Protein AF-A0A9E0C5Y8-F1 (afdb_monomer)

Secondary structure (DSSP, 8-state):
-----------PPP------HHHHHHHHHHHHHHTT---SS-SS---HHHHHHHHHHHHH-TTSPP--SS--HHHHHHHHHHHHHHHHH-HHHHHHHHHHHHH---HHHHHHHHHHTTGGGGTTS-TTTTTS----TTS------HHHHHHHHHTSHHHHHHHHHHHHH------SS---HHHHHHHHHHHHHHT----S-HHHHHHHHHHHIIIIIHHHHHHHHHHHHHH---TTS--HHHHHHHHHHHHHHHHHT--TTB-TTS-BGGGSSS-S-S--SSSS--SS----PPPPPPPPP-PPP--PSGGG--GGGB---HHHHHHHHHHHHHHHH-TTS-SEEEEEETTTTEEEEEEPPSTTPPPEEEEE-TTTHHHHHHHHHTTSEEEPHHHHHHHHHHHH-S---S-PPPHHHHHHHHHH-THHHHHHHHHHH-EEEEE-TTS-EEEEEHHHHHHHHHHHHHHTTTTTSSSHHHHHHHHHHHHHHHHHHHTT----PPPP-SS---TTTEEEEEETTEEEEEEHHHHHHHHHHHHHHHHHHHHTS---------------------------------------------------------------------------------

Mean predicted aligned error: 19.38 Å

Solvent-accessible surface area (backbone atoms only — not comparable to full-atom values): 38361 Å² total; per-residue (Å²): 140,84,83,79,81,80,79,82,72,84,67,74,63,80,88,62,85,66,70,58,68,46,57,34,37,22,12,50,32,13,35,36,43,37,65,73,30,69,24,70,76,76,73,30,68,58,44,71,46,31,47,53,23,47,52,53,50,28,74,76,38,75,76,49,71,90,73,64,76,68,65,51,66,70,55,50,50,54,40,36,51,42,44,36,53,34,32,45,73,34,62,70,60,29,41,44,46,52,50,18,59,67,68,52,79,53,58,42,43,41,40,16,23,41,44,35,59,47,57,62,74,52,85,72,67,52,78,90,58,46,84,63,55,81,76,61,80,71,63,76,72,83,71,78,42,72,60,58,61,49,50,59,23,36,65,19,33,53,8,21,47,35,20,45,42,30,68,75,71,64,64,78,58,79,47,55,26,62,89,43,72,68,52,52,50,49,50,49,55,51,25,61,78,69,73,50,84,73,80,83,45,69,60,60,36,50,52,54,51,52,52,45,39,60,78,74,34,44,66,62,50,51,53,43,34,54,50,44,63,70,66,60,85,48,88,87,67,64,49,74,64,45,49,24,36,51,33,35,50,51,49,51,20,66,76,69,49,43,61,81,55,46,40,97,84,75,46,54,57,66,55,68,85,56,69,88,78,91,77,94,80,86,85,90,81,93,85,73,99,74,90,77,91,78,84,82,81,79,86,76,80,87,74,85,82,79,83,71,53,74,68,73,50,58,76,89,35,51,63,82,53,69,67,63,46,58,74,42,41,64,56,46,49,54,33,69,80,31,92,83,41,62,58,24,34,36,33,44,36,78,91,64,49,27,37,33,40,38,34,59,36,73,86,88,46,70,57,47,41,30,55,38,25,57,90,50,43,74,47,50,46,60,35,49,73,76,56,59,31,41,73,35,71,50,30,50,49,55,51,50,39,68,73,54,44,100,57,75,66,89,73,82,72,50,74,66,54,50,46,50,54,41,70,74,43,50,54,81,74,18,51,66,20,43,49,64,68,39,57,25,42,36,32,42,60,87,66,37,39,38,76,41,42,42,54,48,54,39,51,4,38,50,46,33,55,77,68,45,70,38,73,82,43,100,52,33,64,62,48,48,54,50,46,54,44,41,38,51,29,50,51,28,46,75,69,72,41,93,69,69,78,55,78,74,82,81,69,92,77,46,60,88,54,20,29,41,37,30,59,82,89,43,76,38,63,42,48,41,71,58,48,48,49,28,51,52,31,30,49,46,52,46,43,58,38,46,77,60,71,58,95,82,81,81,91,50,75,54,81,79,88,77,87,77,86,90,82,89,86,86,87,88,83,89,79,86,89,83,88,84,89,86,86,84,86,86,89,82,89,81,90,91,79,91,85,86,88,86,83,87,87,89,79,91,79,88,82,82,89,82,87,87,89,86,88,89,86,83,86,88,85,89,82,81,86,85,86,84,87,134

Foldseek 3Di:
DDDDDDDPDQDDAPCQPQDAQLLLQLLLQLQLVLLPFHLDDSGSQLAPSVLVSLVVVCVVVVLQDDADSGRHPVSSVSRLVSLLVCLQQPLVSVQSLLNSLVPDQQLLSNLSPLSSNVVSVCLPVPVVLPVVPPSPSPSPPNCPDVSSSQVSQLSGNQLLLQLLLCLQPNLPDDSRSHCDPSSVVSLVVQCVVVVHDDPPDPSSSSVSSSVCCVPPVVVVSLVSLVVQVVPDPDPPDRDRNPVSSVSNLSSVCVRVSNDSQADPVRDGPVPPVPDDDDDPDDDDDDPDDDDDDDDDDDDDDDDDDDDADPLPDHCLQWDPDPVVCVVCVVVQVVQVVDPPHQQWEWAADPLLNFIWIWGHDPDPDGIIIGTDAPVCVVSCLVCLVVVSYHYDPRNLVLLQCLVVDPDNDPDDDDSVRSSVSCNVCVNSRRVVNLQQSFKKWKQALVRWIWIDRLVLLLQLLVVCQVVLVLPPPPDSPLLNVLSVQQSVQSVCLSVVHDHDHDARDDDDDDSVQWMWMQRNNDIYTDGPVSVVSSVVSSVVVVVVVVSVDDDPDDTDTDDDDDDDDDDDDDDDDDDDDDDDDDDDDDDDDDDDDDDDDDDDDDDDDDDDDDDDDDDDDDDDDDDDDDDDDD

pLDDT: mean 72.5, std 25.04, range [25.3, 98.12]

Structure (mmCIF, N/CA/C/O backbone):
data_AF-A0A9E0C5Y8-F1
#
_entry.id   AF-A0A9E0C5Y8-F1
#
loop_
_atom_site.group_PDB
_atom_site.id
_atom_site.type_symbol
_atom_site.label_atom_id
_atom_site.label_alt_id
_atom_site.label_comp_id
_atom_site.label_asym_id
_atom_site.label_entity_id
_atom_site.label_seq_id
_atom_site.pdbx_PDB_ins_code
_atom_site.Cartn_x
_atom_site.Cartn_y
_atom_site.Cartn_z
_atom_site.occupancy
_atom_site.B_iso_or_equiv
_atom_site.auth_seq_id
_atom_site.auth_comp_id
_atom_site.auth_asym_id
_atom_site.auth_atom_id
_atom_site.pdbx_PDB_model_num
ATOM 1 N N . MET A 1 1 ? 23.133 -16.060 43.474 1.00 37.03 1 MET A N 1
ATOM 2 C CA . MET A 1 1 ? 22.222 -16.226 42.325 1.00 37.03 1 MET A CA 1
ATOM 3 C C . MET A 1 1 ? 22.115 -14.870 41.652 1.00 37.03 1 MET A C 1
ATOM 5 O O . MET A 1 1 ? 21.324 -14.048 42.087 1.00 37.03 1 MET A O 1
ATOM 9 N N . SER A 1 2 ? 23.004 -14.599 40.697 1.00 30.56 2 SER A N 1
ATOM 10 C CA . SER A 1 2 ? 23.012 -13.352 39.926 1.00 30.56 2 SER A CA 1
ATOM 11 C C . SER A 1 2 ? 22.343 -13.643 38.592 1.00 30.56 2 SER A C 1
ATOM 13 O O . SER A 1 2 ? 22.845 -14.467 37.832 1.00 30.56 2 SER A O 1
ATOM 15 N N . GLY A 1 3 ? 21.177 -13.041 38.366 1.00 30.20 3 GLY A N 1
ATOM 16 C CA . GLY A 1 3 ? 20.447 -13.144 37.109 1.00 30.20 3 GLY A CA 1
ATOM 17 C C . GLY A 1 3 ? 21.098 -12.256 36.057 1.00 30.20 3 GLY A C 1
ATOM 18 O O . GLY A 1 3 ? 21.234 -11.052 36.254 1.00 30.20 3 GLY A O 1
ATOM 19 N N . THR A 1 4 ? 21.530 -12.867 34.962 1.00 30.84 4 THR A N 1
ATOM 20 C CA . THR A 1 4 ? 22.067 -12.193 33.784 1.00 30.84 4 THR A CA 1
ATOM 21 C C . THR A 1 4 ? 20.918 -11.489 33.059 1.00 30.84 4 THR A C 1
ATOM 23 O O . THR A 1 4 ? 20.019 -12.153 32.544 1.00 30.84 4 THR A O 1
ATOM 26 N N . SER A 1 5 ? 20.928 -10.154 33.031 1.00 30.84 5 SER A N 1
ATOM 27 C CA . SER A 1 5 ? 20.035 -9.366 32.176 1.00 30.84 5 SER A CA 1
ATOM 28 C C . SER A 1 5 ? 20.325 -9.690 30.713 1.00 30.84 5 SER A C 1
ATOM 30 O O . SER A 1 5 ? 21.429 -9.445 30.229 1.00 30.84 5 SER A O 1
ATOM 32 N N . ALA A 1 6 ? 19.338 -10.245 30.012 1.00 27.56 6 ALA A N 1
ATOM 33 C CA . ALA A 1 6 ? 19.392 -10.410 28.569 1.00 27.56 6 ALA A CA 1
ATOM 34 C C . ALA A 1 6 ? 19.337 -9.024 27.910 1.00 27.56 6 ALA A C 1
ATOM 36 O O . ALA A 1 6 ? 18.331 -8.322 27.979 1.00 27.56 6 ALA A O 1
ATOM 37 N N . THR A 1 7 ? 20.439 -8.614 27.292 1.00 27.92 7 THR A N 1
ATOM 38 C CA . THR A 1 7 ? 20.487 -7.474 26.376 1.00 27.92 7 THR A CA 1
ATOM 39 C C . THR A 1 7 ? 19.626 -7.789 25.153 1.00 27.92 7 THR A C 1
ATOM 41 O O . THR A 1 7 ? 20.028 -8.591 24.310 1.00 27.92 7 THR A O 1
ATOM 44 N N . ASN A 1 8 ? 18.445 -7.169 25.063 1.00 30.70 8 ASN A N 1
ATOM 45 C CA . ASN A 1 8 ? 17.619 -7.151 23.856 1.00 30.70 8 ASN A CA 1
ATOM 46 C C . ASN A 1 8 ? 18.429 -6.529 22.713 1.00 30.70 8 ASN A C 1
ATOM 48 O O . ASN A 1 8 ? 18.620 -5.317 22.659 1.00 30.70 8 ASN A O 1
ATOM 52 N N . THR A 1 9 ? 18.937 -7.362 21.810 1.00 29.42 9 THR A N 1
ATOM 53 C CA . THR A 1 9 ? 19.457 -6.892 20.526 1.00 29.42 9 THR A CA 1
ATOM 54 C C . THR A 1 9 ? 18.247 -6.494 19.674 1.00 29.42 9 THR A C 1
ATOM 56 O O . THR A 1 9 ? 17.348 -7.329 19.528 1.00 29.42 9 THR A O 1
ATOM 59 N N . PRO A 1 10 ? 18.172 -5.264 19.134 1.00 36.62 10 PRO A N 1
ATOM 60 C CA . PRO A 1 10 ? 17.086 -4.870 18.242 1.00 36.62 10 PRO A CA 1
ATOM 61 C C . PRO A 1 10 ? 17.066 -5.823 17.045 1.00 36.62 10 PRO A C 1
ATOM 63 O O . PRO A 1 10 ? 18.039 -5.899 16.293 1.00 36.62 10 PRO A O 1
ATOM 66 N N . ARG A 1 11 ? 15.994 -6.607 16.898 1.00 35.72 11 ARG A N 1
ATOM 67 C CA . ARG A 1 11 ? 15.824 -7.491 15.743 1.00 35.72 11 ARG A CA 1
ATOM 68 C C . ARG A 1 11 ? 15.512 -6.613 14.539 1.00 35.72 11 ARG A C 1
ATOM 70 O O . ARG A 1 11 ? 14.471 -5.969 14.487 1.00 35.72 11 ARG A O 1
ATOM 77 N N . THR A 1 12 ? 16.451 -6.543 13.604 1.00 38.22 12 THR A N 1
ATOM 78 C CA . THR A 1 12 ? 16.306 -5.782 12.363 1.00 38.22 12 THR A CA 1
ATOM 79 C C . THR A 1 12 ? 15.197 -6.391 11.509 1.00 38.22 12 THR A C 1
ATOM 81 O O . THR A 1 12 ? 15.164 -7.612 11.337 1.00 38.22 12 THR A O 1
ATOM 84 N N . ARG A 1 13 ? 14.309 -5.535 10.980 1.00 45.75 13 ARG A N 1
ATOM 85 C CA . ARG A 1 13 ? 13.293 -5.887 9.974 1.00 45.75 13 ARG A CA 1
ATOM 86 C C . ARG A 1 13 ? 13.913 -6.721 8.836 1.00 45.75 13 ARG A C 1
ATOM 88 O O . ARG A 1 13 ? 15.107 -6.562 8.561 1.00 45.75 13 ARG A O 1
ATOM 95 N N . PRO A 1 14 ? 13.119 -7.550 8.130 1.00 40.09 14 PRO A N 1
ATOM 96 C CA . PRO A 1 14 ? 13.514 -8.059 6.820 1.00 40.09 14 PRO A CA 1
ATOM 97 C C . PRO A 1 14 ? 13.997 -6.885 5.960 1.00 40.09 14 PRO A C 1
ATOM 99 O O . PRO A 1 14 ? 13.371 -5.826 5.978 1.00 40.09 14 PRO A O 1
ATOM 102 N N . THR A 1 15 ? 15.111 -7.054 5.249 1.00 42.19 15 THR A N 1
ATOM 103 C CA . THR A 1 15 ? 15.684 -6.098 4.288 1.00 42.19 15 THR A CA 1
ATOM 104 C C . THR A 1 15 ? 14.718 -5.868 3.118 1.00 42.19 15 THR A C 1
ATOM 106 O O . THR A 1 15 ? 14.925 -6.337 2.005 1.00 42.19 15 THR A O 1
ATOM 109 N N . GLN A 1 16 ? 13.604 -5.186 3.376 1.00 49.97 16 GLN A N 1
ATOM 110 C CA . GLN A 1 16 ? 12.803 -4.519 2.357 1.00 49.97 16 GLN A CA 1
ATOM 111 C C . GLN A 1 16 ? 13.657 -3.388 1.767 1.00 49.97 16 GLN A C 1
ATOM 113 O O . GLN A 1 16 ? 14.441 -2.775 2.492 1.00 49.97 16 GLN A O 1
ATOM 118 N N . LEU A 1 17 ? 13.543 -3.157 0.456 1.00 58.06 17 LEU A N 1
ATOM 119 C CA . LEU A 1 17 ? 14.367 -2.195 -0.281 1.00 58.06 17 LEU A CA 1
ATOM 120 C C . LEU A 1 17 ? 14.128 -0.773 0.237 1.00 58.06 17 LEU A C 1
ATOM 122 O O . LEU A 1 17 ? 13.206 -0.083 -0.199 1.00 58.06 17 LEU A O 1
ATOM 126 N N . MET A 1 18 ? 14.950 -0.357 1.196 1.00 69.38 18 MET A N 1
ATOM 127 C CA . MET A 1 18 ? 15.123 1.044 1.542 1.00 69.38 18 MET A CA 1
ATOM 128 C C . MET A 1 18 ? 15.582 1.785 0.275 1.00 69.38 18 MET A C 1
ATOM 130 O O . MET A 1 18 ? 16.312 1.180 -0.513 1.00 69.38 18 MET A O 1
ATOM 134 N N . PRO A 1 19 ? 15.181 3.049 0.033 1.00 78.12 19 PRO A N 1
ATOM 135 C CA . PRO A 1 19 ? 15.731 3.799 -1.093 1.00 78.12 19 PRO A CA 1
ATOM 136 C C . PRO A 1 19 ? 17.263 3.808 -1.031 1.00 78.12 19 PRO A C 1
ATOM 138 O O . PRO A 1 19 ? 17.847 3.875 0.057 1.00 78.12 19 PRO A O 1
ATOM 141 N N . GLU A 1 20 ? 17.902 3.739 -2.196 1.00 84.12 20 GLU A N 1
ATOM 142 C CA . GLU A 1 20 ? 19.358 3.714 -2.336 1.00 84.12 20 GLU A CA 1
ATOM 143 C C . GLU A 1 20 ? 19.854 4.914 -3.146 1.00 84.12 20 GLU A C 1
ATOM 145 O O . GLU A 1 20 ? 19.139 5.453 -3.992 1.00 84.12 20 GLU A O 1
ATOM 150 N N . GLY A 1 21 ? 21.092 5.336 -2.886 1.00 89.50 21 GLY A N 1
ATOM 151 C CA . GLY A 1 21 ? 21.772 6.350 -3.693 1.00 89.50 21 GLY A CA 1
ATOM 152 C C . GLY A 1 21 ? 21.013 7.679 -3.767 1.00 89.50 21 GLY A C 1
ATOM 153 O O . GLY A 1 21 ? 20.675 8.269 -2.741 1.00 89.50 21 GLY A O 1
ATOM 154 N N . GLU A 1 22 ? 20.766 8.160 -4.987 1.00 90.31 22 GLU A N 1
ATOM 155 C CA . GLU A 1 22 ? 20.100 9.444 -5.251 1.00 90.31 22 GLU A CA 1
ATOM 156 C C . GLU A 1 22 ? 18.689 9.507 -4.643 1.00 90.31 22 GLU A C 1
ATOM 158 O O . GLU A 1 22 ? 18.317 10.513 -4.038 1.00 90.31 22 GLU A O 1
ATOM 163 N N . ASP A 1 23 ? 17.920 8.420 -4.716 1.00 89.31 23 ASP A N 1
ATOM 164 C CA . ASP A 1 23 ? 16.549 8.387 -4.196 1.00 89.31 23 ASP A CA 1
ATOM 165 C C . ASP A 1 23 ? 16.514 8.421 -2.666 1.00 89.31 23 ASP A C 1
ATOM 167 O O . ASP A 1 23 ? 15.605 9.003 -2.069 1.00 89.31 23 ASP A O 1
ATOM 171 N N . ALA A 1 24 ? 17.538 7.865 -2.012 1.00 91.75 24 ALA A N 1
ATOM 172 C CA . ALA A 1 24 ? 17.703 7.983 -0.567 1.00 91.75 24 ALA A CA 1
ATOM 173 C C . ALA A 1 24 ? 17.950 9.443 -0.167 1.00 91.75 24 ALA A C 1
ATOM 175 O O . ALA A 1 24 ? 17.380 9.941 0.805 1.00 91.75 24 ALA A O 1
ATOM 176 N N . VAL A 1 25 ? 18.754 10.165 -0.947 1.00 95.19 25 VAL A N 1
ATOM 177 C CA . VAL A 1 25 ? 18.988 11.591 -0.715 1.00 95.19 25 VAL A CA 1
ATOM 178 C C . VAL A 1 25 ? 17.721 12.406 -0.983 1.00 95.19 25 VAL A C 1
ATOM 180 O O . VAL A 1 25 ? 17.377 13.246 -0.149 1.00 95.19 25 VAL A O 1
ATOM 183 N N . LYS A 1 26 ? 16.975 12.126 -2.061 1.00 94.38 26 LYS A N 1
ATOM 184 C CA . LYS A 1 26 ? 15.679 12.778 -2.330 1.00 94.38 26 LYS A CA 1
ATOM 185 C C . LYS A 1 26 ? 14.702 12.569 -1.182 1.00 94.38 26 LYS A C 1
ATOM 187 O O . LYS A 1 26 ? 14.125 13.537 -0.698 1.00 94.38 26 LYS A O 1
ATOM 192 N N . ALA A 1 27 ? 14.571 11.339 -0.680 1.00 93.12 27 ALA A N 1
ATOM 193 C CA . ALA A 1 27 ? 13.710 11.039 0.460 1.00 93.12 27 ALA A CA 1
ATOM 194 C C . ALA A 1 27 ? 14.104 11.844 1.713 1.00 93.12 27 ALA A C 1
ATOM 196 O O . ALA A 1 27 ? 13.237 12.391 2.399 1.00 93.12 27 ALA A O 1
ATOM 197 N N . LEU A 1 28 ? 15.406 11.987 1.990 1.00 96.06 28 LEU A N 1
ATOM 198 C CA . LEU A 1 28 ? 15.887 12.827 3.088 1.00 96.06 28 LEU A CA 1
ATOM 199 C C . LEU A 1 28 ? 15.582 14.316 2.858 1.00 96.06 28 LEU A C 1
ATOM 201 O O . LEU A 1 28 ? 15.089 14.978 3.767 1.00 96.06 28 LEU A O 1
ATOM 205 N N . GLN A 1 29 ? 15.835 14.850 1.662 1.00 96.88 29 GLN A N 1
ATOM 206 C CA . GLN A 1 29 ? 15.510 16.240 1.318 1.00 96.88 29 GLN A CA 1
ATOM 207 C C . GLN A 1 29 ? 14.002 16.502 1.481 1.00 96.88 29 GLN A C 1
ATOM 209 O O . GLN A 1 29 ? 13.600 17.455 2.143 1.00 96.88 29 GLN A O 1
ATOM 214 N N . SER A 1 30 ? 13.155 15.612 0.974 1.00 95.62 30 SER A N 1
ATOM 215 C CA . SER A 1 30 ? 11.706 15.677 1.148 1.00 95.62 30 SER A CA 1
ATOM 216 C C . SER A 1 30 ? 11.274 15.659 2.618 1.00 95.62 30 SER A C 1
ATOM 218 O O . SER A 1 30 ? 10.434 16.461 3.024 1.00 95.62 30 SER A O 1
ATOM 220 N N . LEU A 1 31 ? 11.878 14.793 3.443 1.00 95.94 31 LEU A N 1
ATOM 221 C CA . LEU A 1 31 ? 11.640 14.781 4.888 1.00 95.94 31 LEU A CA 1
ATOM 222 C C . LEU A 1 31 ? 11.992 16.130 5.527 1.00 95.94 31 LEU A C 1
ATOM 224 O O . LEU A 1 31 ? 11.222 16.651 6.328 1.00 95.94 31 LEU A O 1
ATOM 228 N N . LEU A 1 32 ? 13.147 16.699 5.185 1.00 97.31 32 LEU A N 1
ATOM 229 C CA . LEU A 1 32 ? 13.571 18.005 5.688 1.00 97.31 32 LEU A CA 1
ATOM 230 C C . LEU A 1 32 ? 12.541 19.087 5.323 1.00 97.31 32 LEU A C 1
ATOM 232 O O . LEU A 1 32 ? 12.101 19.826 6.208 1.00 97.31 32 LEU A O 1
ATOM 236 N N . HIS A 1 33 ? 12.073 19.092 4.070 1.00 95.88 33 HIS A N 1
ATOM 237 C CA . HIS A 1 33 ? 11.051 20.024 3.595 1.00 95.88 33 HIS A CA 1
ATOM 238 C C . HIS A 1 33 ? 9.779 19.970 4.454 1.00 95.88 33 HIS A C 1
ATOM 240 O O . HIS A 1 33 ? 9.351 20.993 4.994 1.00 95.88 33 HIS A O 1
ATOM 246 N N . ILE A 1 34 ? 9.204 18.778 4.663 1.00 94.56 34 ILE A N 1
ATOM 247 C CA . ILE A 1 34 ? 7.958 18.646 5.438 1.00 94.56 34 ILE A CA 1
ATOM 248 C C . ILE A 1 34 ? 8.141 18.958 6.931 1.00 94.56 34 ILE A C 1
ATOM 250 O O . ILE A 1 34 ? 7.182 19.333 7.605 1.00 94.56 34 ILE A O 1
ATOM 254 N N . LEU A 1 35 ? 9.362 18.834 7.461 1.00 95.94 35 LEU A N 1
ATOM 255 C CA . LEU A 1 35 ? 9.698 19.240 8.829 1.00 95.94 35 LEU A CA 1
ATOM 256 C C . LEU A 1 35 ? 9.875 20.763 8.964 1.00 95.94 35 LEU A C 1
ATOM 258 O O . LEU A 1 35 ? 10.081 21.259 10.076 1.00 95.94 35 LEU A O 1
ATOM 262 N N . GLY A 1 36 ? 9.746 21.502 7.858 1.00 95.62 36 GLY A N 1
ATOM 263 C CA . GLY A 1 36 ? 9.776 22.959 7.804 1.00 95.62 36 GLY A CA 1
ATOM 264 C C . GLY A 1 36 ? 11.171 23.556 7.631 1.00 95.62 36 GLY A C 1
ATOM 265 O O . GLY A 1 36 ? 11.323 24.760 7.829 1.00 95.62 36 GLY A O 1
ATOM 266 N N . VAL A 1 37 ? 12.175 22.750 7.274 1.00 96.06 37 VAL A N 1
ATOM 267 C CA . VAL A 1 37 ? 13.533 23.220 6.957 1.00 96.06 37 VAL A CA 1
ATOM 268 C C . VAL A 1 37 ? 13.789 23.080 5.460 1.00 96.06 37 VAL A C 1
ATOM 270 O O . VAL A 1 37 ? 13.421 22.084 4.852 1.00 96.06 37 VAL A O 1
ATOM 273 N N . ASN A 1 38 ? 14.396 24.088 4.834 1.00 95.44 38 ASN A N 1
ATOM 274 C CA . ASN A 1 38 ? 14.528 24.139 3.376 1.00 95.44 38 ASN A CA 1
ATOM 275 C C . ASN A 1 38 ? 15.847 23.487 2.906 1.00 95.44 38 ASN A C 1
ATOM 277 O O . ASN A 1 38 ? 16.894 24.127 3.028 1.00 95.44 38 ASN A O 1
ATOM 281 N N . PRO A 1 39 ? 15.832 22.269 2.326 1.00 95.75 39 PRO A N 1
ATOM 282 C CA . PRO A 1 39 ? 17.041 21.601 1.835 1.00 95.75 39 PRO A CA 1
ATOM 283 C C . PRO A 1 39 ? 17.551 22.155 0.494 1.00 95.75 39 PRO A C 1
ATOM 285 O O . PRO A 1 39 ? 18.574 21.681 -0.004 1.00 95.75 39 PRO A O 1
ATOM 288 N N . GLY A 1 40 ? 16.849 23.122 -0.105 1.00 94.88 40 GLY A N 1
ATOM 289 C CA . GLY A 1 40 ? 16.978 23.483 -1.510 1.00 94.88 40 GLY A CA 1
ATOM 290 C C . GLY A 1 40 ? 16.035 22.654 -2.382 1.00 94.88 40 GLY A C 1
ATOM 291 O O . GLY A 1 40 ? 14.911 22.351 -1.990 1.00 94.88 40 GLY A O 1
ATOM 292 N N . LYS A 1 41 ? 16.488 22.311 -3.588 1.00 94.25 41 LYS A N 1
ATOM 293 C CA . LYS A 1 41 ? 15.736 21.451 -4.504 1.00 94.25 41 LYS A CA 1
ATOM 294 C C . LYS A 1 41 ? 15.795 19.998 -4.015 1.00 94.25 41 LYS A C 1
ATOM 296 O O . LYS A 1 41 ? 16.837 19.560 -3.543 1.00 94.25 41 LYS A O 1
ATOM 301 N N . VAL A 1 42 ? 14.699 19.253 -4.165 1.00 93.88 42 VAL A N 1
ATOM 302 C CA . VAL A 1 42 ? 14.718 17.786 -4.055 1.00 93.88 42 VAL A CA 1
ATOM 303 C C . VAL A 1 42 ? 15.279 17.223 -5.361 1.00 93.88 42 VAL A C 1
ATOM 305 O O . VAL A 1 42 ? 14.566 17.104 -6.356 1.00 93.88 42 VAL A O 1
ATOM 308 N N . ASP A 1 43 ? 16.582 16.981 -5.394 1.00 93.94 43 ASP A N 1
ATOM 309 C CA . ASP A 1 43 ? 17.336 16.568 -6.584 1.00 93.94 43 ASP A CA 1
ATOM 310 C C . ASP A 1 43 ? 18.249 15.364 -6.349 1.00 93.94 43 ASP A C 1
ATOM 312 O O . ASP A 1 43 ? 18.822 14.851 -7.303 1.00 93.94 43 ASP A O 1
ATOM 316 N N . GLY A 1 44 ? 18.357 14.893 -5.106 1.00 94.38 44 GLY A N 1
ATOM 317 C CA . GLY A 1 44 ? 19.200 13.761 -4.751 1.00 94.38 44 GLY A CA 1
ATOM 318 C C . GLY A 1 44 ? 20.693 14.081 -4.640 1.00 94.38 44 GLY A C 1
ATOM 319 O O . GLY A 1 44 ? 21.481 13.168 -4.392 1.00 94.38 44 GLY A O 1
ATOM 320 N N . ASP A 1 45 ? 21.093 15.354 -4.745 1.00 95.25 45 ASP A N 1
ATOM 321 C CA . ASP A 1 45 ? 22.446 15.800 -4.410 1.00 95.25 45 ASP A CA 1
ATOM 322 C C . ASP A 1 45 ? 22.490 16.357 -2.982 1.00 95.25 45 ASP A C 1
ATOM 324 O O . ASP A 1 45 ? 21.893 17.386 -2.656 1.00 95.25 45 ASP A O 1
ATOM 328 N N . PHE A 1 46 ? 23.237 15.694 -2.097 1.00 95.81 46 PHE A N 1
ATOM 329 C CA . PHE A 1 46 ? 23.380 16.131 -0.710 1.00 95.81 46 PHE A CA 1
ATOM 330 C C . PHE A 1 46 ? 24.421 17.256 -0.597 1.00 95.81 46 PHE A C 1
ATOM 332 O O . PHE A 1 46 ? 25.509 17.088 -0.048 1.00 95.81 46 PHE A O 1
ATOM 339 N N . GLY A 1 47 ? 24.091 18.417 -1.162 1.00 95.38 47 GLY A N 1
ATOM 340 C CA . GLY A 1 47 ? 24.944 19.601 -1.180 1.00 95.38 47 GLY A CA 1
ATOM 341 C C . GLY A 1 47 ? 24.908 20.422 0.116 1.00 95.38 47 GLY A C 1
ATOM 342 O O . GLY A 1 47 ? 24.329 20.039 1.135 1.00 95.38 47 GLY A O 1
ATOM 343 N N . THR A 1 48 ? 25.505 21.619 0.070 1.00 95.50 48 THR A N 1
ATOM 344 C CA . THR A 1 48 ? 25.592 22.534 1.224 1.00 95.50 48 THR A CA 1
ATOM 345 C C . THR A 1 48 ? 24.222 22.883 1.809 1.00 95.50 48 THR A C 1
ATOM 347 O O . THR A 1 48 ? 24.073 22.856 3.026 1.00 95.50 48 THR A O 1
ATOM 350 N N . ASN A 1 49 ? 23.213 23.140 0.969 1.00 96.25 49 ASN A N 1
ATOM 351 C CA . ASN A 1 49 ? 21.862 23.471 1.439 1.00 96.25 49 ASN A CA 1
ATOM 352 C C . ASN A 1 49 ? 21.216 22.297 2.187 1.00 96.25 49 ASN A C 1
ATOM 354 O O . ASN A 1 49 ? 20.680 22.490 3.277 1.00 96.25 49 ASN A O 1
ATOM 358 N N . SER A 1 50 ? 21.330 21.075 1.655 1.00 97.19 50 SER A N 1
ATOM 359 C CA . SER A 1 50 ? 20.813 19.873 2.316 1.00 97.19 50 SER A CA 1
ATOM 360 C C . SER A 1 50 ? 21.528 19.612 3.642 1.00 97.19 50 SER A C 1
ATOM 362 O O . SER A 1 50 ? 20.869 19.314 4.635 1.00 97.19 50 SER A O 1
ATOM 364 N N . LYS A 1 51 ? 22.853 19.812 3.705 1.00 97.19 51 LYS A N 1
ATOM 365 C CA . LYS A 1 51 ? 23.614 19.704 4.959 1.00 97.19 51 LYS A CA 1
ATOM 366 C C . LYS A 1 51 ? 23.180 20.740 5.996 1.00 97.19 51 LYS A C 1
ATOM 368 O O . LYS A 1 51 ? 22.974 20.381 7.150 1.00 97.19 51 LYS A O 1
ATOM 373 N N . THR A 1 52 ? 23.021 22.004 5.601 1.00 97.25 52 THR A N 1
ATOM 374 C CA . THR A 1 52 ? 22.564 23.071 6.502 1.00 97.25 52 THR A CA 1
ATOM 375 C C . THR A 1 52 ? 21.156 22.796 7.027 1.00 97.25 52 THR A C 1
ATOM 377 O O . THR A 1 52 ? 20.941 22.878 8.234 1.00 97.25 52 THR A O 1
ATOM 380 N N . ALA A 1 53 ? 20.221 22.401 6.157 1.00 97.75 53 ALA A N 1
ATOM 381 C CA . ALA A 1 53 ? 18.865 22.032 6.563 1.00 97.75 53 ALA A CA 1
ATOM 382 C C . ALA A 1 53 ? 18.853 20.810 7.491 1.00 97.75 53 ALA A C 1
ATOM 384 O O . ALA A 1 53 ? 18.105 20.773 8.466 1.00 97.75 53 ALA A O 1
ATOM 385 N N . TYR A 1 54 ? 19.713 19.824 7.225 1.00 97.75 54 TYR A N 1
ATOM 386 C CA . TYR A 1 54 ? 19.876 18.664 8.093 1.00 97.75 54 TYR A CA 1
ATOM 387 C C . TYR A 1 54 ? 20.405 19.045 9.482 1.00 97.75 54 TYR A C 1
ATOM 389 O O . TYR A 1 54 ? 19.882 18.572 10.489 1.00 97.75 54 TYR A O 1
ATOM 397 N N . ASP A 1 55 ? 21.403 19.927 9.558 1.00 97.25 55 ASP A N 1
ATOM 398 C CA . ASP A 1 55 ? 21.947 20.405 10.834 1.00 97.25 55 ASP A CA 1
ATOM 399 C C . ASP A 1 55 ? 20.919 21.215 11.633 1.00 97.25 55 ASP A C 1
ATOM 401 O O . ASP A 1 55 ? 20.839 21.077 12.856 1.00 97.25 55 ASP A O 1
ATOM 405 N N . GLU A 1 56 ? 20.082 22.002 10.953 1.00 97.44 56 GLU A N 1
ATOM 406 C CA .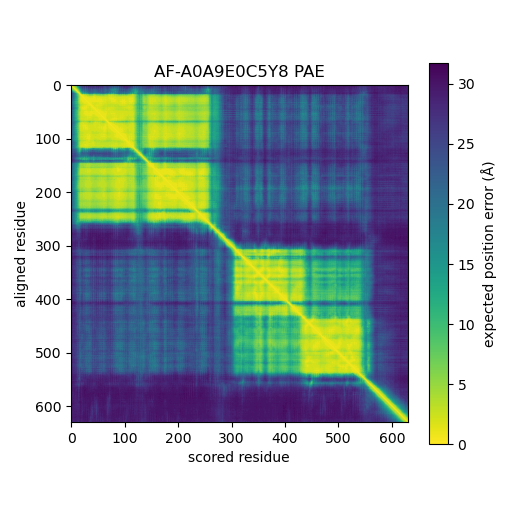 GLU A 1 56 ? 18.945 22.691 11.569 1.00 97.44 56 GLU A CA 1
ATOM 407 C C . GLU A 1 56 ? 17.906 21.694 12.109 1.00 97.44 56 GLU A C 1
ATOM 409 O O . GLU A 1 56 ? 17.497 21.787 13.271 1.00 97.44 56 GLU A O 1
ATOM 414 N N . ALA A 1 57 ? 17.535 20.680 11.317 1.00 97.12 57 ALA A N 1
ATOM 415 C CA . ALA A 1 57 ? 16.645 19.612 11.769 1.00 97.12 57 ALA A CA 1
ATOM 416 C C . ALA A 1 57 ? 17.224 18.861 12.973 1.00 97.12 57 ALA A C 1
ATOM 418 O O . ALA A 1 57 ? 16.501 18.593 13.927 1.00 97.12 57 ALA A O 1
ATOM 419 N N . ARG A 1 58 ? 18.526 18.562 12.983 1.00 96.75 58 ARG A N 1
ATOM 420 C CA . ARG A 1 58 ? 19.208 17.884 14.095 1.00 96.75 58 ARG A CA 1
ATOM 421 C C . ARG A 1 58 ? 19.287 18.745 15.356 1.00 96.75 58 ARG A C 1
ATOM 423 O O . ARG A 1 58 ? 19.176 18.211 16.458 1.00 96.75 58 ARG A O 1
ATOM 430 N N . ALA A 1 59 ? 19.425 20.065 15.223 1.00 96.56 59 ALA A N 1
ATOM 431 C CA . ALA A 1 59 ? 19.342 20.978 16.364 1.00 96.56 59 ALA A CA 1
ATOM 432 C C . ALA A 1 59 ? 17.961 20.917 17.045 1.00 96.56 59 ALA A C 1
ATOM 434 O O . ALA A 1 59 ? 17.866 21.057 18.265 1.00 96.56 59 ALA A O 1
ATOM 435 N N . LYS A 1 60 ? 16.900 20.657 16.267 1.00 96.88 60 LYS A N 1
ATOM 436 C CA . LYS A 1 60 ? 15.536 20.430 16.767 1.00 96.88 60 LYS A CA 1
ATOM 437 C C . LYS A 1 60 ? 15.302 18.986 17.239 1.00 96.88 60 LYS A C 1
ATOM 439 O O . LYS A 1 60 ? 14.621 18.772 18.240 1.00 96.88 60 LYS A O 1
ATOM 444 N N . TYR A 1 61 ? 15.871 18.005 16.543 1.00 96.62 61 TYR A N 1
ATOM 445 C CA . TYR A 1 61 ? 15.672 16.571 16.745 1.00 96.62 61 TYR A CA 1
ATOM 446 C C . TYR A 1 61 ? 17.011 15.873 17.003 1.00 96.62 61 TYR A C 1
ATOM 448 O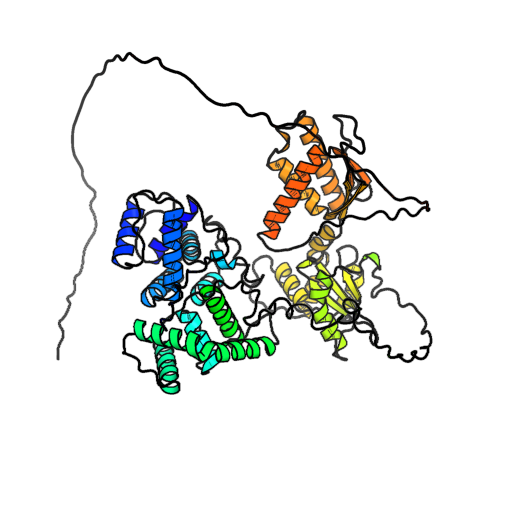 O . TYR A 1 61 ? 17.632 15.304 16.106 1.00 96.62 61 TYR A O 1
ATOM 456 N N . SER A 1 62 ? 17.444 15.878 18.264 1.00 95.62 62 SER A N 1
ATOM 457 C CA . SER A 1 62 ? 18.760 15.371 18.681 1.00 95.62 62 SER A CA 1
ATOM 458 C C . SER A 1 62 ? 18.975 13.864 18.489 1.00 95.62 62 SER A C 1
ATOM 460 O O . SER A 1 62 ? 20.096 13.390 18.657 1.00 95.62 62 SER A O 1
ATOM 462 N N . PHE A 1 63 ? 17.925 13.107 18.147 1.00 95.94 63 PHE A N 1
ATOM 463 C CA . PHE A 1 63 ? 18.024 11.688 17.799 1.00 95.94 63 PHE A CA 1
ATOM 464 C C . PHE A 1 63 ? 18.595 11.454 16.395 1.00 95.94 63 PHE A C 1
ATOM 466 O O . PHE A 1 63 ? 18.983 10.329 16.082 1.00 95.94 63 PHE A O 1
ATOM 473 N N . LEU A 1 64 ? 18.601 12.479 15.536 1.00 96.38 64 LEU A N 1
ATOM 474 C CA . LEU A 1 64 ? 19.168 12.373 14.200 1.00 96.38 64 LEU A CA 1
ATOM 475 C C . LEU A 1 64 ? 20.697 12.224 14.305 1.00 96.38 64 LEU A C 1
ATOM 477 O O . LEU A 1 64 ? 21.331 13.005 15.027 1.00 96.38 64 LEU A O 1
ATOM 481 N N . PRO A 1 65 ? 21.296 11.227 13.626 1.00 96.25 65 PRO A N 1
ATOM 482 C CA . PRO A 1 65 ? 22.739 11.019 13.667 1.00 96.25 65 PRO A CA 1
ATOM 483 C C . PRO A 1 65 ? 23.495 12.196 13.035 1.00 96.25 65 PRO A C 1
ATOM 485 O O . PRO A 1 65 ? 22.923 13.054 12.374 1.00 96.25 65 PRO A O 1
ATOM 488 N N . ASP A 1 66 ? 24.807 12.267 13.247 1.00 93.75 66 ASP A N 1
ATOM 489 C CA . ASP A 1 66 ? 25.625 13.222 12.500 1.00 93.75 66 ASP A CA 1
ATOM 490 C C . ASP A 1 66 ? 25.868 12.698 11.083 1.00 93.75 66 ASP A C 1
ATOM 492 O O . ASP A 1 66 ? 26.164 11.514 10.907 1.00 93.75 66 ASP A O 1
ATOM 496 N N . LEU A 1 67 ? 25.785 13.577 10.088 1.00 92.25 67 LEU A N 1
ATOM 497 C 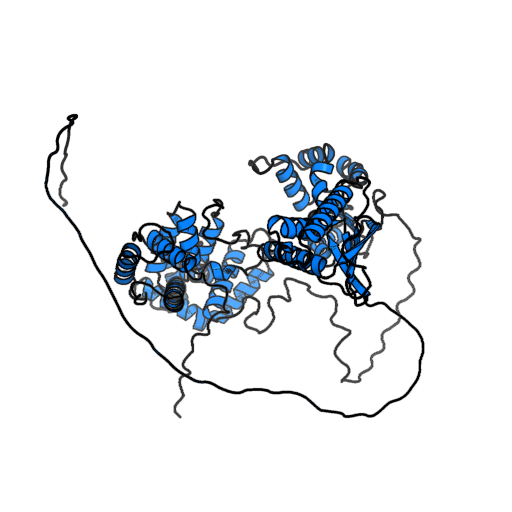CA . LEU A 1 67 ? 26.097 13.241 8.704 1.00 92.25 67 LEU A CA 1
ATOM 498 C C . LEU A 1 67 ? 27.342 13.992 8.251 1.00 92.25 67 LEU A C 1
ATOM 500 O O . LEU A 1 67 ? 27.598 15.132 8.638 1.00 92.25 67 LEU A O 1
ATOM 504 N N . THR A 1 68 ? 28.109 13.359 7.373 1.00 87.31 68 THR A N 1
ATOM 505 C CA . THR A 1 68 ? 29.159 14.043 6.620 1.00 87.31 68 THR A CA 1
ATOM 506 C C . THR A 1 68 ? 28.533 14.933 5.538 1.00 87.31 68 THR A C 1
ATOM 508 O O . THR A 1 68 ? 27.319 14.956 5.336 1.00 87.31 68 THR A O 1
ATOM 511 N N . THR A 1 69 ? 29.356 15.688 4.811 1.00 81.19 69 THR A N 1
ATOM 512 C CA . THR A 1 69 ? 28.897 16.495 3.667 1.00 81.19 69 THR A CA 1
ATOM 513 C C . THR A 1 69 ? 28.439 15.659 2.473 1.00 81.19 69 THR A C 1
ATOM 515 O O . THR A 1 69 ? 27.862 16.217 1.554 1.00 81.19 69 THR A O 1
ATOM 518 N N . ARG A 1 70 ? 28.705 14.347 2.467 1.00 88.00 70 ARG A N 1
ATOM 519 C CA . ARG A 1 70 ? 28.229 13.380 1.471 1.00 88.00 70 ARG A CA 1
ATOM 520 C C . ARG A 1 70 ? 27.945 12.054 2.187 1.00 88.00 70 ARG A C 1
ATOM 522 O O . ARG A 1 70 ? 28.874 11.255 2.329 1.00 88.00 70 ARG A O 1
ATOM 529 N N . PRO A 1 71 ? 26.728 11.856 2.718 1.00 92.38 71 PRO A N 1
ATOM 530 C CA . PRO A 1 71 ? 26.379 10.645 3.441 1.00 92.38 71 PRO A CA 1
ATOM 531 C C . PRO A 1 71 ? 26.367 9.453 2.483 1.00 92.38 71 PRO A C 1
ATOM 533 O O . PRO A 1 71 ? 25.866 9.550 1.364 1.00 92.38 71 PRO A O 1
ATOM 536 N N . ASP A 1 72 ? 26.933 8.334 2.922 1.00 93.44 72 ASP A N 1
ATOM 537 C CA . ASP A 1 72 ? 26.795 7.063 2.219 1.00 93.44 72 ASP A CA 1
ATOM 538 C C . ASP A 1 72 ? 25.464 6.379 2.583 1.00 93.44 72 ASP A C 1
ATOM 540 O O . ASP A 1 72 ? 24.706 6.844 3.442 1.00 93.44 72 ASP A O 1
ATOM 544 N N . GLN A 1 73 ? 25.182 5.250 1.930 1.00 91.12 73 GLN A N 1
ATOM 545 C CA . GLN A 1 73 ? 23.954 4.488 2.156 1.00 91.12 73 GLN A CA 1
ATOM 546 C C . GLN A 1 73 ? 23.778 4.076 3.627 1.00 91.12 73 GLN A C 1
ATOM 548 O O . GLN A 1 73 ? 22.677 4.154 4.163 1.00 91.12 73 GLN A O 1
ATOM 553 N N . SER A 1 74 ? 24.865 3.698 4.306 1.00 91.69 74 SER A N 1
ATOM 554 C CA . SER A 1 74 ? 24.835 3.284 5.714 1.00 91.69 74 SER A CA 1
ATOM 555 C C . SER A 1 74 ? 24.453 4.439 6.643 1.00 91.69 74 SER A C 1
ATOM 557 O O . SER A 1 74 ? 23.704 4.259 7.608 1.00 91.69 74 SER A O 1
ATOM 559 N N . ALA A 1 75 ? 24.937 5.647 6.358 1.00 94.44 75 ALA A N 1
ATOM 560 C CA . ALA A 1 75 ? 24.563 6.838 7.103 1.00 94.44 75 ALA A CA 1
ATOM 561 C C . ALA A 1 75 ? 23.080 7.192 6.888 1.00 94.44 75 ALA A C 1
ATOM 563 O O . ALA A 1 75 ? 22.370 7.470 7.856 1.00 94.44 75 ALA A O 1
ATOM 564 N N . LEU A 1 76 ? 22.581 7.106 5.649 1.00 93.88 76 LEU A N 1
ATOM 565 C CA . LEU A 1 76 ? 21.162 7.323 5.333 1.00 93.88 76 LEU A CA 1
ATOM 566 C C . LEU A 1 76 ? 20.258 6.262 5.983 1.00 93.88 76 LEU A C 1
ATOM 568 O O . LEU A 1 76 ? 19.210 6.602 6.532 1.00 93.88 76 LEU A O 1
ATOM 572 N N . GLU A 1 77 ? 20.694 5.000 6.032 1.00 90.50 77 GLU A N 1
ATOM 573 C CA . GLU A 1 77 ? 20.007 3.933 6.773 1.00 90.50 77 GLU A CA 1
ATOM 574 C C . GLU A 1 77 ? 19.832 4.277 8.247 1.00 90.50 77 GLU A C 1
ATOM 576 O O . GLU A 1 77 ? 18.753 4.085 8.811 1.00 90.50 77 GLU A O 1
ATOM 581 N N . GLN A 1 78 ? 20.878 4.799 8.885 1.00 92.25 78 GLN A N 1
ATOM 582 C CA . GLN A 1 78 ? 20.808 5.202 10.287 1.00 92.25 78 GLN A CA 1
ATOM 583 C C . GLN A 1 78 ? 19.817 6.349 10.493 1.00 92.25 78 GLN A C 1
ATOM 585 O O . GLN A 1 78 ? 19.069 6.331 11.472 1.00 92.25 78 GLN A O 1
ATOM 590 N N . VAL A 1 79 ? 19.755 7.305 9.561 1.00 94.44 79 VAL A N 1
ATOM 591 C CA . VAL A 1 79 ? 18.764 8.388 9.596 1.00 94.44 79 VAL A CA 1
ATOM 592 C C . VAL A 1 79 ? 17.348 7.841 9.502 1.00 94.44 79 VAL A C 1
ATOM 594 O O . VAL A 1 79 ? 16.534 8.139 10.373 1.00 94.44 79 VAL A O 1
ATOM 597 N N . PHE A 1 80 ? 17.044 7.021 8.495 1.00 92.62 80 PHE A N 1
ATOM 598 C CA . PHE A 1 80 ? 15.684 6.512 8.304 1.00 92.62 80 PHE A CA 1
ATOM 599 C C . PHE A 1 80 ? 15.241 5.581 9.430 1.00 92.62 80 PHE A C 1
ATOM 601 O O . PHE A 1 80 ? 14.094 5.658 9.864 1.00 92.62 80 PHE A O 1
ATOM 608 N N . ARG A 1 81 ? 16.150 4.774 9.990 1.00 88.88 81 ARG A N 1
ATOM 609 C CA . ARG A 1 81 ? 15.864 3.998 11.207 1.00 88.88 81 ARG A CA 1
ATOM 610 C C . ARG A 1 81 ? 15.556 4.905 12.398 1.00 88.88 81 ARG A C 1
ATOM 612 O O . ARG A 1 81 ? 14.614 4.631 13.138 1.00 88.88 81 ARG A O 1
ATOM 619 N N . ALA A 1 82 ? 16.316 5.986 12.582 1.00 92.25 82 ALA A N 1
ATOM 620 C CA . ALA A 1 82 ? 16.076 6.934 13.666 1.00 92.25 82 ALA A CA 1
ATOM 621 C C . ALA A 1 82 ? 14.732 7.666 13.495 1.00 92.25 82 ALA A C 1
ATOM 623 O O . ALA A 1 82 ? 13.999 7.834 14.471 1.00 92.25 82 ALA A O 1
ATOM 624 N N . VAL A 1 83 ? 14.385 8.053 12.265 1.00 93.06 83 VAL A N 1
ATOM 625 C CA . VAL A 1 83 ? 13.087 8.647 11.908 1.00 93.06 83 VAL A CA 1
ATOM 626 C C . VAL A 1 83 ? 11.947 7.680 12.212 1.00 93.06 83 VAL A C 1
ATOM 628 O O . VAL A 1 83 ? 11.050 8.039 12.969 1.00 93.06 83 VAL A O 1
ATOM 631 N N . ASP A 1 84 ? 12.005 6.449 11.704 1.00 87.88 84 ASP A N 1
ATOM 632 C CA . ASP A 1 84 ? 10.993 5.409 11.932 1.00 87.88 84 ASP A CA 1
ATOM 633 C C . ASP A 1 84 ? 10.788 5.134 13.433 1.00 87.88 84 ASP A C 1
ATOM 635 O O . ASP A 1 84 ? 9.665 5.204 13.935 1.00 87.88 84 ASP A O 1
ATOM 639 N N . GLN A 1 85 ? 11.873 4.953 14.194 1.00 89.19 85 GLN A N 1
ATOM 640 C CA . GLN A 1 85 ? 11.808 4.756 15.645 1.00 89.19 85 GLN A CA 1
ATOM 641 C C . GLN A 1 85 ? 11.149 5.942 16.369 1.00 89.19 85 GLN A C 1
ATOM 643 O O . GLN A 1 85 ? 10.369 5.757 17.311 1.00 89.19 85 GLN A O 1
ATOM 648 N N . ASN A 1 86 ? 11.440 7.176 15.953 1.00 93.75 86 ASN A N 1
ATOM 649 C CA . ASN A 1 86 ? 10.863 8.365 16.578 1.00 93.75 86 ASN A CA 1
ATOM 650 C C . ASN A 1 86 ? 9.427 8.638 16.111 1.00 93.75 86 ASN A C 1
ATOM 652 O O . ASN A 1 86 ? 8.643 9.179 16.891 1.00 93.75 86 ASN A O 1
ATOM 656 N N . LEU A 1 87 ? 9.016 8.170 14.928 1.00 92.12 87 LEU A N 1
ATOM 657 C CA . LEU A 1 87 ? 7.599 8.113 14.549 1.00 92.12 87 LEU A CA 1
ATOM 658 C C . LEU A 1 87 ? 6.795 7.152 15.437 1.00 92.12 87 LEU A C 1
ATOM 660 O O . LEU A 1 87 ? 5.586 7.327 15.579 1.00 92.12 87 LEU A O 1
ATOM 664 N N . GLN A 1 88 ? 7.444 6.188 16.095 1.00 89.62 88 GLN A N 1
ATOM 665 C CA . GLN A 1 88 ? 6.800 5.342 17.107 1.00 89.62 88 GLN A CA 1
ATOM 666 C C . GLN A 1 88 ? 6.823 5.961 18.505 1.00 89.62 88 GLN A C 1
ATOM 668 O O . GLN A 1 88 ? 5.864 5.852 19.262 1.00 89.62 88 GLN A O 1
ATOM 673 N N . THR A 1 89 ? 7.911 6.629 18.878 1.00 91.56 89 THR A N 1
ATOM 674 C CA . THR A 1 89 ? 8.175 6.916 20.298 1.00 91.56 89 THR A CA 1
ATOM 675 C C . THR A 1 89 ? 8.112 8.389 20.678 1.00 91.56 89 THR A C 1
ATOM 677 O O . THR A 1 89 ? 7.895 8.692 21.848 1.00 91.56 89 THR A O 1
ATOM 680 N N . ASN A 1 90 ? 8.249 9.312 19.724 1.00 95.44 90 ASN A N 1
ATOM 681 C CA . ASN A 1 90 ? 8.381 10.743 19.986 1.00 95.44 90 ASN A CA 1
ATOM 682 C C . ASN A 1 90 ? 7.155 11.536 19.499 1.00 95.44 90 ASN A C 1
ATOM 684 O O . ASN A 1 90 ? 6.967 11.752 18.303 1.00 95.44 90 ASN A O 1
ATOM 688 N N . VAL A 1 91 ? 6.326 11.998 20.437 1.00 94.81 91 VAL A N 1
ATOM 689 C CA . VAL A 1 91 ? 5.046 12.662 20.159 1.00 94.81 91 VAL A CA 1
ATOM 690 C C . VAL A 1 91 ? 5.234 13.986 19.418 1.00 94.81 91 VAL A C 1
ATOM 692 O O . VAL A 1 91 ? 4.456 14.286 18.512 1.00 94.81 91 VAL A O 1
ATOM 695 N N . SER A 1 92 ? 6.239 14.794 19.774 1.00 94.81 92 SER A N 1
ATOM 696 C CA . SER A 1 92 ? 6.446 16.092 19.116 1.00 94.81 92 SER A CA 1
ATOM 697 C C . SER A 1 92 ? 6.913 15.911 17.673 1.00 94.81 92 SER A C 1
ATOM 699 O O . SER A 1 92 ? 6.376 16.559 16.775 1.00 94.81 92 SER A O 1
ATOM 701 N N . PHE A 1 93 ? 7.829 14.969 17.432 1.00 95.75 93 PHE A N 1
ATOM 702 C CA . PHE A 1 93 ? 8.264 14.621 16.082 1.00 95.75 93 PHE A CA 1
ATOM 703 C C . PHE A 1 93 ? 7.113 14.075 15.226 1.00 95.75 93 PHE A C 1
ATOM 705 O O . PHE A 1 93 ? 6.913 14.547 14.110 1.00 95.75 93 PHE A O 1
ATOM 712 N N . GLN A 1 94 ? 6.302 13.155 15.765 1.00 94.06 94 GLN A N 1
ATOM 713 C CA . GLN A 1 94 ? 5.114 12.624 15.081 1.00 94.06 94 GLN A CA 1
ATOM 714 C C . GLN A 1 94 ? 4.152 13.735 14.652 1.00 94.06 94 GLN A C 1
ATOM 716 O O . GLN A 1 94 ? 3.676 13.743 13.518 1.00 94.06 94 GLN A O 1
ATOM 721 N N . GLN A 1 95 ? 3.871 14.691 15.541 1.00 94.12 95 GLN A N 1
ATOM 722 C CA . GLN A 1 95 ? 2.982 15.806 15.222 1.00 94.12 95 GLN A CA 1
ATOM 723 C C . GLN A 1 95 ? 3.537 16.700 14.118 1.00 94.12 95 GLN A C 1
ATOM 725 O O . GLN A 1 95 ? 2.784 17.088 13.226 1.00 94.12 95 GLN A O 1
ATOM 730 N N . ASP A 1 96 ? 4.819 17.050 14.187 1.00 95.69 96 ASP A N 1
ATOM 731 C CA . ASP A 1 96 ? 5.449 17.910 13.187 1.00 95.69 96 ASP A CA 1
ATOM 732 C C . ASP A 1 96 ? 5.485 17.221 11.819 1.00 95.69 96 ASP A C 1
ATOM 734 O O . ASP A 1 96 ? 5.053 17.813 10.832 1.00 95.69 96 ASP A O 1
ATOM 738 N N . TYR A 1 97 ? 5.870 15.942 11.782 1.00 94.75 97 TYR A N 1
ATOM 739 C CA . TYR A 1 97 ? 5.842 15.121 10.573 1.00 94.75 97 TYR A CA 1
ATOM 740 C C . TYR A 1 97 ? 4.437 15.058 9.956 1.00 94.75 97 TYR A C 1
ATOM 742 O O . TYR A 1 97 ? 4.258 15.368 8.780 1.00 94.75 97 TYR A O 1
ATOM 750 N N . LEU A 1 98 ? 3.406 14.724 10.745 1.00 92.38 98 LEU A N 1
ATOM 751 C CA . LEU A 1 98 ? 2.036 14.608 10.233 1.00 92.38 98 LEU A CA 1
ATOM 752 C C . LEU A 1 98 ? 1.451 15.949 9.780 1.00 92.38 98 LEU A C 1
ATOM 754 O O . LEU A 1 98 ? 0.701 15.982 8.803 1.00 92.38 98 LEU A O 1
ATOM 758 N N . ARG A 1 99 ? 1.791 17.059 10.448 1.00 93.56 99 ARG A N 1
ATOM 759 C CA . ARG A 1 99 ? 1.413 18.406 9.987 1.00 93.56 99 ARG A CA 1
ATOM 760 C C . ARG A 1 99 ? 2.078 18.735 8.654 1.00 93.56 99 ARG A C 1
ATOM 762 O O . ARG A 1 99 ? 1.387 19.235 7.770 1.00 93.56 99 ARG A O 1
ATOM 769 N N . GLY A 1 100 ? 3.362 18.411 8.505 1.00 93.38 100 GLY A N 1
ATOM 770 C CA . GLY A 1 100 ? 4.110 18.551 7.258 1.00 93.38 100 GLY A CA 1
ATOM 771 C C . GLY A 1 100 ? 3.471 17.774 6.111 1.00 93.38 100 GLY A C 1
ATOM 772 O O . GLY A 1 100 ? 3.038 18.363 5.127 1.00 93.38 100 GLY A O 1
ATOM 773 N N . VAL A 1 101 ? 3.276 16.464 6.292 1.00 90.44 101 VAL A N 1
ATOM 774 C CA . VAL A 1 101 ? 2.596 15.577 5.326 1.00 90.44 101 VAL A CA 1
ATOM 775 C C . VAL A 1 101 ? 1.195 16.087 4.963 1.00 90.44 101 VAL A C 1
ATOM 777 O O . VAL A 1 101 ? 0.770 16.040 3.803 1.00 90.44 101 VAL A O 1
ATOM 780 N N . ALA A 1 102 ? 0.433 16.576 5.944 1.00 88.62 102 ALA A N 1
ATOM 781 C CA . ALA A 1 102 ? -0.903 17.109 5.703 1.00 88.62 102 ALA A CA 1
ATOM 782 C C . ALA A 1 102 ? -0.873 18.402 4.873 1.00 88.62 102 ALA A C 1
ATOM 784 O O . ALA A 1 102 ? -1.704 18.549 3.971 1.00 88.62 102 ALA A O 1
ATOM 785 N N . ALA A 1 103 ? 0.075 19.299 5.156 1.00 90.44 103 ALA A N 1
ATOM 786 C CA . ALA A 1 103 ? 0.226 20.589 4.489 1.00 90.44 103 ALA A CA 1
ATOM 787 C C . ALA A 1 103 ? 0.857 20.485 3.093 1.00 90.44 103 ALA A C 1
ATOM 789 O O . ALA A 1 103 ? 0.542 21.320 2.242 1.00 90.44 103 ALA A O 1
ATOM 790 N N . GLU A 1 104 ? 1.685 19.464 2.853 1.00 90.81 104 GLU A N 1
ATOM 791 C CA . GLU A 1 104 ? 2.420 19.299 1.602 1.00 90.81 104 GLU A CA 1
ATOM 792 C C . GLU A 1 104 ? 1.481 19.062 0.411 1.00 90.81 104 GLU A C 1
ATOM 794 O O . GLU A 1 104 ? 0.529 18.263 0.468 1.00 90.81 104 GLU A O 1
ATOM 799 N N . ARG A 1 105 ? 1.756 19.797 -0.668 1.00 86.69 105 ARG A N 1
ATOM 800 C CA . ARG A 1 105 ? 1.017 19.785 -1.935 1.00 86.69 105 ARG A CA 1
ATOM 801 C C . ARG A 1 105 ? 1.884 19.340 -3.105 1.00 86.69 105 ARG A C 1
ATOM 803 O O . ARG A 1 105 ? 1.329 18.904 -4.109 1.00 86.69 105 ARG A O 1
ATOM 810 N N . ASN A 1 106 ? 3.201 19.463 -2.993 1.00 87.06 106 ASN A N 1
ATOM 811 C CA . ASN A 1 106 ? 4.130 18.947 -3.976 1.00 87.06 106 ASN A CA 1
ATOM 812 C C . ASN A 1 106 ? 4.209 17.425 -3.837 1.00 87.06 106 ASN A C 1
ATOM 814 O O . ASN A 1 106 ? 4.536 16.888 -2.779 1.00 87.06 106 ASN A O 1
ATOM 818 N N . VAL A 1 107 ? 3.868 16.729 -4.919 1.00 80.62 107 VAL A N 1
ATOM 819 C CA . VAL A 1 107 ? 3.772 15.269 -4.939 1.00 80.62 107 VAL A CA 1
ATOM 820 C C . VAL A 1 107 ? 5.134 14.642 -4.656 1.00 80.62 107 VAL A C 1
ATOM 822 O O . VAL A 1 107 ? 5.201 13.766 -3.806 1.00 80.62 107 VAL A O 1
ATOM 825 N N . VAL A 1 108 ? 6.213 15.153 -5.251 1.00 81.94 108 VAL A N 1
ATOM 826 C CA . VAL A 1 108 ? 7.583 14.641 -5.066 1.00 81.94 108 VAL A CA 1
ATOM 827 C C . VAL A 1 108 ? 8.036 14.772 -3.610 1.00 81.94 108 VAL A C 1
ATOM 829 O O . VAL A 1 108 ? 8.555 13.824 -3.022 1.00 81.94 108 VAL A O 1
ATOM 832 N N . GLU A 1 109 ? 7.804 15.935 -2.997 1.00 88.00 109 GLU A N 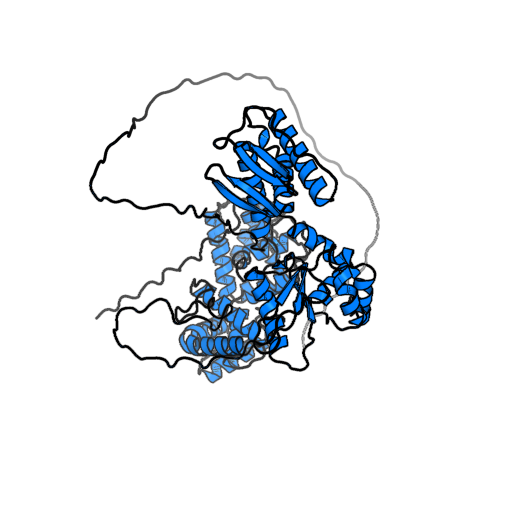1
ATOM 833 C CA . GLU A 1 109 ? 8.153 16.185 -1.590 1.00 88.00 109 GLU A CA 1
ATOM 834 C C . GLU A 1 109 ? 7.306 15.331 -0.642 1.00 88.00 109 GLU A C 1
ATOM 836 O O . GLU A 1 109 ? 7.823 14.747 0.308 1.00 88.00 109 GLU A O 1
ATOM 841 N N . LEU A 1 110 ? 6.015 15.169 -0.928 1.00 86.50 110 LEU A N 1
ATOM 842 C CA . LEU A 1 110 ? 5.160 14.274 -0.158 1.00 86.50 110 LEU A CA 1
ATOM 843 C C . LEU A 1 110 ? 5.632 12.817 -0.275 1.00 86.50 110 LEU A C 1
ATOM 845 O O . LEU A 1 110 ? 5.744 12.120 0.730 1.00 86.50 110 LEU A O 1
ATOM 849 N N . GLN A 1 111 ? 5.922 12.363 -1.491 1.00 82.38 111 GLN A N 1
ATOM 850 C CA . GLN A 1 111 ? 6.380 11.013 -1.801 1.00 82.38 111 GLN A CA 1
ATOM 851 C C . GLN A 1 111 ? 7.675 10.667 -1.065 1.00 82.38 111 GLN A C 1
ATOM 853 O O . GLN A 1 111 ? 7.711 9.703 -0.296 1.00 82.38 111 GLN A O 1
ATOM 858 N N . GLY A 1 112 ? 8.715 11.486 -1.237 1.00 85.75 112 GLY A N 1
ATOM 859 C CA . GLY A 1 112 ? 10.002 11.263 -0.587 1.00 85.75 112 GLY A CA 1
ATOM 860 C C . GLY A 1 112 ? 9.896 11.300 0.939 1.00 85.75 112 GLY A C 1
ATOM 861 O O . GLY A 1 112 ? 10.511 10.480 1.619 1.00 85.75 112 GLY A O 1
ATOM 862 N N . ALA A 1 113 ? 9.051 12.174 1.495 1.00 87.12 113 ALA A N 1
ATOM 863 C CA . ALA A 1 113 ? 8.833 12.243 2.935 1.00 87.12 113 ALA A CA 1
ATOM 864 C C . ALA A 1 113 ? 8.129 10.993 3.484 1.00 87.12 113 ALA A C 1
ATOM 866 O O . ALA A 1 113 ? 8.518 10.471 4.530 1.00 87.12 113 ALA A O 1
ATOM 867 N N . LEU A 1 114 ? 7.125 10.480 2.766 1.00 85.62 114 LEU A N 1
ATOM 868 C CA . LEU A 1 114 ? 6.443 9.235 3.118 1.00 85.62 114 LEU A CA 1
ATOM 869 C C . LEU A 1 114 ? 7.397 8.042 3.088 1.00 85.62 114 LEU A C 1
ATOM 871 O O . LEU A 1 114 ? 7.340 7.194 3.985 1.00 85.62 114 LEU A O 1
ATOM 875 N N . VAL A 1 115 ? 8.285 7.989 2.092 1.00 83.31 115 VAL A N 1
ATOM 876 C CA . VAL A 1 115 ? 9.363 6.997 2.021 1.00 83.31 115 VAL A CA 1
ATOM 877 C C . VAL A 1 115 ? 10.289 7.148 3.234 1.00 83.31 115 VAL A C 1
ATOM 879 O O . VAL A 1 115 ? 10.489 6.184 3.968 1.00 83.31 115 VAL A O 1
ATOM 882 N N . ALA A 1 116 ? 10.777 8.348 3.539 1.00 83.88 116 ALA A N 1
ATOM 883 C CA . ALA A 1 116 ? 11.641 8.569 4.700 1.00 83.88 116 ALA A CA 1
ATOM 884 C C . ALA A 1 116 ? 10.983 8.172 6.038 1.00 83.88 116 ALA A C 1
ATOM 886 O O . ALA A 1 116 ? 11.658 7.661 6.929 1.00 83.88 116 ALA A O 1
ATOM 887 N N . GLY A 1 117 ? 9.663 8.349 6.162 1.00 79.62 117 GLY A N 1
ATOM 888 C CA . GLY A 1 117 ? 8.861 7.925 7.314 1.00 79.62 117 GLY A CA 1
ATOM 889 C C . GLY A 1 117 ? 8.539 6.426 7.381 1.00 79.62 117 GLY A C 1
ATOM 890 O O . GLY A 1 117 ? 7.703 6.028 8.187 1.00 79.62 117 GLY A O 1
ATOM 891 N N . GLY A 1 118 ? 9.152 5.592 6.535 1.00 71.62 118 GLY A N 1
ATOM 892 C CA . GLY A 1 118 ? 8.998 4.136 6.592 1.00 71.62 118 GLY A CA 1
ATOM 893 C C . GLY A 1 118 ? 7.837 3.570 5.771 1.00 71.62 118 GLY A C 1
ATOM 894 O O . GLY A 1 118 ? 7.587 2.367 5.839 1.00 71.62 118 GLY A O 1
ATOM 895 N N . SER A 1 119 ? 7.147 4.379 4.952 1.00 63.16 119 SER A N 1
ATOM 896 C CA . SER A 1 119 ? 6.001 3.901 4.150 1.00 63.16 119 SER A CA 1
ATOM 897 C C . SER A 1 119 ? 6.389 2.857 3.090 1.00 63.16 119 SER A C 1
ATOM 899 O O . SER A 1 119 ? 5.525 2.117 2.624 1.00 63.16 119 SER A O 1
ATOM 901 N N . TRP A 1 120 ? 7.680 2.727 2.754 1.00 53.16 120 TRP A N 1
ATOM 902 C CA . TRP A 1 120 ? 8.207 1.661 1.886 1.00 53.16 120 TRP A CA 1
ATOM 903 C C . TRP A 1 120 ? 8.048 0.257 2.491 1.00 53.16 120 TRP A C 1
ATOM 905 O O . TRP A 1 120 ? 7.887 -0.716 1.752 1.00 53.16 120 TRP A O 1
ATOM 915 N N . ALA A 1 121 ? 8.006 0.137 3.824 1.00 46.56 121 ALA A N 1
ATOM 916 C CA . ALA A 1 121 ? 7.842 -1.148 4.506 1.00 46.56 121 ALA A CA 1
ATOM 917 C C . ALA A 1 121 ? 6.432 -1.759 4.331 1.00 46.56 121 ALA A C 1
ATOM 919 O O . ALA A 1 121 ? 6.214 -2.948 4.564 1.00 46.56 121 ALA A O 1
ATOM 920 N N . ASN A 1 122 ? 5.463 -0.982 3.837 1.00 47.75 122 ASN A N 1
ATOM 921 C CA . ASN A 1 122 ? 4.078 -1.426 3.652 1.00 47.75 122 ASN A CA 1
ATOM 922 C C . ASN A 1 122 ? 3.781 -2.045 2.282 1.00 47.75 122 ASN A C 1
ATOM 924 O O . ASN A 1 122 ? 2.638 -2.434 2.025 1.00 47.75 122 ASN A O 1
ATOM 928 N N . ARG A 1 123 ? 4.800 -2.245 1.433 1.00 42.44 123 ARG A N 1
ATOM 929 C CA . ARG A 1 123 ? 4.671 -2.922 0.128 1.00 42.44 123 ARG A CA 1
ATOM 930 C C . ARG A 1 123 ? 4.143 -4.366 0.244 1.00 42.44 123 ARG A C 1
ATOM 932 O O . ARG A 1 123 ? 3.942 -5.012 -0.778 1.00 42.44 123 ARG A O 1
ATOM 939 N N . HIS A 1 124 ? 3.900 -4.910 1.444 1.00 38.62 124 HIS A N 1
ATOM 940 C CA . HIS A 1 124 ? 3.389 -6.274 1.687 1.00 38.62 124 HIS A CA 1
ATOM 941 C C . HIS A 1 124 ? 2.065 -6.353 2.478 1.00 38.62 124 HIS A C 1
ATOM 943 O O . HIS A 1 124 ? 1.612 -7.456 2.767 1.00 38.62 124 HIS A O 1
ATOM 949 N N . LEU A 1 125 ? 1.386 -5.236 2.781 1.00 40.78 125 LEU A N 1
ATOM 950 C CA . LEU A 1 125 ? 0.125 -5.242 3.555 1.00 40.78 125 LEU A CA 1
ATOM 951 C C . LEU A 1 125 ? -1.138 -5.725 2.791 1.00 40.78 125 LEU A C 1
ATOM 953 O O . LEU A 1 125 ? -2.252 -5.314 3.111 1.00 40.78 125 LEU A O 1
ATOM 957 N N . GLY A 1 126 ? -1.008 -6.599 1.787 1.00 36.88 126 GLY A N 1
ATOM 958 C CA . GLY A 1 126 ? -2.156 -7.079 0.996 1.00 36.88 126 GLY A CA 1
ATOM 959 C C . GLY A 1 126 ? -2.793 -5.976 0.137 1.00 36.88 126 GLY A C 1
ATOM 960 O O . GLY A 1 126 ? -2.481 -4.789 0.285 1.00 36.88 126 GLY A O 1
ATOM 961 N N . ASP A 1 127 ? -3.535 -6.348 -0.908 1.00 33.12 127 ASP A N 1
ATOM 962 C CA . ASP A 1 127 ? -3.873 -5.471 -2.062 1.00 33.12 127 ASP A CA 1
ATOM 963 C C . ASP A 1 127 ? -4.676 -4.226 -1.682 1.00 33.12 127 ASP A C 1
ATOM 965 O O . ASP A 1 127 ? -4.789 -3.251 -2.414 1.00 33.12 127 ASP A O 1
ATOM 969 N N . ARG A 1 128 ? -5.121 -4.179 -0.433 1.00 39.31 128 ARG A N 1
ATOM 970 C CA . ARG A 1 128 ? -5.937 -3.122 0.144 1.00 39.31 128 ARG A CA 1
ATOM 971 C C . ARG A 1 128 ? -5.138 -1.983 0.777 1.00 39.31 128 ARG A C 1
ATOM 973 O O . ARG A 1 128 ? -5.743 -1.046 1.293 1.00 39.31 128 ARG A O 1
ATOM 980 N N . ILE A 1 129 ? -3.810 -1.996 0.693 1.00 38.72 129 ILE A N 1
ATOM 981 C CA . ILE A 1 129 ? -2.956 -0.803 0.871 1.00 38.72 129 ILE A CA 1
ATOM 982 C C . ILE A 1 129 ? -2.169 -0.482 -0.422 1.00 38.72 129 ILE A C 1
ATOM 984 O O . ILE A 1 129 ? -1.588 0.594 -0.532 1.00 38.72 129 ILE A O 1
ATOM 988 N N . SER A 1 130 ? -2.248 -1.361 -1.430 1.00 38.00 130 SER A N 1
ATOM 989 C CA . SER A 1 130 ? -1.373 -1.406 -2.610 1.00 38.00 130 SER A CA 1
ATOM 990 C C . SER A 1 130 ? -1.712 -0.455 -3.760 1.00 38.00 130 SER A C 1
ATOM 992 O O . SER A 1 130 ? -0.850 -0.281 -4.609 1.00 38.00 130 SER A O 1
ATOM 994 N N . ASP A 1 131 ? -2.874 0.212 -3.789 1.00 38.41 131 ASP A N 1
ATOM 995 C CA . ASP A 1 131 ? -3.078 1.308 -4.769 1.00 38.41 131 ASP A CA 1
ATOM 996 C C . ASP A 1 131 ? -2.360 2.603 -4.343 1.00 38.41 131 ASP A C 1
ATOM 998 O O . ASP A 1 131 ? -2.546 3.665 -4.930 1.00 38.41 131 ASP A O 1
ATOM 1002 N N . ALA A 1 132 ? -1.554 2.550 -3.279 1.00 36.16 132 ALA A N 1
ATOM 1003 C CA . ALA A 1 132 ? -0.290 3.262 -3.323 1.00 36.16 132 ALA A CA 1
ATOM 1004 C C . ALA A 1 132 ? 0.644 2.405 -4.187 1.00 36.16 132 ALA A C 1
ATOM 1006 O O . ALA A 1 132 ? 1.481 1.670 -3.654 1.00 36.16 132 ALA A O 1
ATOM 1007 N N . GLU A 1 133 ? 0.447 2.466 -5.511 1.00 38.47 133 GLU A N 1
ATOM 1008 C CA . GLU A 1 133 ? 1.475 2.081 -6.481 1.00 38.47 133 GLU A CA 1
ATOM 1009 C C . GLU A 1 133 ? 2.808 2.663 -6.013 1.00 38.47 133 GLU A C 1
ATOM 1011 O O . GLU A 1 133 ? 2.815 3.655 -5.269 1.00 38.47 133 GLU A O 1
ATOM 1016 N N . SER A 1 134 ? 3.909 1.993 -6.371 1.00 39.72 134 SER A N 1
ATOM 1017 C CA . SER A 1 134 ? 5.262 2.417 -6.025 1.00 39.72 134 SER A CA 1
ATOM 1018 C C . SER A 1 134 ? 5.315 3.933 -5.985 1.00 39.72 134 SER A C 1
ATOM 1020 O O . SER A 1 134 ? 5.059 4.619 -6.970 1.00 39.72 134 SER A O 1
ATOM 1022 N N . VAL A 1 135 ? 5.562 4.469 -4.792 1.00 47.44 135 VAL A N 1
ATOM 1023 C CA . VAL A 1 135 ? 5.943 5.863 -4.671 1.00 47.44 135 VAL A CA 1
ATOM 1024 C C . VAL A 1 135 ? 7.362 5.929 -5.229 1.00 47.44 135 VAL A C 1
ATOM 1026 O O . VAL A 1 135 ? 8.335 6.019 -4.487 1.00 47.44 135 VAL A O 1
ATOM 1029 N N . ASP A 1 136 ? 7.480 5.740 -6.539 1.00 48.16 136 ASP A N 1
ATOM 1030 C CA . ASP A 1 136 ? 8.640 6.159 -7.281 1.00 48.16 136 ASP A CA 1
ATOM 1031 C C . ASP A 1 136 ? 8.647 7.678 -7.142 1.00 48.16 136 ASP A C 1
ATOM 1033 O O . ASP A 1 136 ? 7.612 8.346 -7.240 1.00 48.16 136 ASP A O 1
ATOM 1037 N N . ILE A 1 137 ? 9.805 8.225 -6.781 1.00 51.56 137 ILE A N 1
ATOM 1038 C CA . ILE A 1 137 ? 10.002 9.669 -6.648 1.00 51.56 137 ILE A CA 1
ATOM 1039 C C . ILE A 1 137 ? 10.155 10.232 -8.074 1.00 51.56 137 ILE A C 1
ATOM 1041 O O . ILE A 1 137 ? 11.190 10.787 -8.435 1.00 51.56 137 ILE A O 1
ATOM 1045 N N . ASP A 1 138 ? 9.153 9.996 -8.921 1.00 53.56 138 ASP A N 1
ATOM 1046 C CA . ASP A 1 138 ? 9.129 10.383 -10.333 1.00 53.56 138 ASP A CA 1
ATOM 1047 C C . ASP A 1 138 ? 8.341 11.681 -10.557 1.00 53.56 138 ASP A C 1
ATOM 1049 O O . ASP A 1 138 ? 8.588 12.398 -11.521 1.00 53.56 138 ASP A O 1
ATOM 1053 N N . GLY A 1 139 ? 7.457 12.038 -9.618 1.00 52.06 139 GLY A N 1
ATOM 1054 C CA . GLY A 1 139 ? 6.620 13.232 -9.696 1.00 52.06 139 GLY A CA 1
ATOM 1055 C C . GLY A 1 139 ? 5.496 13.160 -10.729 1.00 52.06 139 GLY A C 1
ATOM 1056 O O . GLY A 1 139 ? 4.749 14.135 -10.845 1.00 52.06 139 GLY A O 1
ATOM 1057 N N . ASP A 1 140 ? 5.335 12.032 -11.424 1.00 47.12 140 ASP A N 1
ATOM 1058 C CA . ASP A 1 140 ? 4.448 11.906 -12.586 1.00 47.12 140 ASP A CA 1
ATOM 1059 C C . ASP A 1 140 ? 3.089 11.266 -12.240 1.00 47.12 140 ASP A C 1
ATOM 1061 O O . ASP A 1 140 ? 2.106 11.469 -12.955 1.00 47.12 140 ASP A O 1
ATOM 1065 N N . ASN A 1 141 ? 2.960 10.623 -11.074 1.00 49.47 141 ASN A N 1
ATOM 1066 C CA . ASN A 1 141 ? 1.696 10.048 -10.597 1.00 49.47 141 ASN A CA 1
ATOM 1067 C C . ASN A 1 141 ? 1.036 10.908 -9.503 1.00 49.47 141 ASN A C 1
ATOM 1069 O O . ASN A 1 141 ? 1.086 10.634 -8.302 1.00 49.47 141 ASN A O 1
ATOM 1073 N N . GLY A 1 142 ? 0.364 11.977 -9.944 1.00 42.34 142 GLY A N 1
ATOM 1074 C CA . GLY A 1 142 ? -0.305 12.993 -9.114 1.00 42.34 142 GLY A CA 1
ATOM 1075 C C . GLY A 1 142 ? -1.488 12.527 -8.247 1.00 42.34 142 GLY A C 1
ATOM 1076 O O . GLY A 1 142 ? -2.114 13.344 -7.570 1.00 42.34 142 GLY A O 1
ATOM 1077 N N . THR A 1 143 ? -1.797 11.233 -8.209 1.00 48.25 143 THR A N 1
ATOM 1078 C CA . THR A 1 143 ? -2.796 10.624 -7.318 1.00 48.25 143 THR A CA 1
ATOM 1079 C C . THR A 1 143 ? -2.157 10.029 -6.066 1.00 48.25 143 THR A C 1
ATOM 1081 O O . THR A 1 143 ? -2.527 8.937 -5.637 1.00 48.25 143 THR A O 1
ATOM 1084 N N . LEU A 1 144 ? -1.261 10.758 -5.383 1.00 54.16 144 LEU A N 1
ATOM 1085 C CA . LEU A 1 144 ? -0.991 10.451 -3.974 1.00 54.16 144 LEU A CA 1
ATOM 1086 C C . LEU A 1 144 ? -2.224 10.788 -3.136 1.00 54.16 144 LEU A C 1
ATOM 1088 O O . LEU A 1 144 ? -2.426 11.884 -2.612 1.00 54.16 144 LEU A O 1
ATOM 1092 N N . THR A 1 145 ? -3.102 9.793 -3.095 1.00 60.16 145 THR A N 1
ATOM 1093 C CA . THR A 1 145 ? -4.442 9.855 -2.549 1.00 60.16 145 THR A CA 1
ATOM 1094 C C . THR A 1 145 ? -4.400 10.178 -1.060 1.00 60.16 145 THR A C 1
ATOM 1096 O O . THR A 1 145 ? -3.468 9.842 -0.330 1.00 60.16 145 THR A O 1
ATOM 1099 N N . GLN A 1 146 ? -5.492 10.739 -0.553 1.00 64.94 146 GLN A N 1
ATOM 1100 C CA . GLN A 1 146 ? -5.797 10.811 0.880 1.00 64.94 146 GLN A CA 1
ATOM 1101 C C . GLN A 1 146 ? -5.480 9.505 1.646 1.00 64.94 146 GLN A C 1
ATOM 1103 O O . GLN A 1 146 ? -5.260 9.542 2.852 1.00 64.94 146 GLN A O 1
ATOM 1108 N N . ARG A 1 147 ? -5.432 8.351 0.962 1.00 66.00 147 ARG A N 1
ATOM 1109 C CA . ARG A 1 147 ? -4.990 7.062 1.505 1.00 66.00 147 ARG A CA 1
ATOM 1110 C C . ARG A 1 147 ? -3.536 7.080 1.971 1.00 66.00 147 ARG A C 1
ATOM 1112 O O . ARG A 1 147 ? -3.295 6.627 3.077 1.00 66.00 147 ARG A O 1
ATOM 1119 N N . ALA A 1 148 ? -2.599 7.637 1.206 1.00 67.88 148 ALA A N 1
ATOM 1120 C CA . ALA A 1 148 ? -1.190 7.714 1.597 1.00 67.88 148 ALA A CA 1
ATOM 1121 C C . ALA A 1 148 ? -1.013 8.559 2.869 1.00 67.88 148 ALA A C 1
ATOM 1123 O O . ALA A 1 148 ? -0.379 8.125 3.829 1.00 67.88 148 ALA A O 1
ATOM 1124 N N . LYS A 1 149 ? -1.692 9.715 2.931 1.00 76.62 149 LYS A N 1
ATOM 1125 C CA . LYS A 1 149 ? -1.727 10.565 4.133 1.00 76.62 149 LYS A CA 1
ATOM 1126 C C . LYS A 1 149 ? -2.372 9.849 5.328 1.00 76.62 149 LYS A C 1
ATOM 1128 O O . LYS A 1 149 ? -1.864 9.945 6.442 1.00 76.62 149 LYS A O 1
ATOM 1133 N N . ARG A 1 150 ? -3.459 9.093 5.111 1.00 76.62 150 ARG A N 1
ATOM 1134 C CA . ARG A 1 150 ? -4.069 8.248 6.156 1.00 76.62 150 ARG A CA 1
ATOM 1135 C C . ARG A 1 150 ? -3.115 7.155 6.631 1.00 76.62 150 ARG A C 1
ATOM 1137 O O . ARG A 1 150 ? -2.970 6.990 7.833 1.00 76.62 150 ARG A O 1
ATOM 1144 N N . ASN A 1 151 ? -2.441 6.460 5.723 1.00 76.75 151 ASN A N 1
ATOM 1145 C CA . ASN A 1 151 ? -1.510 5.389 6.067 1.00 76.75 151 ASN A CA 1
ATOM 1146 C C . ASN A 1 151 ? -0.343 5.931 6.903 1.00 76.75 151 ASN A C 1
ATOM 1148 O O . ASN A 1 151 ? -0.024 5.364 7.944 1.00 76.75 151 ASN A O 1
ATOM 1152 N N . ALA A 1 152 ? 0.224 7.076 6.516 1.00 80.25 152 ALA A N 1
ATOM 1153 C CA . ALA A 1 152 ? 1.261 7.757 7.291 1.00 80.25 152 ALA A CA 1
ATOM 1154 C C . ALA A 1 152 ? 0.799 8.090 8.716 1.00 80.25 152 ALA A C 1
ATOM 1156 O O . ALA A 1 152 ? 1.531 7.867 9.675 1.00 80.25 152 ALA A O 1
ATOM 1157 N N . ALA A 1 153 ? -0.441 8.568 8.859 1.00 84.50 153 ALA A N 1
ATOM 1158 C CA . ALA A 1 153 ? -1.048 8.820 10.160 1.00 84.50 153 ALA A CA 1
ATOM 1159 C C . ALA A 1 153 ? -1.199 7.539 10.990 1.00 84.50 153 ALA A C 1
ATOM 1161 O O . ALA A 1 153 ? -0.895 7.556 12.177 1.00 84.50 153 ALA A O 1
ATOM 1162 N N . THR A 1 154 ? -1.611 6.425 10.378 1.00 83.62 154 THR A N 1
ATOM 1163 C CA . THR A 1 154 ? -1.784 5.142 11.082 1.00 83.62 154 THR A CA 1
ATOM 1164 C C . THR A 1 154 ? -0.480 4.469 11.498 1.00 83.62 154 THR A C 1
ATOM 1166 O O . THR A 1 154 ? -0.503 3.586 12.349 1.00 83.62 154 THR A O 1
ATOM 1169 N N . LEU A 1 155 ? 0.648 4.875 10.914 1.00 80.88 155 LEU A N 1
ATOM 1170 C CA . LEU A 1 155 ? 1.957 4.310 11.223 1.00 80.88 155 LEU A CA 1
ATOM 1171 C C . LEU A 1 155 ? 2.587 4.897 12.482 1.00 80.88 155 LEU A C 1
ATOM 1173 O O . LEU A 1 155 ? 3.633 4.412 12.889 1.00 80.88 155 LEU A O 1
ATOM 1177 N N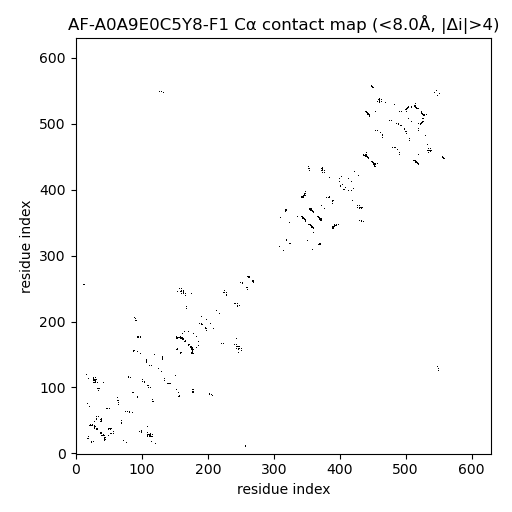 . THR A 1 156 ? 2.010 5.925 13.101 1.00 89.00 156 THR A N 1
ATOM 1178 C CA . THR A 1 156 ? 2.632 6.526 14.282 1.00 89.00 156 THR A CA 1
ATOM 1179 C C . THR A 1 156 ? 2.290 5.773 15.564 1.00 89.00 156 THR A C 1
ATOM 1181 O O . THR A 1 156 ? 1.232 5.142 15.696 1.00 89.00 156 THR A O 1
ATOM 1184 N N . GLY A 1 157 ? 3.158 5.887 16.569 1.00 91.25 157 GLY A N 1
ATOM 1185 C CA . GLY A 1 157 ? 2.890 5.285 17.875 1.00 91.25 157 GLY A CA 1
ATOM 1186 C C . GLY A 1 157 ? 1.654 5.878 18.553 1.00 91.25 157 GLY A C 1
ATOM 1187 O O . GLY A 1 157 ? 0.927 5.164 19.243 1.00 91.25 157 GLY A O 1
ATOM 1188 N N . VAL A 1 158 ? 1.343 7.157 18.306 1.00 95.69 158 VAL A N 1
ATOM 1189 C CA . VAL A 1 158 ? 0.098 7.774 18.787 1.00 95.69 158 VAL A CA 1
ATOM 1190 C C . VAL A 1 158 ? -1.133 7.133 18.147 1.00 95.69 158 VAL A C 1
ATOM 1192 O O . VAL A 1 158 ? -2.094 6.879 18.869 1.00 95.69 158 VAL A O 1
ATOM 1195 N N . ALA A 1 159 ? -1.120 6.809 16.850 1.00 94.12 159 ALA A N 1
ATOM 1196 C CA . ALA A 1 159 ? -2.246 6.117 16.215 1.00 94.12 159 ALA A CA 1
ATOM 1197 C C . ALA A 1 159 ? -2.423 4.698 16.765 1.00 94.12 159 ALA A C 1
ATOM 1199 O O . ALA A 1 159 ? -3.542 4.298 17.091 1.00 94.12 159 ALA A O 1
ATOM 1200 N N . THR A 1 160 ? -1.315 3.978 16.960 1.00 93.50 160 THR A N 1
ATOM 1201 C CA . THR A 1 160 ? -1.309 2.654 17.603 1.00 93.50 160 THR A CA 1
ATOM 1202 C C . THR A 1 160 ? -1.897 2.714 19.013 1.00 93.50 160 THR A C 1
ATOM 1204 O O . THR A 1 160 ? -2.731 1.884 19.384 1.00 93.50 160 THR A O 1
ATOM 1207 N N . MET A 1 161 ? -1.527 3.730 19.796 1.00 96.94 161 MET A N 1
ATOM 1208 C CA . MET A 1 161 ? -2.092 3.949 21.125 1.00 96.94 161 MET A CA 1
ATOM 1209 C C . MET A 1 161 ? -3.587 4.293 21.059 1.00 96.94 161 MET A C 1
ATOM 1211 O O . MET A 1 161 ? -4.363 3.706 21.805 1.00 96.94 161 MET A O 1
ATOM 1215 N N . GLN A 1 162 ? -4.014 5.200 20.173 1.00 97.12 162 GLN A N 1
ATOM 1216 C CA . GLN A 1 162 ? -5.429 5.567 20.000 1.00 97.12 162 GLN A CA 1
ATOM 1217 C C . GLN A 1 162 ? -6.293 4.336 19.692 1.00 97.12 162 GLN A C 1
ATOM 1219 O O . GLN A 1 162 ? -7.288 4.097 20.377 1.00 97.12 162 GLN A O 1
ATOM 1224 N N . ALA A 1 163 ? -5.864 3.514 18.733 1.00 95.62 163 ALA A N 1
ATOM 1225 C CA . ALA A 1 163 ? -6.537 2.269 18.377 1.00 95.62 163 ALA A CA 1
ATOM 1226 C C . ALA A 1 163 ? -6.553 1.264 19.546 1.00 95.62 163 ALA A C 1
ATOM 1228 O O . ALA A 1 163 ? -7.576 0.644 19.841 1.00 95.62 163 ALA A O 1
ATOM 1229 N N . SER A 1 164 ? -5.446 1.154 20.289 1.00 96.88 164 SER A N 1
ATOM 1230 C CA . SER A 1 164 ? -5.373 0.304 21.487 1.00 96.88 164 SER A CA 1
ATOM 1231 C C . SER A 1 164 ? -6.362 0.744 22.570 1.00 96.88 164 SER A C 1
ATOM 1233 O O . SER A 1 164 ? -7.030 -0.092 23.178 1.00 96.88 164 SER A O 1
ATOM 1235 N N . LEU A 1 165 ? -6.494 2.053 22.802 1.00 97.44 165 LEU A N 1
ATOM 1236 C CA . LEU A 1 165 ? -7.451 2.610 23.760 1.00 97.44 165 LEU A CA 1
ATOM 1237 C C . LEU A 1 165 ? -8.897 2.336 23.323 1.00 97.44 165 LEU A C 1
ATOM 1239 O O . LEU A 1 165 ? -9.705 1.902 24.148 1.00 97.44 165 LEU A O 1
ATOM 1243 N N . ASN A 1 166 ? -9.209 2.472 22.032 1.00 97.00 166 ASN A N 1
ATOM 1244 C CA . ASN A 1 166 ? -10.529 2.123 21.502 1.00 97.00 166 ASN A CA 1
ATOM 1245 C C . ASN A 1 166 ? -10.891 0.663 21.778 1.00 97.00 166 ASN A C 1
ATOM 1247 O O . ASN A 1 166 ? -11.986 0.384 22.268 1.00 97.00 166 ASN A O 1
ATOM 1251 N N . LEU A 1 167 ? -9.961 -0.262 21.540 1.00 96.00 167 LEU A N 1
ATOM 1252 C CA . LEU A 1 167 ? -10.191 -1.693 21.746 1.00 96.00 167 LEU A CA 1
ATOM 1253 C C . LEU A 1 167 ? -10.260 -2.089 23.232 1.00 96.00 167 LEU A C 1
ATOM 1255 O O . LEU A 1 167 ? -11.034 -2.975 23.598 1.00 96.00 167 LEU A O 1
ATOM 1259 N N . LEU A 1 168 ? -9.466 -1.455 24.102 1.00 96.38 168 LEU A N 1
ATOM 1260 C CA . LEU A 1 168 ? -9.382 -1.814 25.525 1.00 96.38 168 LEU A CA 1
ATOM 1261 C C . LEU A 1 168 ? -10.460 -1.149 26.389 1.00 96.38 168 LEU A C 1
ATOM 1263 O O . LEU A 1 168 ? -10.926 -1.747 27.367 1.00 96.38 168 LEU A O 1
ATOM 1267 N N . ILE A 1 169 ? -10.820 0.099 26.080 1.00 96.44 169 ILE A N 1
ATOM 1268 C CA . ILE A 1 169 ? -11.708 0.914 26.920 1.00 96.44 169 ILE A CA 1
ATOM 1269 C C . ILE A 1 169 ? -12.838 1.627 26.162 1.00 96.44 169 ILE A C 1
ATOM 1271 O O . ILE A 1 169 ? -13.662 2.254 26.820 1.00 96.44 169 ILE A O 1
ATOM 1275 N N . GLY A 1 170 ? -12.944 1.484 24.835 1.00 95.31 170 GLY A N 1
ATOM 1276 C CA . GLY A 1 170 ? -14.107 1.951 24.068 1.00 95.31 170 GLY A CA 1
ATOM 1277 C C . GLY A 1 170 ? -14.170 3.465 23.851 1.00 95.31 170 GLY A C 1
ATOM 1278 O O . GLY A 1 170 ? -15.253 4.033 23.897 1.00 95.31 170 GLY A O 1
ATOM 1279 N N . THR A 1 171 ? -13.028 4.127 23.649 1.00 89.06 171 THR A N 1
ATOM 1280 C CA . THR A 1 171 ? -12.908 5.600 23.592 1.00 89.06 171 THR A CA 1
ATOM 1281 C C . THR A 1 171 ? -13.346 6.274 22.287 1.00 89.06 171 THR A C 1
ATOM 1283 O O . THR A 1 171 ? -13.327 7.498 22.235 1.00 89.06 171 THR A O 1
ATOM 1286 N N . GLU A 1 172 ? -13.726 5.514 21.252 1.00 94.31 172 GLU A N 1
ATOM 1287 C CA . GLU A 1 172 ? -14.171 6.015 19.929 1.00 94.31 172 GLU A CA 1
ATOM 1288 C C . GLU A 1 172 ? -13.261 7.093 19.295 1.00 94.31 172 GLU A C 1
ATOM 1290 O O . GLU A 1 172 ? -13.699 7.935 18.512 1.00 94.31 172 GLU A O 1
ATOM 1295 N N . LEU A 1 173 ? -11.964 7.068 19.610 1.00 95.00 173 LEU A N 1
ATOM 1296 C CA . LEU A 1 173 ? -10.974 7.982 19.053 1.00 95.00 173 LEU A CA 1
ATOM 1297 C C . LEU A 1 173 ? -10.799 7.716 17.562 1.00 95.00 173 LEU A C 1
ATOM 1299 O O . LEU A 1 173 ? -10.806 6.574 17.111 1.00 95.00 173 LEU A O 1
ATOM 1303 N N . LYS A 1 174 ? -10.517 8.762 16.789 1.00 94.31 174 LYS A N 1
ATOM 1304 C CA . LYS A 1 174 ? -10.012 8.583 15.428 1.00 94.31 174 LYS A CA 1
ATOM 1305 C C . LYS A 1 174 ? -8.498 8.325 15.484 1.00 94.31 174 LYS A C 1
ATOM 1307 O O . LYS A 1 174 ? -7.785 9.237 15.906 1.00 94.31 174 LYS A O 1
ATOM 1312 N N . PRO A 1 175 ? -7.983 7.165 15.029 1.00 91.81 175 PRO A N 1
ATOM 1313 C CA . PRO A 1 175 ? -6.558 6.836 15.086 1.00 91.81 175 PRO A CA 1
ATOM 1314 C C . PRO A 1 175 ? -5.786 7.588 13.988 1.00 91.81 175 PRO A C 1
ATOM 1316 O O . PRO A 1 175 ? -5.461 7.060 12.928 1.00 91.81 175 PRO A O 1
ATOM 1319 N N . ASN A 1 176 ? -5.573 8.882 14.211 1.00 90.88 176 ASN A N 1
ATOM 1320 C CA . ASN A 1 176 ? -4.987 9.825 13.258 1.00 90.88 176 ASN A CA 1
ATOM 1321 C C . ASN A 1 176 ? -3.546 10.222 13.601 1.00 90.88 176 ASN A C 1
ATOM 1323 O O . ASN A 1 176 ? -2.995 11.107 12.950 1.00 90.88 17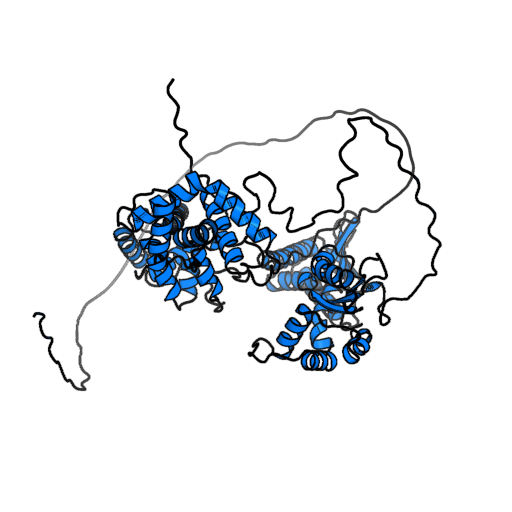6 ASN A O 1
ATOM 1327 N N . GLY A 1 177 ? -2.967 9.637 14.650 1.00 91.12 177 GLY A N 1
ATOM 1328 C CA . GLY A 1 177 ? -1.591 9.900 15.058 1.00 91.12 177 GLY A CA 1
ATOM 1329 C C . GLY A 1 177 ? -1.367 11.261 15.718 1.00 91.12 177 GLY A C 1
ATOM 1330 O O . GLY A 1 177 ? -0.234 11.595 16.056 1.00 91.12 177 GLY A O 1
ATOM 1331 N N . LEU A 1 178 ? -2.424 12.051 15.939 1.00 93.81 178 LEU A N 1
ATOM 1332 C CA . LEU A 1 178 ? -2.344 13.358 16.585 1.00 93.81 178 LEU A CA 1
ATOM 1333 C C . LEU A 1 178 ? -2.712 13.257 18.069 1.00 93.81 178 LEU A C 1
ATOM 1335 O O . LEU A 1 178 ? -3.785 12.785 18.447 1.00 93.81 178 LEU A O 1
ATOM 1339 N N . MET A 1 179 ? -1.841 13.782 18.930 1.00 96.19 179 MET A N 1
ATOM 1340 C CA . MET A 1 179 ? -2.099 13.863 20.369 1.00 96.19 179 MET A CA 1
ATOM 1341 C C . MET A 1 179 ? -3.008 15.061 20.693 1.00 96.19 179 MET A C 1
ATOM 1343 O O . MET A 1 179 ? -2.539 16.139 21.064 1.00 96.19 179 MET A O 1
ATOM 1347 N N . THR A 1 180 ? -4.316 14.881 20.510 1.00 95.81 180 THR A N 1
ATOM 1348 C CA . THR A 1 180 ? -5.354 15.878 20.818 1.00 95.81 180 THR A CA 1
ATOM 1349 C C . THR A 1 180 ? -5.734 15.868 22.305 1.00 95.81 180 THR A C 1
ATOM 1351 O O . THR A 1 180 ? -5.289 15.013 23.072 1.00 95.81 180 THR A O 1
ATOM 1354 N N . ALA A 1 181 ? -6.584 16.813 22.722 1.00 96.69 181 ALA A N 1
ATOM 1355 C CA . ALA A 1 181 ? -7.167 16.809 24.064 1.00 96.69 181 ALA A CA 1
ATOM 1356 C C . ALA A 1 181 ? -7.992 15.535 24.328 1.00 96.69 181 ALA A C 1
ATOM 1358 O O . ALA A 1 181 ? -7.880 14.960 25.403 1.00 96.69 181 ALA A O 1
ATOM 1359 N N . GLU A 1 182 ? -8.741 15.047 23.332 1.00 97.31 182 GLU A N 1
ATOM 1360 C CA . GLU A 1 182 ? -9.511 13.796 23.421 1.00 97.31 182 GLU A CA 1
ATOM 1361 C C . GLU A 1 182 ? -8.596 12.589 23.659 1.00 97.31 182 GLU A C 1
ATOM 1363 O O . GLU A 1 182 ? -8.857 11.784 24.552 1.00 97.31 182 GLU A O 1
ATOM 1368 N N . THR A 1 183 ? -7.472 12.505 22.934 1.00 97.31 183 THR A N 1
ATOM 1369 C CA . THR A 1 183 ? -6.466 11.457 23.156 1.00 97.31 183 THR A CA 1
ATOM 1370 C C . THR A 1 183 ? -5.895 11.529 24.579 1.00 97.31 183 THR A C 1
ATOM 1372 O O . THR A 1 183 ? -5.742 10.500 25.235 1.00 97.31 183 THR A O 1
ATOM 1375 N N . GLN A 1 184 ? -5.619 12.732 25.100 1.00 97.81 184 GLN A N 1
ATOM 1376 C CA . GLN A 1 184 ? -5.133 12.914 26.475 1.00 97.81 184 GLN A CA 1
ATOM 1377 C C . GLN A 1 184 ? -6.179 12.534 27.529 1.00 97.81 184 GLN A C 1
ATOM 1379 O O . GLN A 1 184 ? -5.838 11.882 28.515 1.00 97.81 184 GLN A O 1
ATOM 1384 N N . THR A 1 185 ? -7.453 12.867 27.309 1.00 97.88 185 THR A N 1
ATOM 1385 C CA . THR A 1 185 ? -8.556 12.428 28.173 1.00 97.88 185 THR A CA 1
ATOM 1386 C C . THR A 1 185 ? -8.686 10.907 28.175 1.00 97.88 185 THR A C 1
ATOM 1388 O O . THR A 1 185 ? -8.790 10.311 29.244 1.00 97.88 185 THR A O 1
ATOM 1391 N N . ALA A 1 186 ? -8.600 10.258 27.012 1.00 97.94 186 ALA A N 1
ATOM 1392 C CA . ALA A 1 186 ? -8.630 8.802 26.912 1.00 97.94 186 ALA A CA 1
ATOM 1393 C C . ALA A 1 186 ? -7.442 8.134 27.631 1.00 97.94 186 ALA A C 1
ATOM 1395 O O . ALA A 1 186 ? -7.635 7.142 28.338 1.00 97.94 186 ALA A O 1
ATOM 1396 N N . MET A 1 187 ? -6.231 8.699 27.519 1.00 98.12 187 MET A N 1
ATOM 1397 C CA . MET A 1 187 ? -5.067 8.251 28.296 1.00 98.12 187 MET A CA 1
ATOM 1398 C C . MET A 1 187 ? -5.300 8.392 29.803 1.00 98.12 187 MET A C 1
ATOM 1400 O O . MET A 1 187 ? -4.981 7.468 30.547 1.00 98.12 187 MET A O 1
ATOM 1404 N N . GLN A 1 188 ? -5.878 9.509 30.254 1.00 98.12 188 GLN A N 1
ATOM 1405 C CA . GLN A 1 188 ? -6.210 9.728 31.664 1.00 98.12 188 GLN A CA 1
ATOM 1406 C C . GLN A 1 188 ? -7.233 8.697 32.162 1.00 98.12 188 GLN A C 1
ATOM 1408 O O . GLN A 1 188 ? -7.009 8.066 33.192 1.00 98.12 188 GLN A O 1
ATOM 1413 N N . SER A 1 189 ? -8.309 8.444 31.409 1.00 97.88 189 SER A N 1
ATOM 1414 C CA . SER A 1 189 ? -9.302 7.419 31.762 1.00 97.88 189 SER A CA 1
ATOM 1415 C C . SER A 1 189 ? -8.697 6.013 31.810 1.00 97.88 189 SER A C 1
ATOM 1417 O O . SER A 1 189 ? -9.009 5.224 32.705 1.00 97.88 189 SER A O 1
ATOM 1419 N N . TYR A 1 190 ? -7.800 5.687 30.874 1.00 98.12 190 TYR A N 1
ATOM 1420 C CA . TYR A 1 190 ? -7.056 4.430 30.903 1.00 98.12 190 TYR A CA 1
ATOM 1421 C C . TYR A 1 190 ? -6.127 4.338 32.120 1.00 98.12 190 TYR A C 1
ATOM 1423 O O . TYR A 1 190 ? -6.088 3.297 32.779 1.00 98.12 190 TYR A O 1
ATOM 1431 N N . ALA A 1 191 ? -5.408 5.416 32.437 1.00 98.12 191 ALA A N 1
ATOM 1432 C CA . ALA A 1 191 ? -4.508 5.496 33.579 1.00 98.12 191 ALA A CA 1
ATOM 1433 C C . ALA A 1 191 ? -5.259 5.299 34.901 1.00 98.12 191 ALA A C 1
ATOM 1435 O O . ALA A 1 191 ? -4.868 4.447 35.694 1.00 98.12 191 ALA A O 1
ATOM 1436 N N . GLU A 1 192 ? -6.385 5.987 35.102 1.00 97.62 192 GLU A N 1
ATOM 1437 C CA . GLU A 1 192 ? -7.241 5.842 36.286 1.00 97.62 192 GLU A CA 1
ATOM 1438 C C . GLU A 1 192 ? -7.756 4.410 36.451 1.00 97.62 192 GLU A C 1
ATOM 1440 O O . GLU A 1 192 ? -7.652 3.833 37.535 1.00 97.62 192 GLU A O 1
ATOM 1445 N N . LYS A 1 193 ? -8.237 3.794 35.362 1.00 97.75 193 LYS A N 1
ATOM 1446 C CA . LYS A 1 193 ? -8.724 2.406 35.365 1.00 97.75 193 LYS A CA 1
ATOM 1447 C C . LYS A 1 193 ? -7.637 1.393 35.747 1.00 97.75 193 LYS A C 1
ATOM 1449 O O . LYS A 1 193 ? -7.960 0.340 36.291 1.00 97.75 193 LYS A O 1
ATOM 1454 N N . ASN A 1 194 ? -6.371 1.701 35.466 1.00 97.56 194 ASN A N 1
ATOM 1455 C CA . ASN A 1 194 ? -5.229 0.815 35.707 1.00 97.56 194 ASN A CA 1
ATOM 1456 C C . ASN A 1 194 ? -4.320 1.273 36.865 1.00 97.56 194 ASN A C 1
ATOM 1458 O O . ASN A 1 194 ? -3.276 0.668 37.089 1.00 97.56 194 ASN A O 1
ATOM 1462 N N . GLY A 1 195 ? -4.696 2.320 37.610 1.00 97.62 195 GLY A N 1
ATOM 1463 C CA . GLY A 1 195 ? -3.906 2.837 38.732 1.00 97.62 195 GLY A CA 1
ATOM 1464 C C . GLY A 1 195 ? -2.560 3.465 38.339 1.00 97.62 195 GLY A C 1
ATOM 1465 O O . GLY A 1 195 ? -1.631 3.460 39.146 1.00 97.62 195 GLY A O 1
ATOM 1466 N N . LEU A 1 196 ? -2.434 3.990 37.117 1.00 97.94 196 LEU A N 1
ATOM 1467 C CA . LEU A 1 196 ? -1.237 4.695 36.648 1.00 97.94 196 LEU A CA 1
ATOM 1468 C C . LEU A 1 196 ? -1.285 6.170 37.066 1.00 97.94 196 LEU A C 1
ATOM 1470 O O . LEU A 1 196 ? -2.330 6.814 36.991 1.00 97.94 196 LEU A O 1
ATOM 1474 N N . GLN A 1 197 ? -0.141 6.723 37.473 1.00 97.62 197 GLN A N 1
ATOM 1475 C CA . GLN A 1 197 ? -0.008 8.143 37.807 1.00 97.62 197 GLN A CA 1
ATOM 1476 C C . GLN A 1 197 ? 0.622 8.893 36.634 1.00 97.62 197 GLN A C 1
ATOM 1478 O O . GLN A 1 197 ? 1.804 8.717 36.347 1.00 97.62 197 GLN A O 1
ATOM 1483 N N . LEU A 1 198 ? -0.172 9.725 35.960 1.00 96.88 198 LEU A N 1
ATOM 1484 C CA . LEU A 1 198 ? 0.312 10.595 34.890 1.00 96.88 198 LEU A CA 1
ATOM 1485 C C . LEU A 1 198 ? 1.078 11.796 35.475 1.00 96.88 198 LEU A C 1
ATOM 1487 O O . LEU A 1 198 ? 0.694 12.343 36.508 1.00 96.88 198 LEU A O 1
ATOM 1491 N N . THR A 1 199 ? 2.158 12.219 34.816 1.00 95.00 199 THR A N 1
ATOM 1492 C CA . THR A 1 199 ? 3.069 13.283 35.293 1.00 95.00 199 THR A CA 1
ATOM 1493 C C . THR A 1 199 ? 2.679 14.679 34.803 1.00 95.00 199 THR A C 1
ATOM 1495 O O . THR A 1 199 ? 3.276 15.675 35.209 1.00 95.00 199 THR A O 1
ATOM 1498 N N . GLY A 1 200 ? 1.683 14.759 33.917 1.00 92.75 200 GLY A N 1
ATOM 1499 C CA . GLY A 1 200 ? 1.265 15.988 33.235 1.00 92.75 200 GLY A CA 1
ATOM 1500 C C . GLY A 1 200 ? 2.111 16.343 32.007 1.00 92.75 200 GLY A C 1
ATOM 1501 O O . GLY A 1 200 ? 1.664 17.136 31.182 1.00 92.75 200 GLY A O 1
ATOM 1502 N N . ASP A 1 201 ? 3.281 15.721 31.833 1.00 97.06 201 ASP A N 1
ATOM 1503 C CA . ASP A 1 201 ? 4.057 15.813 30.598 1.00 97.06 201 ASP A CA 1
ATOM 1504 C C . ASP A 1 201 ? 3.507 14.835 29.550 1.00 97.06 201 ASP A C 1
ATOM 1506 O O . ASP A 1 201 ? 3.380 13.633 29.788 1.00 97.06 201 ASP A O 1
ATOM 1510 N N . VAL A 1 202 ? 3.158 15.353 28.372 1.00 96.31 202 VAL A N 1
ATOM 1511 C CA . VAL A 1 202 ? 2.478 14.577 27.323 1.00 96.31 202 VAL A CA 1
ATOM 1512 C C . VAL A 1 202 ? 3.340 13.419 26.817 1.00 96.31 202 VAL A C 1
ATOM 1514 O O . VAL A 1 202 ? 2.810 12.336 26.567 1.00 96.31 202 VAL A O 1
ATOM 1517 N N . GLN A 1 203 ? 4.652 13.623 26.687 1.00 96.31 203 GLN A N 1
ATOM 1518 C CA . GLN A 1 203 ? 5.572 12.598 26.201 1.00 96.31 203 GLN A CA 1
ATOM 1519 C C . GLN A 1 203 ? 5.747 11.484 27.239 1.00 96.31 203 GLN A C 1
ATOM 1521 O O . GLN A 1 203 ? 5.637 10.308 26.899 1.00 96.31 203 GLN A O 1
ATOM 1526 N N . GLN A 1 204 ? 5.967 11.838 28.507 1.00 96.69 204 GLN A N 1
ATOM 1527 C CA . GLN A 1 204 ? 6.077 10.869 29.599 1.00 96.69 204 GLN A CA 1
ATOM 1528 C C . GLN A 1 204 ? 4.782 10.075 29.785 1.00 96.69 204 GLN A C 1
ATOM 1530 O O . GLN A 1 204 ? 4.836 8.859 29.953 1.00 96.69 204 GLN A O 1
ATOM 1535 N N . ASN A 1 205 ? 3.624 10.735 29.698 1.00 97.62 205 ASN A N 1
ATOM 1536 C CA . ASN A 1 205 ? 2.323 10.073 29.782 1.00 97.62 205 ASN A CA 1
ATOM 1537 C C . ASN A 1 205 ? 2.115 9.081 28.634 1.00 97.62 205 ASN A C 1
ATOM 1539 O O . ASN A 1 205 ? 1.702 7.949 28.879 1.00 97.62 205 ASN A O 1
ATOM 1543 N N . PHE A 1 206 ? 2.432 9.485 27.399 1.00 97.31 206 PHE A N 1
ATOM 1544 C CA . PHE A 1 206 ? 2.379 8.606 26.231 1.00 97.31 206 PHE A CA 1
ATOM 1545 C C . PHE A 1 206 ? 3.261 7.367 26.430 1.00 97.31 206 PHE A C 1
ATOM 1547 O O . PHE A 1 206 ? 2.774 6.243 26.323 1.00 97.31 206 PHE A O 1
ATOM 1554 N N . THR A 1 207 ? 4.533 7.562 26.795 1.00 96.19 207 THR A N 1
ATOM 1555 C CA . THR A 1 207 ? 5.478 6.465 27.041 1.00 96.19 207 THR A CA 1
ATOM 1556 C C . THR A 1 207 ? 4.987 5.531 28.148 1.00 96.19 207 THR A C 1
ATOM 1558 O O . THR A 1 207 ? 4.994 4.317 27.959 1.00 96.19 207 THR A O 1
ATOM 1561 N N . LEU A 1 208 ? 4.501 6.075 29.268 1.00 97.31 208 LEU A N 1
ATOM 1562 C CA . LEU A 1 208 ? 3.978 5.292 30.389 1.00 97.31 208 LEU A CA 1
ATOM 1563 C C . LEU A 1 208 ? 2.769 4.436 29.983 1.00 97.31 208 LEU A C 1
ATOM 1565 O O . LEU A 1 208 ? 2.697 3.258 30.332 1.00 97.31 208 LEU A O 1
ATOM 1569 N N . VAL A 1 209 ? 1.818 5.016 29.244 1.00 97.50 209 VAL A N 1
ATOM 1570 C CA . VAL A 1 209 ? 0.609 4.313 28.794 1.00 97.50 209 VAL A CA 1
ATOM 1571 C C . VAL A 1 209 ? 0.955 3.214 27.793 1.00 97.50 209 VAL A C 1
ATOM 1573 O O . VAL A 1 209 ? 0.504 2.083 27.973 1.00 97.50 209 VAL A O 1
ATOM 1576 N N . VAL A 1 210 ? 1.771 3.515 26.778 1.00 95.19 210 VAL A N 1
ATOM 1577 C CA . VAL A 1 210 ? 2.195 2.533 25.766 1.00 95.19 210 VAL A CA 1
ATOM 1578 C C . VAL A 1 210 ? 2.960 1.380 26.412 1.00 95.19 210 VAL A C 1
ATOM 1580 O O . VAL A 1 210 ? 2.619 0.222 26.173 1.00 95.19 210 VAL A O 1
ATOM 1583 N N . GLN A 1 211 ? 3.918 1.677 27.297 1.00 95.06 211 GLN A N 1
ATOM 1584 C CA . GLN A 1 211 ? 4.671 0.656 28.025 1.00 95.06 211 GLN A CA 1
ATOM 1585 C C . GLN A 1 211 ? 3.745 -0.235 28.865 1.00 95.06 211 GLN A C 1
ATOM 1587 O O . GLN A 1 211 ? 3.862 -1.458 28.834 1.00 95.06 211 GLN A O 1
ATOM 1592 N N . HIS A 1 212 ? 2.776 0.350 29.577 1.00 97.25 212 HIS A N 1
ATOM 1593 C CA . HIS A 1 212 ? 1.815 -0.439 30.345 1.00 97.25 212 HIS A CA 1
ATOM 1594 C C . HIS A 1 212 ? 0.923 -1.314 29.450 1.00 97.25 212 HIS A C 1
ATOM 1596 O O . HIS A 1 212 ? 0.618 -2.451 29.817 1.00 97.25 212 HIS A O 1
ATOM 1602 N N . ILE A 1 213 ? 0.486 -0.806 28.289 1.00 95.56 213 ILE A N 1
ATOM 1603 C CA . ILE A 1 213 ? -0.296 -1.595 27.329 1.00 95.56 213 ILE A CA 1
ATOM 1604 C C . ILE A 1 213 ? 0.507 -2.818 26.874 1.00 95.56 213 ILE A C 1
ATOM 1606 O O . ILE A 1 213 ? -0.011 -3.929 26.982 1.00 95.56 213 ILE A O 1
ATOM 1610 N N . ASP A 1 214 ? 1.753 -2.645 26.429 1.00 90.25 214 ASP A N 1
ATOM 1611 C CA . ASP A 1 214 ? 2.569 -3.769 25.949 1.00 90.25 214 ASP A CA 1
ATOM 1612 C C . ASP A 1 214 ? 2.883 -4.772 27.074 1.00 90.25 214 ASP A C 1
ATOM 1614 O O . ASP A 1 214 ? 2.641 -5.972 26.925 1.00 90.25 214 ASP A O 1
ATOM 1618 N N . GLU A 1 215 ? 3.318 -4.294 28.244 1.00 93.81 215 GLU A N 1
ATOM 1619 C CA . GLU A 1 215 ? 3.755 -5.169 29.338 1.00 93.81 215 GLU A CA 1
ATOM 1620 C C . GLU A 1 215 ? 2.609 -5.870 30.080 1.00 93.81 215 GLU A C 1
ATOM 1622 O O . GLU A 1 215 ? 2.796 -6.979 30.591 1.00 93.81 215 GLU A O 1
ATOM 1627 N N . LYS A 1 216 ? 1.450 -5.212 30.231 1.00 96.44 216 LYS A N 1
ATOM 1628 C CA . LYS A 1 216 ? 0.363 -5.679 31.116 1.00 96.44 216 LYS A CA 1
ATOM 1629 C C . LYS A 1 216 ? -0.947 -5.960 30.399 1.00 96.44 216 LYS A C 1
ATOM 1631 O O . LYS A 1 216 ? -1.732 -6.756 30.907 1.00 96.44 216 LYS A O 1
ATOM 1636 N N . GLN A 1 217 ? -1.201 -5.333 29.252 1.00 95.56 217 GLN A N 1
ATOM 1637 C CA . GLN A 1 217 ? -2.450 -5.506 28.500 1.00 95.56 217 GLN A CA 1
ATOM 1638 C C . GLN A 1 217 ? -2.261 -6.209 27.153 1.00 95.56 217 GLN A C 1
ATOM 1640 O O . GLN A 1 217 ? -3.248 -6.414 26.450 1.00 95.56 217 GLN A O 1
ATOM 1645 N N . GLY A 1 218 ? -1.045 -6.636 26.799 1.00 90.50 218 GLY A N 1
ATOM 1646 C CA . GLY A 1 218 ? -0.764 -7.253 25.503 1.00 90.50 218 GLY A CA 1
ATOM 1647 C C . GLY A 1 218 ? -1.660 -8.458 25.185 1.00 90.50 218 GLY A C 1
ATOM 1648 O O . GLY A 1 218 ? -2.144 -8.573 24.062 1.00 90.50 218 GLY A O 1
ATOM 1649 N N . ASP A 1 219 ? -1.939 -9.333 26.158 1.00 90.31 219 ASP A N 1
ATOM 1650 C CA . ASP A 1 219 ? -2.852 -10.476 25.967 1.00 90.31 219 ASP A CA 1
ATOM 1651 C C . ASP A 1 219 ? -4.312 -10.036 25.776 1.00 90.31 219 ASP A C 1
ATOM 1653 O O . ASP A 1 219 ? -5.001 -10.535 24.885 1.00 90.31 219 ASP A O 1
ATOM 1657 N N . ALA A 1 220 ? -4.781 -9.079 26.583 1.00 92.88 220 ALA A N 1
ATOM 1658 C CA . ALA A 1 220 ? -6.142 -8.553 26.489 1.00 92.88 220 ALA A CA 1
ATOM 1659 C C . ALA A 1 220 ? -6.373 -7.843 25.148 1.00 92.88 220 ALA A C 1
ATOM 1661 O O . ALA A 1 220 ? -7.400 -8.048 24.501 1.00 92.88 220 ALA A O 1
ATOM 1662 N N . LEU A 1 221 ? -5.392 -7.057 24.704 1.00 92.88 221 LEU A N 1
ATOM 1663 C CA . LEU A 1 221 ? -5.423 -6.364 23.425 1.00 92.88 221 LEU A CA 1
ATOM 1664 C C . LEU A 1 221 ? -5.444 -7.361 22.257 1.00 92.88 221 LEU A C 1
ATOM 1666 O O . LEU A 1 221 ? -6.294 -7.246 21.378 1.00 92.88 221 LEU A O 1
ATOM 1670 N N . ARG A 1 222 ? -4.603 -8.405 22.292 1.00 88.81 222 ARG A N 1
ATOM 1671 C CA . ARG A 1 222 ? -4.614 -9.488 21.290 1.00 88.81 222 ARG A CA 1
ATOM 1672 C C . ARG A 1 222 ? -5.950 -10.229 21.232 1.00 88.81 222 ARG A C 1
ATOM 1674 O O . ARG A 1 222 ? -6.445 -10.506 20.141 1.00 88.81 222 ARG A O 1
ATOM 1681 N N . ALA A 1 223 ? -6.562 -10.509 22.383 1.00 88.88 223 ALA A N 1
ATOM 1682 C CA . ALA A 1 223 ? -7.883 -11.131 22.437 1.00 88.88 223 ALA A CA 1
ATOM 1683 C C . ALA A 1 223 ? -8.966 -10.246 21.791 1.00 88.88 223 ALA A C 1
ATOM 1685 O O . ALA A 1 223 ? -9.794 -10.752 21.036 1.00 88.88 223 ALA A O 1
ATOM 1686 N N . ARG A 1 224 ? -8.932 -8.926 22.031 1.00 92.25 224 ARG A N 1
ATOM 1687 C CA . ARG A 1 224 ? -9.871 -7.966 21.423 1.00 92.25 224 ARG A CA 1
ATOM 1688 C C . ARG A 1 224 ? -9.690 -7.824 19.919 1.00 92.25 224 ARG A C 1
ATOM 1690 O O . ARG A 1 224 ? -10.681 -7.844 19.199 1.00 92.25 224 ARG A O 1
ATOM 1697 N N . VAL A 1 225 ? -8.448 -7.742 19.445 1.00 89.81 225 VAL A N 1
ATOM 1698 C CA . VAL A 1 225 ? -8.134 -7.753 18.008 1.00 89.81 225 VAL A CA 1
ATOM 1699 C C . VAL A 1 225 ? -8.718 -9.006 17.347 1.00 89.81 225 VAL A C 1
ATOM 1701 O O . VAL A 1 225 ? -9.438 -8.898 16.358 1.00 89.81 225 VAL A O 1
ATOM 1704 N N . GLY A 1 226 ? -8.482 -10.190 17.924 1.00 85.69 226 GLY A N 1
ATOM 1705 C CA . GLY A 1 226 ? -9.014 -11.448 17.393 1.00 85.69 226 GLY A CA 1
ATOM 1706 C C . GLY A 1 226 ? -10.545 -11.533 17.412 1.00 85.69 226 GLY A C 1
ATOM 1707 O O . GLY A 1 226 ? -11.137 -12.107 16.502 1.00 85.69 226 GLY A O 1
ATOM 1708 N N . GLU A 1 227 ? -11.199 -10.952 18.421 1.00 89.94 227 GLU A N 1
ATOM 1709 C CA . GLU A 1 227 ? -12.661 -10.861 18.484 1.00 89.94 227 GLU A CA 1
ATOM 1710 C C . GLU A 1 227 ? -13.219 -10.003 17.346 1.00 89.94 227 GLU A C 1
ATOM 1712 O O . GLU A 1 227 ? -14.078 -10.488 16.613 1.00 89.94 227 GLU A O 1
ATOM 1717 N N . VAL A 1 228 ? -12.696 -8.783 17.174 1.00 89.06 228 VAL A N 1
ATOM 1718 C CA . VAL A 1 228 ? -13.134 -7.840 16.133 1.00 89.06 228 VAL A CA 1
ATOM 1719 C C . VAL A 1 228 ? -12.984 -8.456 14.746 1.00 89.06 228 VAL A C 1
ATOM 1721 O O . VAL A 1 228 ? -13.962 -8.520 14.004 1.00 89.06 228 VAL A O 1
ATOM 1724 N N . LEU A 1 229 ? -11.798 -8.985 14.430 1.00 83.56 229 LEU A N 1
ATOM 1725 C CA . LEU A 1 229 ? -11.514 -9.563 13.114 1.00 83.56 229 LEU A CA 1
ATOM 1726 C C . LEU A 1 229 ? -12.377 -10.795 12.803 1.00 83.56 229 LEU A C 1
ATOM 1728 O O . LEU A 1 229 ? -12.682 -11.049 11.646 1.00 83.56 229 LEU A O 1
ATOM 1732 N N . ARG A 1 230 ? -12.795 -11.560 13.819 1.00 83.25 230 ARG A N 1
ATOM 1733 C CA . ARG A 1 230 ? -13.691 -12.715 13.637 1.00 83.25 230 ARG A CA 1
ATOM 1734 C C . ARG A 1 230 ? -15.145 -12.297 13.398 1.00 83.25 230 ARG A C 1
ATOM 1736 O O . ARG A 1 230 ? -15.915 -13.072 12.839 1.00 83.25 230 ARG A O 1
ATOM 1743 N N . THR A 1 231 ? -15.548 -11.136 13.907 1.00 82.06 231 THR A N 1
ATOM 1744 C CA . THR A 1 231 ? -16.925 -10.633 13.786 1.00 82.06 231 THR A CA 1
ATOM 1745 C C . THR A 1 231 ? -17.135 -9.707 12.597 1.00 82.06 231 THR A C 1
ATOM 1747 O O . THR A 1 231 ? -18.288 -9.421 12.275 1.00 82.06 231 THR A O 1
ATOM 1750 N N . ASP A 1 232 ? -16.060 -9.245 11.957 1.00 78.00 232 ASP A N 1
ATOM 1751 C CA . ASP A 1 232 ? -16.168 -8.452 10.741 1.00 78.00 232 ASP A CA 1
ATOM 1752 C C . ASP A 1 232 ? -16.742 -9.312 9.606 1.00 78.00 232 ASP A C 1
ATOM 1754 O O . ASP A 1 232 ? -16.195 -10.350 9.233 1.00 78.00 232 ASP A O 1
ATOM 1758 N N . SER A 1 233 ? -17.893 -8.882 9.098 1.00 67.12 233 SER A N 1
ATOM 1759 C CA . SER A 1 233 ? -18.611 -9.540 8.004 1.00 67.12 233 SER A CA 1
ATOM 1760 C C . SER A 1 233 ? -18.483 -8.779 6.685 1.00 67.12 233 SER A C 1
ATOM 1762 O O . SER A 1 233 ? -18.829 -9.329 5.640 1.00 67.12 233 SER A O 1
ATOM 1764 N N . ASP A 1 234 ? -17.953 -7.549 6.712 1.00 62.19 234 ASP A N 1
ATOM 1765 C CA . ASP A 1 234 ? -17.709 -6.731 5.527 1.00 62.19 234 ASP A CA 1
ATOM 1766 C C . ASP A 1 234 ? -16.231 -6.363 5.435 1.00 62.19 234 ASP A C 1
ATOM 1768 O O . ASP A 1 234 ? -15.788 -5.232 5.656 1.00 62.19 234 ASP A O 1
ATOM 1772 N N . LEU A 1 235 ? -15.467 -7.348 4.971 1.00 53.91 235 LEU A N 1
ATOM 1773 C CA . LEU A 1 235 ? -14.056 -7.176 4.694 1.00 53.91 235 LEU A CA 1
ATOM 1774 C C . LEU A 1 235 ? -13.789 -6.118 3.619 1.00 53.91 235 LEU A C 1
ATOM 1776 O O . LEU A 1 235 ? -12.624 -5.833 3.409 1.00 53.91 235 LEU A O 1
ATOM 1780 N N . ARG A 1 236 ? -14.762 -5.523 2.911 1.00 46.44 236 ARG A N 1
ATOM 1781 C CA . ARG A 1 236 ? -14.500 -4.515 1.861 1.00 46.44 236 ARG A CA 1
ATOM 1782 C C . ARG A 1 236 ? -14.577 -3.082 2.386 1.00 46.44 236 ARG A C 1
ATOM 1784 O O . ARG A 1 236 ? -13.821 -2.241 1.891 1.00 46.44 236 ARG A O 1
ATOM 1791 N N . ALA A 1 237 ? -15.365 -2.827 3.425 1.00 56.97 237 ALA A N 1
ATOM 1792 C CA . ALA A 1 237 ? -15.480 -1.535 4.098 1.00 56.97 237 ALA A CA 1
ATOM 1793 C C . ALA A 1 237 ? -15.293 -1.713 5.617 1.00 56.97 237 ALA A C 1
ATOM 1795 O O . ALA A 1 237 ? -16.285 -1.738 6.344 1.00 56.97 237 ALA A O 1
ATOM 1796 N N . PRO A 1 238 ? -14.037 -1.841 6.098 1.00 64.88 238 PRO A N 1
ATOM 1797 C CA . PRO A 1 238 ? -13.774 -2.149 7.493 1.00 64.88 238 PRO A CA 1
ATOM 1798 C C . PRO A 1 238 ? -14.414 -1.071 8.356 1.00 64.88 238 PRO A C 1
ATOM 1800 O O . PRO A 1 238 ? -14.208 0.129 8.136 1.00 64.88 238 PRO A O 1
ATOM 1803 N N . ASP A 1 239 ? -15.202 -1.507 9.329 1.00 83.31 239 ASP A N 1
ATOM 1804 C CA . ASP A 1 239 ? -15.731 -0.595 10.324 1.00 83.31 239 ASP A CA 1
ATOM 1805 C C . ASP A 1 239 ? -14.586 0.017 11.157 1.00 83.31 239 ASP A C 1
ATOM 1807 O O . ASP A 1 239 ? -13.417 -0.382 11.079 1.00 83.31 239 ASP A O 1
ATOM 1811 N N . ALA A 1 240 ? -14.908 1.029 11.964 1.00 85.56 240 ALA A N 1
ATOM 1812 C CA . ALA A 1 240 ? -13.902 1.734 12.758 1.00 85.56 240 ALA A CA 1
ATOM 1813 C C . ALA A 1 240 ? -13.108 0.790 13.684 1.00 85.56 240 ALA A C 1
ATOM 1815 O O . ALA A 1 240 ? -11.909 0.980 13.869 1.00 85.56 240 ALA A O 1
ATOM 1816 N N . ARG A 1 241 ? -13.750 -0.262 14.211 1.00 87.56 241 ARG A N 1
ATOM 1817 C CA . ARG A 1 241 ? -13.104 -1.231 15.108 1.00 87.56 241 ARG A CA 1
ATOM 1818 C C . ARG A 1 241 ? -12.140 -2.136 14.356 1.00 87.56 241 ARG A C 1
ATOM 1820 O O . ARG A 1 241 ? -11.067 -2.443 14.868 1.00 87.56 241 ARG A O 1
ATOM 1827 N N . THR A 1 242 ? -12.508 -2.551 13.152 1.00 86.56 242 THR A N 1
ATOM 1828 C CA . THR A 1 242 ? -11.663 -3.354 12.269 1.00 86.56 242 THR A CA 1
ATOM 1829 C C . THR A 1 242 ? -10.427 -2.565 11.863 1.00 86.56 242 THR A C 1
ATOM 1831 O O . THR A 1 242 ? -9.318 -3.098 11.909 1.00 86.56 242 THR A O 1
ATOM 1834 N N . LEU A 1 243 ? -10.588 -1.276 11.551 1.00 85.25 243 LEU A N 1
ATOM 1835 C CA . LEU A 1 243 ? -9.457 -0.384 11.311 1.00 85.25 243 LEU A CA 1
ATOM 1836 C C . LEU A 1 243 ? -8.549 -0.279 12.549 1.00 85.25 243 LEU A C 1
ATOM 1838 O O . LEU A 1 243 ? -7.337 -0.430 12.417 1.00 85.25 243 LEU A O 1
ATOM 1842 N N . ASP A 1 244 ? -9.108 -0.093 13.748 1.00 88.69 244 ASP A N 1
ATOM 1843 C CA . ASP A 1 244 ? -8.321 -0.072 14.990 1.00 88.69 244 ASP A CA 1
ATOM 1844 C C . ASP A 1 244 ? -7.534 -1.380 15.191 1.00 88.69 244 ASP A C 1
ATOM 1846 O O . ASP A 1 244 ? -6.343 -1.361 15.508 1.00 88.69 244 ASP A O 1
ATOM 1850 N N . ALA A 1 245 ? -8.172 -2.530 14.953 1.00 87.62 245 ALA A N 1
ATOM 1851 C CA . ALA A 1 245 ? -7.537 -3.841 15.053 1.00 87.62 245 ALA A CA 1
ATOM 1852 C C . ALA A 1 245 ? -6.365 -3.997 14.068 1.00 87.62 245 ALA A C 1
ATOM 1854 O O . ALA A 1 245 ? -5.308 -4.506 14.447 1.00 87.62 245 ALA A O 1
ATOM 1855 N N . GLN A 1 246 ? -6.518 -3.511 12.833 1.00 86.62 246 GLN A N 1
ATOM 1856 C CA . GLN A 1 246 ? -5.453 -3.504 11.826 1.00 86.62 246 GLN A CA 1
ATOM 1857 C C . GLN A 1 246 ? -4.280 -2.601 12.231 1.00 86.62 246 GLN A C 1
ATOM 1859 O O . GLN A 1 246 ? -3.124 -3.004 12.110 1.00 86.62 246 GLN A O 1
ATOM 1864 N N . ILE A 1 247 ? -4.558 -1.405 12.760 1.00 86.00 247 ILE A N 1
ATOM 1865 C CA . ILE A 1 247 ? -3.523 -0.466 13.220 1.00 86.00 247 ILE A CA 1
ATOM 1866 C C . ILE A 1 247 ? -2.711 -1.074 14.369 1.00 86.00 247 ILE A C 1
ATOM 1868 O O . ILE A 1 247 ? -1.482 -1.032 14.346 1.00 86.00 247 ILE A O 1
ATOM 1872 N N . VAL A 1 248 ? -3.378 -1.696 15.344 1.00 87.81 248 VAL A N 1
ATOM 1873 C CA . VAL A 1 248 ? -2.709 -2.359 16.474 1.00 87.81 248 VAL A CA 1
ATOM 1874 C C . VAL A 1 248 ? -1.842 -3.534 16.017 1.00 87.81 248 VAL A C 1
ATOM 1876 O O . VAL A 1 248 ? -0.718 -3.685 16.494 1.00 87.81 248 VAL A O 1
ATOM 1879 N N . MET A 1 249 ? -2.328 -4.348 15.075 1.00 84.50 249 MET A N 1
ATOM 1880 C CA . MET A 1 249 ? -1.541 -5.443 14.494 1.00 84.50 249 MET A CA 1
ATOM 1881 C C . MET A 1 249 ? -0.272 -4.934 13.810 1.00 84.50 249 MET A C 1
ATOM 1883 O O . MET A 1 249 ? 0.801 -5.499 14.024 1.00 84.50 249 MET A O 1
ATOM 1887 N N . ASN A 1 250 ? -0.379 -3.842 13.048 1.00 79.69 250 ASN A N 1
ATOM 1888 C CA . ASN A 1 250 ? 0.775 -3.216 12.408 1.00 79.69 250 ASN A CA 1
ATOM 1889 C C . ASN A 1 250 ? 1.780 -2.722 13.457 1.00 79.69 250 ASN A C 1
ATOM 1891 O O . ASN A 1 250 ? 2.955 -3.066 13.373 1.00 79.69 250 ASN A O 1
ATOM 1895 N N . GLY A 1 251 ? 1.326 -2.001 14.488 1.00 78.88 251 GLY A N 1
ATOM 1896 C CA . GLY A 1 251 ? 2.196 -1.528 15.569 1.00 78.88 251 GLY A CA 1
ATOM 1897 C C . GLY A 1 251 ? 2.949 -2.660 16.284 1.00 78.88 251 GLY A C 1
ATOM 1898 O O . GLY A 1 251 ? 4.156 -2.559 16.503 1.00 78.88 251 GLY A O 1
ATOM 1899 N N . PHE A 1 252 ? 2.278 -3.780 16.580 1.00 75.06 252 PHE A N 1
ATOM 1900 C CA . PHE A 1 252 ? 2.921 -4.943 17.205 1.00 75.06 252 PHE A CA 1
ATOM 1901 C C . PHE A 1 252 ? 3.945 -5.637 16.309 1.00 75.06 252 PHE A C 1
ATOM 1903 O O . PHE A 1 252 ? 4.986 -6.086 16.794 1.00 75.06 252 PHE A O 1
ATOM 1910 N N . ALA A 1 253 ? 3.648 -5.751 15.017 1.00 68.38 253 ALA A N 1
ATOM 1911 C CA . ALA A 1 253 ? 4.573 -6.334 14.060 1.00 68.38 253 ALA A CA 1
ATOM 1912 C C . ALA A 1 253 ? 5.856 -5.505 13.938 1.00 68.38 253 ALA A C 1
ATOM 1914 O O . ALA A 1 253 ? 6.953 -6.069 13.928 1.00 68.38 253 ALA A O 1
ATOM 1915 N N . LEU A 1 254 ? 5.717 -4.174 13.937 1.00 65.62 254 LEU A N 1
ATOM 1916 C CA . LEU A 1 254 ? 6.845 -3.246 13.911 1.00 65.62 254 LEU A CA 1
ATOM 1917 C C . LEU A 1 254 ? 7.736 -3.376 15.152 1.00 65.62 254 LEU A C 1
ATOM 1919 O O . LEU A 1 254 ? 8.952 -3.479 15.005 1.00 65.62 254 LEU A O 1
ATOM 1923 N N . ASP A 1 255 ? 7.148 -3.412 16.350 1.00 67.06 255 ASP A N 1
ATOM 1924 C CA . ASP A 1 255 ? 7.897 -3.478 17.613 1.00 67.06 255 ASP A CA 1
ATOM 1925 C C . ASP A 1 255 ? 8.633 -4.817 17.803 1.00 67.06 255 ASP A C 1
ATOM 1927 O O . ASP A 1 255 ? 9.788 -4.861 18.229 1.00 67.06 255 ASP A O 1
ATOM 1931 N N . LYS A 1 256 ? 7.998 -5.936 17.427 1.00 65.38 256 LYS A N 1
ATOM 1932 C CA . LYS A 1 256 ? 8.550 -7.281 17.684 1.00 65.38 256 LYS A CA 1
ATOM 1933 C C . LYS A 1 256 ? 9.348 -7.857 16.517 1.00 65.38 256 LYS A C 1
ATOM 1935 O O . LYS A 1 256 ? 9.830 -8.990 16.616 1.00 65.38 256 LYS A O 1
ATOM 1940 N N . GLY A 1 257 ? 9.496 -7.094 15.429 1.00 54.88 257 GLY A N 1
ATOM 1941 C CA . GLY A 1 257 ? 10.087 -7.568 14.175 1.00 54.88 257 GLY A CA 1
ATOM 1942 C C . GLY A 1 257 ? 9.364 -8.804 13.636 1.00 54.88 257 GLY A C 1
ATOM 1943 O O . GLY A 1 257 ? 9.994 -9.676 13.038 1.00 54.88 257 GLY A O 1
ATOM 1944 N N . LEU A 1 258 ? 8.069 -8.926 13.940 1.00 44.47 258 LEU A N 1
ATOM 1945 C CA . LEU A 1 258 ? 7.249 -10.056 13.530 1.00 44.47 258 LEU A CA 1
ATOM 1946 C C . LEU A 1 258 ? 6.733 -9.787 12.123 1.00 44.47 258 LEU A C 1
ATOM 1948 O O . LEU A 1 258 ? 6.192 -8.720 11.843 1.00 44.47 258 LEU A O 1
ATOM 1952 N N . ASP A 1 259 ? 6.875 -10.776 11.247 1.00 38.75 259 ASP A N 1
ATOM 1953 C CA . ASP A 1 259 ? 6.140 -10.788 9.992 1.00 38.75 259 ASP A CA 1
ATOM 1954 C C . ASP A 1 259 ? 4.640 -10.870 10.331 1.00 38.75 259 ASP A C 1
ATOM 1956 O O . ASP A 1 259 ? 4.202 -11.769 11.060 1.00 38.75 259 ASP A O 1
ATOM 1960 N N . ILE A 1 260 ? 3.857 -9.913 9.824 1.00 41.56 260 ILE A N 1
ATOM 1961 C CA . ILE A 1 260 ? 2.411 -9.728 10.074 1.00 41.56 260 ILE A CA 1
ATOM 1962 C C . ILE A 1 260 ? 1.611 -10.997 9.697 1.00 41.56 260 ILE A C 1
ATOM 1964 O O . ILE A 1 260 ? 0.479 -11.207 10.139 1.00 41.56 260 ILE A O 1
ATOM 1968 N N . ARG A 1 261 ? 2.241 -11.904 8.942 1.00 37.28 261 ARG A N 1
ATOM 1969 C CA . ARG A 1 261 ? 1.758 -13.241 8.568 1.00 37.28 261 ARG A CA 1
ATOM 1970 C C . ARG A 1 261 ? 1.682 -14.255 9.716 1.00 37.28 261 ARG A C 1
ATOM 1972 O O . ARG A 1 261 ? 1.104 -15.331 9.540 1.00 37.28 261 ARG A O 1
ATOM 1979 N N . THR A 1 262 ? 2.251 -13.960 10.883 1.00 33.00 262 THR A N 1
ATOM 1980 C CA . THR A 1 262 ? 2.264 -14.884 12.029 1.00 33.00 262 THR A CA 1
ATOM 1981 C C . THR A 1 262 ? 1.618 -14.276 13.263 1.00 33.00 262 THR A C 1
ATOM 1983 O O . THR A 1 262 ? 2.090 -13.276 13.805 1.00 33.00 262 THR A O 1
ATOM 1986 N N . ALA A 1 263 ? 0.549 -14.913 13.745 1.00 34.44 263 ALA A N 1
ATOM 1987 C CA . ALA A 1 263 ? -0.023 -14.569 15.029 1.00 34.44 263 ALA A CA 1
ATOM 1988 C C . ALA A 1 263 ? 0.940 -14.939 16.181 1.00 34.44 263 ALA A C 1
ATOM 1990 O O . ALA A 1 263 ? 1.775 -15.842 16.056 1.00 34.44 263 ALA A O 1
ATOM 1991 N N . PRO A 1 264 ? 0.784 -14.295 17.349 1.00 36.50 264 PRO A N 1
ATOM 1992 C CA . PRO A 1 264 ? 1.582 -14.526 18.559 1.00 36.50 264 PRO A CA 1
ATOM 1993 C C . PRO A 1 264 ? 1.542 -15.958 19.120 1.00 36.50 264 PRO A C 1
ATOM 1995 O O . PRO A 1 264 ? 2.384 -16.307 19.942 1.00 36.50 264 PRO A O 1
ATOM 1998 N N . ASP A 1 265 ? 0.595 -16.798 18.693 1.00 36.22 265 ASP A N 1
ATOM 1999 C CA . ASP A 1 265 ? 0.512 -18.218 19.061 1.00 36.22 265 ASP A CA 1
ATOM 2000 C C . ASP A 1 265 ? 1.235 -19.150 18.066 1.00 36.22 265 ASP A C 1
ATOM 2002 O O . ASP A 1 265 ? 1.051 -20.365 18.113 1.00 36.22 265 ASP A O 1
ATOM 2006 N N . SER A 1 266 ? 2.084 -18.603 17.183 1.00 32.62 266 SER A N 1
ATOM 2007 C CA . SER A 1 266 ? 2.777 -19.335 16.106 1.00 32.62 266 SER A CA 1
ATOM 2008 C C . SER A 1 266 ? 1.840 -20.004 15.094 1.00 32.62 266 SER A C 1
ATOM 2010 O O . SER A 1 266 ? 2.289 -20.817 14.283 1.00 32.62 266 SER A O 1
ATOM 2012 N N . ARG A 1 267 ? 0.544 -19.666 15.096 1.00 32.31 267 ARG A N 1
ATOM 2013 C CA . ARG A 1 267 ? -0.349 -20.006 13.992 1.00 32.31 267 ARG A CA 1
ATOM 2014 C C . ARG A 1 267 ? -0.186 -18.950 12.908 1.00 32.31 267 ARG A C 1
ATOM 2016 O O . ARG A 1 267 ? -0.221 -17.750 13.180 1.00 32.31 267 ARG A O 1
ATOM 2023 N N . GLN A 1 268 ? 0.019 -19.399 11.674 1.00 34.06 268 GLN A N 1
ATOM 2024 C CA . GLN A 1 268 ? -0.050 -18.519 10.514 1.00 34.06 268 GLN A CA 1
ATOM 2025 C C . GLN A 1 268 ? -1.420 -17.835 10.518 1.00 34.06 268 GLN A C 1
ATOM 2027 O O . GLN A 1 268 ? -2.449 -18.504 10.407 1.00 34.06 268 GLN A O 1
ATOM 2032 N N . THR A 1 269 ? -1.441 -16.507 10.613 1.00 35.72 269 THR A N 1
ATOM 2033 C CA . THR A 1 269 ? -2.645 -15.704 10.349 1.00 35.72 269 THR A CA 1
ATOM 2034 C C . THR A 1 269 ? -3.085 -15.824 8.888 1.00 35.72 269 THR A C 1
ATOM 2036 O O . THR A 1 269 ? -4.209 -15.462 8.558 1.00 35.72 269 THR A O 1
ATOM 2039 N N . ASP A 1 270 ? -2.251 -16.447 8.054 1.00 39.34 270 ASP A N 1
ATOM 2040 C CA . ASP A 1 270 ? -2.526 -16.800 6.664 1.00 39.34 270 ASP A CA 1
ATOM 2041 C C . ASP A 1 270 ? -3.378 -18.073 6.470 1.00 39.34 270 ASP A C 1
ATOM 2043 O O . ASP A 1 270 ? -3.723 -18.423 5.351 1.00 39.34 270 ASP A O 1
ATOM 2047 N N . THR A 1 271 ? -3.764 -18.790 7.537 1.00 33.03 271 THR A N 1
ATOM 2048 C CA . THR A 1 271 ? -4.551 -20.045 7.403 1.00 33.03 271 THR A CA 1
ATOM 2049 C C . THR A 1 271 ? -6.032 -19.927 7.766 1.00 33.03 271 THR A C 1
ATOM 2051 O O . THR A 1 271 ? -6.714 -20.938 7.912 1.00 33.03 271 THR A O 1
ATOM 2054 N N . ARG A 1 272 ? -6.563 -18.706 7.918 1.00 31.00 272 ARG A N 1
ATOM 2055 C CA . ARG A 1 272 ? -8.001 -18.500 8.193 1.00 31.00 272 ARG A CA 1
ATOM 2056 C C . ARG A 1 272 ? -8.709 -17.473 7.310 1.00 31.00 272 ARG A C 1
ATOM 2058 O O . ARG A 1 272 ? -9.933 -17.440 7.335 1.00 31.00 272 ARG A O 1
ATOM 2065 N N . ILE A 1 273 ? -7.968 -16.702 6.510 1.00 33.72 273 ILE A N 1
ATOM 2066 C CA . ILE A 1 273 ? -8.525 -15.909 5.398 1.00 33.72 273 ILE A CA 1
ATOM 2067 C C . ILE A 1 273 ? -8.574 -16.736 4.095 1.00 33.72 273 ILE A C 1
ATOM 2069 O O . ILE A 1 273 ? -9.376 -16.426 3.222 1.00 33.72 273 ILE A O 1
ATOM 2073 N N . THR A 1 274 ? -7.890 -17.887 4.031 1.00 33.78 274 THR A N 1
ATOM 2074 C CA . THR A 1 274 ? -8.126 -18.912 3.000 1.00 33.78 274 THR A CA 1
ATOM 2075 C C . THR A 1 274 ? -8.420 -20.266 3.663 1.00 33.78 274 THR A C 1
ATOM 2077 O O . THR A 1 274 ? -7.542 -20.881 4.262 1.00 33.78 274 THR A O 1
ATOM 2080 N N . ALA A 1 275 ? -9.674 -20.723 3.538 1.00 26.39 275 ALA A N 1
ATOM 2081 C CA . ALA A 1 275 ? -10.207 -22.056 3.865 1.00 26.39 275 ALA A CA 1
ATOM 2082 C C . ALA A 1 275 ? -10.361 -22.462 5.353 1.00 26.39 275 ALA A C 1
ATOM 2084 O O . ALA A 1 275 ? -9.488 -23.106 5.932 1.00 26.39 275 ALA A O 1
ATOM 2085 N N . GLU A 1 276 ? -11.564 -22.302 5.926 1.00 26.06 276 GLU A N 1
ATOM 2086 C CA . GLU A 1 276 ? -12.010 -23.226 6.983 1.00 26.06 276 GLU A CA 1
ATOM 2087 C C . GLU A 1 276 ? -12.694 -24.454 6.346 1.00 26.06 276 GLU A C 1
ATOM 2089 O O . GLU A 1 276 ? -13.871 -24.456 6.010 1.00 26.06 276 GLU A O 1
ATOM 2094 N N . ASN A 1 277 ? -11.911 -25.531 6.229 1.00 32.50 277 ASN A N 1
ATOM 2095 C CA . ASN A 1 277 ? -12.331 -26.934 6.138 1.00 32.50 277 ASN A CA 1
ATOM 2096 C C . ASN A 1 277 ? -13.014 -27.458 4.862 1.00 32.50 277 ASN A C 1
ATOM 2098 O O . ASN A 1 277 ? -14.209 -27.735 4.817 1.00 32.50 277 ASN A O 1
ATOM 2102 N N . SER A 1 278 ? -12.161 -27.957 3.969 1.00 27.56 278 SER A N 1
ATOM 2103 C CA . SER A 1 278 ? -12.241 -29.362 3.554 1.00 27.56 278 SER A CA 1
ATOM 2104 C C . SER A 1 278 ? -10.833 -29.869 3.231 1.00 27.56 278 SER A C 1
ATOM 2106 O O . SER A 1 278 ? -10.360 -29.635 2.126 1.00 27.56 278 SER A O 1
ATOM 2108 N N . HIS A 1 279 ? -10.156 -30.518 4.194 1.00 25.30 279 HIS A N 1
ATOM 2109 C CA . HIS A 1 279 ? -9.569 -31.868 4.044 1.00 25.30 279 HIS A CA 1
ATOM 2110 C C . HIS A 1 279 ? -8.596 -32.250 5.186 1.00 25.30 279 HIS A C 1
ATOM 2112 O O . HIS A 1 279 ? -7.450 -32.621 4.942 1.00 25.30 279 HIS A O 1
ATOM 2118 N N . THR A 1 280 ? -9.040 -32.273 6.447 1.00 33.38 280 THR A N 1
ATOM 2119 C CA . THR A 1 280 ? -8.329 -33.077 7.463 1.00 33.38 280 THR A CA 1
ATOM 2120 C C . THR A 1 280 ? -8.944 -34.466 7.508 1.00 33.38 280 THR A C 1
ATOM 2122 O O . THR A 1 280 ? -9.809 -34.714 8.349 1.00 33.38 280 THR A O 1
ATOM 2125 N N . ARG A 1 281 ? -8.512 -35.379 6.620 1.00 34.91 281 ARG A N 1
ATOM 2126 C CA . ARG A 1 281 ? -8.568 -36.819 6.948 1.00 34.91 281 ARG A CA 1
ATOM 2127 C C . ARG A 1 281 ? -7.731 -37.830 6.158 1.00 34.91 281 ARG A C 1
ATOM 2129 O O . ARG A 1 281 ? -7.912 -39.008 6.447 1.00 34.91 281 ARG A O 1
ATOM 2136 N N . THR A 1 282 ? -6.795 -37.463 5.272 1.00 33.47 282 THR A N 1
ATOM 2137 C CA . THR A 1 282 ? -6.139 -38.531 4.470 1.00 33.47 282 THR A CA 1
ATOM 2138 C C . THR A 1 282 ? -4.615 -38.525 4.360 1.00 33.47 282 THR A C 1
ATOM 2140 O O . THR A 1 282 ? -4.073 -39.452 3.777 1.00 33.47 282 THR A O 1
ATOM 2143 N N . VAL A 1 283 ? -3.877 -37.597 4.971 1.00 37.84 283 VAL A N 1
ATOM 2144 C CA . VAL A 1 283 ? -2.404 -37.696 5.080 1.00 37.84 283 VAL A CA 1
ATOM 2145 C C . VAL A 1 283 ? -2.018 -36.808 6.274 1.00 37.84 283 VAL A C 1
ATOM 2147 O O . VAL A 1 283 ? -2.102 -35.599 6.164 1.00 37.84 283 VAL A O 1
ATOM 2150 N N . ILE A 1 284 ? -1.798 -37.250 7.515 1.00 30.20 284 ILE A N 1
ATOM 2151 C CA . ILE A 1 284 ? -0.698 -38.068 8.034 1.00 30.20 284 ILE A CA 1
ATOM 2152 C C . ILE A 1 284 ? -1.179 -38.680 9.367 1.00 30.20 284 ILE A C 1
ATOM 2154 O O . ILE A 1 284 ? -1.223 -38.006 10.392 1.00 30.20 284 ILE A O 1
ATOM 2158 N N . ALA A 1 285 ? -1.527 -39.965 9.356 1.00 27.22 285 ALA A N 1
ATOM 2159 C CA . ALA A 1 285 ? -1.290 -40.875 10.475 1.00 27.22 285 ALA A CA 1
ATOM 2160 C C . ALA A 1 285 ? -1.333 -42.318 9.955 1.00 27.22 285 ALA A C 1
ATOM 2162 O O . ALA A 1 285 ? -2.406 -42.907 9.840 1.00 27.22 285 ALA A O 1
ATOM 2163 N N . PRO A 1 286 ? -0.166 -42.925 9.698 1.00 36.44 286 PRO A N 1
ATOM 2164 C CA . PRO A 1 286 ? -0.022 -44.346 9.936 1.00 36.44 286 PRO A CA 1
ATOM 2165 C C . PRO A 1 286 ? 1.064 -44.562 10.990 1.00 36.44 286 PRO A C 1
ATOM 2167 O O . PRO A 1 286 ? 2.154 -45.010 10.666 1.00 36.44 286 PRO A O 1
ATOM 2170 N N . GLN A 1 287 ? 0.757 -44.252 12.255 1.00 42.78 287 GLN A N 1
ATOM 2171 C CA . GLN A 1 287 ? 1.414 -44.861 13.423 1.00 42.78 287 GLN A CA 1
ATOM 2172 C C . GLN A 1 287 ? 0.479 -44.935 14.643 1.00 42.78 287 GLN A C 1
ATOM 2174 O O . GLN A 1 287 ? 0.878 -44.593 15.743 1.00 42.78 287 GLN A O 1
ATOM 2179 N N . THR A 1 288 ? -0.756 -45.416 14.492 1.00 41.06 288 THR A N 1
ATOM 2180 C CA . THR A 1 288 ? -1.529 -45.979 15.620 1.00 41.06 288 THR A CA 1
ATOM 2181 C C . THR A 1 288 ? -2.600 -46.923 15.070 1.00 41.06 288 THR A C 1
ATOM 2183 O O . THR A 1 288 ? -3.691 -46.513 14.692 1.00 41.06 288 THR A O 1
ATOM 2186 N N . GLY A 1 289 ? -2.276 -48.211 14.957 1.00 39.03 289 GLY A N 1
ATOM 2187 C CA . GLY A 1 289 ? -3.174 -49.227 14.403 1.00 39.03 289 GLY A CA 1
ATOM 2188 C C . GLY A 1 289 ? -4.431 -49.475 15.245 1.00 39.03 289 GLY A C 1
ATOM 2189 O O . GLY A 1 289 ? -4.452 -50.395 16.056 1.00 39.03 289 GLY A O 1
ATOM 2190 N N . VAL A 1 290 ? -5.501 -48.715 15.000 1.00 29.36 290 VAL A N 1
ATOM 2191 C CA . VAL A 1 290 ? -6.857 -49.027 15.478 1.00 29.36 290 VAL A CA 1
ATOM 2192 C C . VAL A 1 290 ? -7.826 -48.967 14.299 1.00 29.36 290 VAL A C 1
ATOM 2194 O O . VAL A 1 290 ? -7.990 -47.930 13.662 1.00 29.36 290 VAL A O 1
ATOM 2197 N N . SER A 1 291 ? -8.451 -50.106 13.996 1.00 27.70 291 SER A N 1
ATOM 2198 C CA . SER A 1 291 ? -9.447 -50.266 12.935 1.00 27.70 291 SER A CA 1
ATOM 2199 C C . SER A 1 291 ? -10.848 -49.990 13.486 1.00 27.70 291 SER A C 1
ATOM 2201 O O . SER A 1 291 ? -11.235 -50.583 14.492 1.00 27.70 291 SER A O 1
ATOM 2203 N N . LEU A 1 292 ? -11.613 -49.114 12.830 1.00 29.52 292 LEU A N 1
ATOM 2204 C CA . LEU A 1 292 ? -13.055 -48.977 13.040 1.00 29.52 292 LEU A CA 1
ATOM 2205 C C . LEU A 1 292 ? -13.755 -48.983 11.677 1.00 29.52 292 LEU A C 1
ATOM 2207 O O . LEU A 1 292 ? -13.575 -48.074 10.866 1.00 29.52 292 LEU A O 1
ATOM 2211 N N . SER A 1 293 ? -14.533 -50.037 11.432 1.00 32.44 293 SER A N 1
ATOM 2212 C CA . SER A 1 293 ? -15.356 -50.225 10.237 1.00 32.44 293 SER A CA 1
ATOM 2213 C C . SER A 1 293 ? -16.375 -49.095 10.080 1.00 32.44 293 SER A C 1
ATOM 2215 O O . SER A 1 293 ? -17.088 -48.766 11.028 1.00 32.44 293 SER A O 1
ATOM 2217 N N . THR A 1 294 ? -16.486 -48.534 8.876 1.00 30.59 294 THR A N 1
ATOM 2218 C CA . THR A 1 294 ? -17.562 -47.601 8.503 1.00 30.59 294 THR A CA 1
ATOM 2219 C C . THR A 1 294 ? -18.657 -48.327 7.707 1.00 30.59 294 THR A C 1
ATOM 2221 O O . THR A 1 294 ? -18.331 -49.225 6.928 1.00 30.59 294 THR A O 1
ATOM 2224 N N . PRO A 1 295 ? -19.952 -47.986 7.887 1.00 32.19 295 PRO A N 1
ATOM 2225 C CA . PRO A 1 295 ? -21.048 -48.599 7.139 1.00 32.19 295 PRO A CA 1
ATOM 2226 C C . PRO A 1 295 ? -21.125 -48.048 5.712 1.00 32.19 295 PRO A C 1
ATOM 2228 O O . PRO A 1 295 ? -20.968 -46.849 5.484 1.00 32.19 295 PRO A O 1
ATOM 2231 N N . GLN A 1 296 ? -21.420 -48.936 4.767 1.00 30.17 296 GLN A N 1
ATOM 2232 C CA . GLN A 1 296 ? -21.637 -48.634 3.355 1.00 30.17 296 GLN A CA 1
ATOM 2233 C C . GLN A 1 296 ? -22.931 -47.811 3.159 1.00 30.17 296 GLN A C 1
ATOM 2235 O O . GLN A 1 296 ? -23.973 -48.216 3.683 1.00 30.17 296 GLN A O 1
ATOM 2240 N N . PRO A 1 297 ? -22.914 -46.685 2.415 1.00 34.41 297 PRO A N 1
ATOM 2241 C CA . PRO A 1 297 ? -24.131 -45.948 2.088 1.00 34.41 297 PRO A CA 1
ATOM 2242 C C . PRO A 1 297 ? -25.018 -46.746 1.128 1.00 34.41 297 PRO A C 1
ATOM 2244 O O . PRO A 1 297 ? -24.525 -47.443 0.239 1.00 34.41 297 PRO A O 1
ATOM 2247 N N . ALA A 1 298 ? -26.333 -46.620 1.308 1.00 36.53 298 ALA A N 1
ATOM 2248 C CA . ALA A 1 298 ? -27.332 -47.181 0.405 1.00 36.53 298 ALA A CA 1
ATOM 2249 C C . ALA A 1 298 ? -27.244 -46.533 -0.994 1.00 36.53 298 ALA A C 1
ATOM 2251 O O . ALA A 1 298 ? -26.921 -45.345 -1.090 1.00 36.53 298 ALA A O 1
ATOM 2252 N N . PRO A 1 299 ? -27.541 -47.282 -2.072 1.00 32.94 299 PRO A N 1
ATOM 2253 C CA . PRO A 1 299 ? -27.480 -46.761 -3.430 1.00 32.94 299 PRO A CA 1
ATOM 2254 C C . PRO A 1 299 ? -28.580 -45.716 -3.634 1.00 32.94 299 PRO A C 1
ATOM 2256 O O . PRO A 1 299 ? -29.765 -45.995 -3.445 1.00 32.94 299 PRO A O 1
ATOM 2259 N N . VAL A 1 300 ? -28.174 -44.505 -4.009 1.00 36.69 300 VAL A N 1
ATOM 2260 C CA . VAL A 1 300 ? -29.080 -43.460 -4.490 1.00 36.69 300 VAL A CA 1
ATOM 2261 C C . VAL A 1 300 ? -29.400 -43.774 -5.949 1.00 36.69 300 VAL A C 1
ATOM 2263 O O . VAL A 1 300 ? -28.499 -44.077 -6.728 1.00 36.69 300 VAL A O 1
ATOM 2266 N N . ALA A 1 301 ? -30.688 -43.758 -6.288 1.00 37.97 301 ALA A N 1
ATOM 2267 C CA . ALA A 1 301 ? -31.177 -43.985 -7.641 1.00 37.97 301 ALA A CA 1
ATOM 2268 C C . ALA A 1 301 ? -30.616 -42.934 -8.614 1.00 37.97 301 ALA A C 1
ATOM 2270 O O . ALA A 1 301 ? -30.613 -41.742 -8.304 1.00 37.97 301 ALA A O 1
ATOM 2271 N N . GLU A 1 302 ? -30.162 -43.395 -9.780 1.00 39.53 302 GLU A N 1
ATOM 2272 C CA . GLU A 1 302 ? -29.749 -42.561 -10.910 1.00 39.53 302 GLU A CA 1
ATOM 2273 C C . GLU A 1 302 ? -30.934 -41.705 -11.377 1.00 39.53 302 GLU A C 1
ATOM 2275 O O . GLU A 1 302 ? -31.934 -42.224 -11.874 1.00 39.53 302 GLU A O 1
ATOM 2280 N N . ALA A 1 303 ? -30.828 -40.391 -11.180 1.00 37.72 303 ALA A N 1
ATOM 2281 C CA . ALA A 1 303 ? -31.667 -39.413 -11.854 1.00 37.72 303 ALA A CA 1
ATOM 2282 C C . ALA A 1 303 ? -31.051 -39.101 -13.226 1.00 37.72 303 ALA A C 1
ATOM 2284 O O . ALA A 1 303 ? -29.834 -38.957 -13.349 1.00 37.72 303 ALA A O 1
ATOM 2285 N N . GLU A 1 304 ? -31.906 -39.037 -14.243 1.00 37.44 304 GLU A N 1
ATOM 2286 C CA . GLU A 1 304 ? -31.562 -38.801 -15.645 1.00 37.44 304 GLU A CA 1
ATOM 2287 C C . GLU A 1 304 ? -30.754 -37.498 -15.832 1.00 37.44 304 GLU A C 1
ATOM 2289 O O . GLU A 1 304 ? -31.176 -36.419 -15.417 1.00 37.44 304 GLU A O 1
ATOM 2294 N N . ALA A 1 305 ? -29.589 -37.613 -16.477 1.00 45.25 305 ALA A N 1
ATOM 2295 C CA . ALA A 1 305 ? -28.847 -36.510 -17.093 1.00 45.25 305 ALA A CA 1
ATOM 2296 C C . ALA A 1 305 ? -29.678 -35.934 -18.271 1.00 45.25 305 ALA A C 1
ATOM 2298 O O . ALA A 1 305 ? -30.514 -36.634 -18.830 1.00 45.25 305 ALA A O 1
ATOM 2299 N N . GLU A 1 306 ? -29.542 -34.707 -18.771 1.00 47.09 306 GLU A N 1
ATOM 2300 C CA . GLU A 1 306 ? -28.364 -33.857 -18.899 1.00 47.09 306 GLU A CA 1
ATOM 2301 C C . GLU A 1 306 ? -28.895 -32.482 -19.380 1.00 47.09 306 GLU A C 1
ATOM 2303 O O . GLU A 1 306 ? -29.240 -32.315 -20.552 1.00 47.09 306 GLU A O 1
ATOM 2308 N N . SER A 1 307 ? -29.070 -31.489 -18.498 1.00 63.31 307 SER A N 1
ATOM 2309 C CA . SER A 1 307 ? -29.347 -30.127 -18.973 1.00 63.31 307 SER A CA 1
ATOM 2310 C C . SER A 1 307 ? -28.030 -29.555 -19.487 1.00 63.31 307 SER A C 1
ATOM 2312 O O . SER A 1 307 ? -27.098 -29.375 -18.701 1.00 63.31 307 SER A O 1
ATOM 2314 N N . GLY A 1 308 ? -27.933 -29.294 -20.792 1.00 77.94 308 GLY A N 1
ATOM 2315 C CA . GLY A 1 308 ? -26.778 -28.597 -21.360 1.00 77.94 308 GLY A CA 1
ATOM 2316 C C . GLY A 1 308 ? -26.502 -27.264 -20.642 1.00 77.94 308 GLY A C 1
ATOM 2317 O O . GLY A 1 308 ? -27.366 -26.767 -19.911 1.00 77.94 308 GLY A O 1
ATOM 2318 N N . PRO A 1 309 ? -25.314 -26.666 -20.830 1.00 83.19 309 PRO A N 1
ATOM 2319 C CA . PRO A 1 309 ? -24.933 -25.477 -20.081 1.00 83.19 309 PRO A CA 1
ATOM 2320 C C . PRO A 1 309 ? -25.945 -24.337 -20.284 1.00 83.19 309 PRO A C 1
ATOM 2322 O O . PRO A 1 309 ? -26.538 -24.206 -21.366 1.00 83.19 309 PRO A O 1
ATOM 2325 N N . PRO A 1 310 ? -26.161 -23.494 -19.260 1.00 86.56 310 PRO A N 1
ATOM 2326 C CA . PRO A 1 310 ? -27.186 -22.469 -19.305 1.00 86.56 310 PRO A CA 1
ATOM 2327 C C . PRO A 1 310 ? -26.917 -21.496 -20.456 1.00 86.56 310 PRO A C 1
ATOM 2329 O O . PRO A 1 310 ? -25.771 -21.194 -20.792 1.00 86.56 310 PRO A O 1
ATOM 2332 N N . PHE A 1 311 ? -27.997 -21.019 -21.075 1.00 90.25 311 PHE A N 1
ATOM 2333 C CA . PHE A 1 311 ? -27.958 -20.085 -22.206 1.00 90.25 311 PHE A CA 1
ATOM 2334 C C . PHE A 1 311 ? -27.228 -20.606 -23.460 1.00 90.25 311 PHE A C 1
ATOM 2336 O O . PHE A 1 311 ? -26.942 -19.832 -24.368 1.00 90.25 311 PHE A O 1
ATOM 2343 N N . GLY A 1 312 ? -26.947 -21.912 -23.553 1.00 87.44 312 GLY A N 1
ATOM 2344 C CA . GLY A 1 312 ? -26.216 -22.485 -24.687 1.00 87.44 312 GLY A CA 1
ATOM 2345 C C . GLY A 1 312 ? -24.721 -22.157 -24.676 1.00 87.44 312 GLY A C 1
ATOM 2346 O O . GLY A 1 312 ? -24.068 -22.244 -25.720 1.00 87.44 312 GLY A O 1
ATOM 2347 N N . LEU A 1 313 ? -24.183 -21.781 -23.510 1.00 85.00 313 LEU A N 1
ATOM 2348 C CA . LEU A 1 313 ? -22.743 -21.689 -23.307 1.00 85.00 313 LEU A CA 1
ATOM 2349 C C . LEU A 1 313 ? -22.107 -23.060 -23.579 1.00 85.00 313 LEU A C 1
ATOM 2351 O O . LEU A 1 313 ? -22.703 -24.105 -23.347 1.00 85.00 313 LEU A O 1
ATOM 2355 N N . ASN A 1 314 ? -20.900 -23.079 -24.123 1.00 82.19 314 ASN A N 1
ATOM 2356 C CA . ASN A 1 314 ? -20.158 -24.322 -24.332 1.00 82.19 314 ASN A CA 1
ATOM 2357 C C . ASN A 1 314 ? -19.305 -24.635 -23.083 1.00 82.19 314 ASN A C 1
ATOM 2359 O O . ASN A 1 314 ? -18.798 -23.714 -22.443 1.00 82.19 314 ASN A O 1
ATOM 2363 N N . GLU A 1 315 ? -19.110 -25.916 -22.748 1.00 75.31 315 GLU A N 1
ATOM 2364 C CA . GLU A 1 315 ? -18.214 -26.367 -21.664 1.00 75.31 315 GLU A CA 1
ATOM 2365 C C . GLU A 1 315 ? -16.789 -25.803 -21.790 1.00 75.31 315 GLU A C 1
ATOM 2367 O O . GLU A 1 315 ? -16.119 -25.612 -20.782 1.00 75.31 315 GLU A O 1
ATOM 2372 N N . MET A 1 316 ? -16.334 -25.447 -22.998 1.00 71.56 316 MET A N 1
ATOM 2373 C CA . MET A 1 316 ? -15.042 -24.768 -23.201 1.00 71.56 316 MET A CA 1
ATOM 2374 C C . MET A 1 316 ? -14.914 -23.418 -22.472 1.00 71.56 316 MET A C 1
ATOM 2376 O O . MET A 1 316 ? -13.805 -22.930 -22.292 1.00 71.56 316 MET A O 1
ATOM 2380 N N . TYR A 1 317 ? -16.032 -22.806 -22.072 1.00 74.19 317 TYR A N 1
ATOM 2381 C CA . TYR A 1 317 ? -16.055 -21.560 -21.304 1.00 74.19 317 TYR A CA 1
ATOM 2382 C C . TYR A 1 317 ? -16.125 -21.795 -19.798 1.00 74.19 317 TYR A C 1
ATOM 2384 O O . TYR A 1 317 ? -16.148 -20.838 -19.029 1.00 74.19 317 TYR A O 1
ATOM 2392 N N . ARG A 1 318 ? -16.191 -23.051 -19.351 1.00 80.00 318 ARG A N 1
ATOM 2393 C CA . ARG A 1 318 ? -16.222 -23.378 -17.933 1.00 80.00 318 ARG A CA 1
ATOM 2394 C C . ARG A 1 318 ? -14.868 -23.071 -17.301 1.00 80.00 318 ARG A C 1
ATOM 2396 O O . ARG A 1 318 ? -13.839 -23.596 -17.720 1.00 80.00 318 ARG A O 1
ATOM 2403 N N . VAL A 1 319 ? -14.873 -22.254 -16.253 1.00 73.69 319 VAL A N 1
ATOM 2404 C CA . VAL A 1 319 ? -13.651 -21.904 -15.526 1.00 73.69 319 VAL A CA 1
ATOM 2405 C C . VAL A 1 319 ? -13.386 -22.943 -14.445 1.00 73.69 319 VAL A C 1
ATOM 2407 O O . VAL A 1 319 ? -14.217 -23.176 -13.571 1.00 73.69 319 VAL A O 1
ATOM 2410 N N . THR A 1 320 ? -12.204 -23.558 -14.489 1.00 57.97 320 THR A N 1
ATOM 2411 C CA . THR A 1 320 ? -11.731 -24.511 -13.467 1.00 57.97 320 THR A CA 1
ATOM 2412 C C . THR A 1 320 ? -10.536 -23.981 -12.676 1.00 57.97 320 THR A C 1
ATOM 2414 O O . THR A 1 320 ? -9.894 -24.730 -11.938 1.00 57.97 320 THR A O 1
ATOM 2417 N N . ARG A 1 321 ? -10.164 -22.712 -12.873 1.00 53.66 321 ARG A N 1
ATOM 2418 C CA . ARG A 1 321 ? -9.010 -22.108 -12.209 1.00 53.66 321 ARG A CA 1
ATOM 2419 C C . ARG A 1 321 ? -9.327 -21.890 -10.730 1.00 53.66 321 ARG A C 1
ATOM 2421 O O . ARG A 1 321 ? -10.326 -21.262 -10.413 1.00 53.66 321 ARG A O 1
ATOM 2428 N N . ARG A 1 322 ? -8.471 -22.421 -9.850 1.00 46.31 322 ARG A N 1
ATOM 2429 C CA . ARG A 1 322 ? -8.632 -22.371 -8.389 1.00 46.31 322 ARG A CA 1
ATOM 2430 C C . ARG A 1 322 ? -8.814 -20.941 -7.871 1.00 46.31 322 ARG A C 1
ATOM 2432 O O . ARG A 1 322 ? -9.730 -20.720 -7.099 1.00 46.31 322 ARG A O 1
ATOM 2439 N N . ASP A 1 323 ? -8.009 -20.012 -8.367 1.00 39.84 323 ASP A N 1
ATOM 2440 C CA . ASP A 1 323 ? -8.000 -18.606 -7.935 1.00 39.84 323 ASP A CA 1
ATOM 2441 C C . ASP A 1 323 ? -9.342 -17.920 -8.271 1.00 39.84 323 ASP A C 1
ATOM 2443 O O . ASP A 1 323 ? -10.057 -17.454 -7.391 1.00 39.84 323 ASP A O 1
ATOM 2447 N N . VAL A 1 324 ? -9.812 -18.075 -9.518 1.00 55.75 324 VAL A N 1
ATOM 2448 C CA . VAL A 1 324 ? -11.132 -17.577 -9.954 1.00 55.75 324 VAL A CA 1
ATOM 2449 C C . VAL A 1 324 ? -12.278 -18.191 -9.141 1.00 55.75 324 VAL A C 1
ATOM 2451 O O . VAL A 1 324 ? -13.321 -17.567 -8.945 1.00 55.75 324 VAL A O 1
ATOM 2454 N N . LEU A 1 325 ? -12.106 -19.423 -8.655 1.00 59.28 325 LEU A N 1
ATOM 2455 C CA . LEU A 1 325 ? -13.082 -20.059 -7.779 1.00 59.28 325 LEU A CA 1
ATOM 2456 C C . LEU A 1 325 ? -13.078 -19.461 -6.367 1.00 59.28 325 LEU A C 1
ATOM 2458 O O . LEU A 1 325 ? -14.118 -19.545 -5.727 1.00 59.28 325 LEU A O 1
ATOM 2462 N N . GLU A 1 326 ? -11.996 -18.845 -5.886 1.00 61.66 326 GLU A N 1
ATOM 2463 C CA . GLU A 1 326 ? -11.942 -18.187 -4.571 1.00 61.66 326 GLU A CA 1
ATOM 2464 C C . GLU A 1 326 ? -12.731 -16.863 -4.577 1.00 61.66 326 GLU A C 1
ATOM 2466 O O . GLU A 1 326 ? -13.602 -16.670 -3.723 1.00 61.66 326 GLU A O 1
ATOM 2471 N N . ASP A 1 327 ? -12.561 -16.024 -5.607 1.00 60.78 327 ASP A N 1
ATOM 2472 C CA . ASP A 1 327 ? -13.373 -14.811 -5.837 1.00 60.78 327 ASP A CA 1
ATOM 2473 C C . ASP A 1 327 ? -14.879 -15.129 -5.919 1.00 60.78 327 ASP A C 1
ATOM 2475 O O . ASP A 1 327 ? -15.749 -14.451 -5.350 1.00 60.78 327 ASP A O 1
ATOM 2479 N N . VAL A 1 328 ? -15.189 -16.207 -6.640 1.00 76.25 328 VAL A N 1
ATOM 2480 C CA . VAL A 1 328 ? -16.552 -16.641 -6.945 1.00 76.25 328 VAL A CA 1
ATOM 2481 C C . VAL A 1 328 ? -17.168 -17.471 -5.816 1.00 76.25 328 VAL A C 1
ATOM 2483 O O . VAL A 1 328 ? -18.397 -17.513 -5.706 1.00 76.25 328 VAL A O 1
ATOM 2486 N N . ALA A 1 329 ? -16.362 -18.081 -4.939 1.00 77.00 329 ALA A N 1
ATOM 2487 C CA . ALA A 1 329 ? -16.834 -18.937 -3.849 1.00 77.00 329 ALA A CA 1
ATOM 2488 C C . ALA A 1 329 ? -17.822 -18.195 -2.952 1.00 77.00 329 ALA A C 1
ATOM 2490 O O . ALA A 1 329 ? -18.906 -18.709 -2.689 1.00 77.00 329 ALA A O 1
ATOM 2491 N N . SER A 1 330 ? -17.518 -16.946 -2.582 1.00 78.69 330 SER A N 1
ATOM 2492 C CA . SER A 1 330 ? -18.419 -16.153 -1.738 1.00 78.69 330 SER A CA 1
ATOM 2493 C C . SER A 1 330 ? -19.772 -15.874 -2.412 1.00 78.69 330 SER A C 1
ATOM 2495 O O . SER A 1 330 ? -20.801 -15.802 -1.740 1.00 78.69 330 SER A O 1
ATOM 2497 N N . ILE A 1 331 ? -19.804 -15.718 -3.741 1.00 82.44 331 ILE A N 1
ATOM 2498 C CA . ILE A 1 331 ? -21.042 -15.505 -4.504 1.00 82.44 331 ILE A CA 1
ATOM 2499 C C . ILE A 1 331 ? -21.826 -16.818 -4.592 1.00 82.44 331 ILE A C 1
ATOM 2501 O O . ILE A 1 331 ? -23.033 -16.829 -4.352 1.00 82.44 331 ILE A O 1
ATOM 2505 N N . ALA A 1 332 ? -21.136 -17.923 -4.878 1.00 83.75 332 ALA A N 1
ATOM 2506 C CA . ALA A 1 332 ? -21.719 -19.256 -4.952 1.00 83.75 332 ALA A CA 1
ATOM 2507 C C . ALA A 1 332 ? -22.293 -19.720 -3.599 1.00 83.75 332 ALA A C 1
ATOM 2509 O O . ALA A 1 332 ? -23.376 -20.304 -3.561 1.00 83.75 332 ALA A O 1
ATOM 2510 N N . GLU A 1 333 ? -21.614 -19.427 -2.489 1.00 81.00 333 GLU A N 1
ATOM 2511 C CA . GLU A 1 333 ? -22.088 -19.698 -1.126 1.00 81.00 333 GLU A CA 1
ATOM 2512 C C . GLU A 1 333 ? -23.340 -18.877 -0.804 1.00 81.00 333 GLU A C 1
ATOM 2514 O O . GLU A 1 333 ? -24.366 -19.449 -0.438 1.00 81.00 333 GLU A O 1
ATOM 2519 N N . ARG A 1 334 ? -23.336 -17.562 -1.082 1.00 80.69 334 ARG A N 1
ATOM 2520 C CA . ARG A 1 334 ? -24.542 -16.721 -0.941 1.00 80.69 334 ARG A CA 1
ATOM 2521 C C . ARG A 1 334 ? -25.706 -17.204 -1.814 1.00 80.69 334 ARG A C 1
ATOM 2523 O O . ARG A 1 334 ? -26.869 -17.102 -1.416 1.00 80.69 334 ARG A O 1
ATOM 2530 N N . GLN A 1 335 ? -25.427 -17.730 -3.009 1.00 85.06 335 GLN A N 1
ATOM 2531 C CA . GLN A 1 335 ? -26.453 -18.341 -3.856 1.00 85.06 335 GLN A CA 1
ATOM 2532 C C . GLN A 1 335 ? -27.007 -19.631 -3.258 1.00 85.06 335 GLN A C 1
ATOM 2534 O O . GLN A 1 335 ? -28.215 -19.864 -3.336 1.00 85.06 335 GLN A O 1
ATOM 2539 N N . ARG A 1 336 ? -26.143 -20.468 -2.678 1.00 82.50 336 ARG A N 1
ATOM 2540 C CA . ARG A 1 336 ? -26.518 -21.746 -2.068 1.00 82.50 336 ARG A CA 1
ATOM 2541 C C . ARG A 1 336 ? -27.374 -21.549 -0.819 1.00 82.50 336 ARG A C 1
ATOM 2543 O O . ARG A 1 336 ? -28.404 -22.209 -0.700 1.00 82.50 336 ARG A O 1
ATOM 2550 N N . ASP A 1 337 ? -26.992 -20.622 0.050 1.00 80.94 337 ASP A N 1
ATOM 2551 C CA . ASP A 1 337 ? -27.595 -20.469 1.379 1.00 80.94 337 ASP A CA 1
ATOM 2552 C C . ASP A 1 337 ? -28.928 -19.706 1.371 1.00 80.94 337 ASP A C 1
ATOM 2554 O O . ASP A 1 337 ? -29.662 -19.713 2.359 1.00 80.94 337 ASP A O 1
ATOM 2558 N N . SER A 1 338 ? -29.283 -19.079 0.246 1.00 83.69 338 SER A N 1
ATOM 2559 C CA . SER A 1 338 ? -30.550 -18.366 0.082 1.00 83.69 338 SER A CA 1
ATOM 2560 C C . SER A 1 338 ? -31.410 -18.990 -1.016 1.00 83.69 338 SER A C 1
ATOM 2562 O O . SER A 1 338 ? -31.017 -19.098 -2.182 1.00 83.69 338 SER A O 1
ATOM 2564 N N . ALA A 1 339 ? -32.633 -19.377 -0.644 1.00 83.81 339 ALA A N 1
ATOM 2565 C CA . ALA A 1 339 ? -33.652 -19.839 -1.585 1.00 83.81 339 ALA A CA 1
ATOM 2566 C C . ALA A 1 339 ? -34.114 -18.722 -2.540 1.00 83.81 339 ALA A C 1
ATOM 2568 O O . ALA A 1 339 ? -34.555 -19.017 -3.645 1.00 83.81 339 ALA A O 1
ATOM 2569 N N . GLU A 1 340 ? -33.970 -17.458 -2.132 1.00 87.38 340 GLU A N 1
ATOM 2570 C CA . GLU A 1 340 ? -34.343 -16.276 -2.919 1.00 87.38 340 GLU A CA 1
ATOM 2571 C C . GLU A 1 340 ? -33.214 -15.792 -3.841 1.00 87.38 340 GLU A C 1
ATOM 2573 O O . GLU A 1 340 ? -33.424 -14.901 -4.665 1.00 87.38 340 GLU A O 1
ATOM 2578 N N . SER A 1 341 ? -32.008 -16.358 -3.720 1.00 86.12 341 SER A N 1
ATOM 2579 C CA . SER A 1 341 ? -30.882 -15.966 -4.564 1.00 86.12 341 SER A CA 1
ATOM 2580 C C . SER A 1 341 ? -31.135 -16.306 -6.041 1.00 86.12 341 SER A C 1
ATOM 2582 O O . SER A 1 341 ? -31.602 -17.410 -6.340 1.00 86.12 341 SER A O 1
ATOM 2584 N N . PRO A 1 342 ? -30.764 -15.410 -6.977 1.00 90.81 342 PRO A N 1
ATOM 2585 C CA . PRO A 1 342 ? -30.908 -15.640 -8.411 1.00 90.81 342 PRO A CA 1
ATOM 2586 C C . PRO A 1 342 ? -30.212 -16.921 -8.870 1.00 90.81 342 PRO A C 1
ATOM 2588 O O . PRO A 1 342 ? -29.100 -17.223 -8.428 1.00 90.81 342 PRO A O 1
ATOM 2591 N N . GLN A 1 343 ? -30.836 -17.630 -9.813 1.00 93.94 343 GLN A N 1
ATOM 2592 C CA . GLN A 1 343 ? -30.273 -18.850 -10.400 1.00 93.94 343 GLN A CA 1
ATOM 2593 C C . GLN A 1 343 ? -28.949 -18.580 -11.128 1.00 93.94 343 GLN A C 1
ATOM 2595 O O . GLN A 1 343 ? -28.036 -19.405 -11.093 1.00 93.94 343 GLN A O 1
ATOM 2600 N N . HIS A 1 344 ? -28.826 -17.403 -11.741 1.00 94.94 344 HIS A N 1
ATOM 2601 C CA . HIS A 1 344 ? -27.639 -16.980 -12.466 1.00 94.94 344 HIS A CA 1
ATOM 2602 C C . HIS A 1 344 ? -27.204 -15.588 -12.012 1.00 94.94 344 HIS A C 1
ATOM 2604 O O . HIS A 1 344 ? -28.017 -14.661 -11.953 1.00 94.94 344 HIS A O 1
ATOM 2610 N N . ILE A 1 345 ? -25.917 -15.440 -11.709 1.00 94.12 345 ILE A N 1
ATOM 2611 C CA . ILE A 1 345 ? -25.302 -14.159 -11.362 1.00 94.12 345 ILE A CA 1
ATOM 2612 C C . ILE A 1 345 ? -24.169 -13.884 -12.339 1.00 94.12 345 ILE A C 1
ATOM 2614 O O . ILE A 1 345 ? -23.293 -14.722 -12.524 1.00 94.12 345 ILE A O 1
ATOM 2618 N N . LEU A 1 346 ? -24.177 -12.704 -12.947 1.00 93.12 346 LEU A N 1
ATOM 2619 C CA . LEU A 1 346 ? -23.042 -12.182 -13.688 1.00 93.12 346 LEU A CA 1
ATOM 2620 C C . LEU A 1 346 ? -22.181 -11.344 -12.741 1.00 93.12 346 LEU A C 1
ATOM 2622 O O . LEU A 1 346 ? -22.636 -10.326 -12.214 1.00 93.12 346 LEU A O 1
ATOM 2626 N N . ALA A 1 347 ? -20.945 -11.774 -12.534 1.00 92.69 347 ALA A N 1
ATOM 2627 C CA . ALA A 1 347 ? -19.932 -11.076 -11.755 1.00 92.69 347 ALA A CA 1
ATOM 2628 C C . ALA A 1 347 ? -18.784 -10.621 -12.656 1.00 92.69 347 ALA A C 1
ATOM 2630 O O . ALA A 1 347 ? -18.652 -11.101 -13.778 1.00 92.69 347 ALA A O 1
ATOM 2631 N N . TYR A 1 348 ? -17.963 -9.696 -12.169 1.00 90.19 348 TYR A N 1
ATOM 2632 C CA . TYR A 1 348 ? -16.684 -9.361 -12.787 1.00 90.19 348 TYR A CA 1
ATOM 2633 C C . TYR A 1 348 ? -15.574 -9.777 -11.821 1.00 90.19 348 TYR A C 1
ATOM 2635 O O . TYR A 1 348 ? -15.634 -9.422 -10.644 1.00 90.19 348 TYR A O 1
ATOM 2643 N N . SER A 1 349 ? -14.603 -10.554 -12.294 1.00 85.31 349 SER A N 1
ATOM 2644 C CA . SER A 1 349 ? -13.426 -10.929 -11.505 1.00 85.31 349 SER A CA 1
ATOM 2645 C C . SER A 1 349 ? -12.214 -10.196 -12.053 1.00 85.31 349 SER A C 1
ATOM 2647 O O . SER A 1 349 ? -11.897 -10.320 -13.239 1.00 85.31 349 SER A O 1
ATOM 2649 N N . GLU A 1 350 ? -11.546 -9.455 -11.171 1.00 77.25 350 GLU A N 1
ATOM 2650 C CA . GLU A 1 350 ? -10.296 -8.754 -11.472 1.00 77.25 350 GLU A CA 1
ATOM 2651 C C . GLU A 1 350 ? -9.188 -9.751 -11.833 1.00 77.25 350 GLU A C 1
ATOM 2653 O O . GLU A 1 350 ? -8.433 -9.517 -12.774 1.00 77.25 350 GLU A O 1
ATOM 2658 N N . GLU A 1 351 ? -9.146 -10.912 -11.169 1.00 67.56 351 GLU A N 1
ATOM 2659 C CA . GLU A 1 351 ? -8.157 -11.961 -11.442 1.00 67.56 351 GLU A CA 1
ATOM 2660 C C . GLU A 1 351 ? -8.286 -12.546 -12.852 1.00 67.56 351 GLU A C 1
ATOM 2662 O O . GLU A 1 351 ? -7.291 -12.836 -13.519 1.00 67.56 351 GLU A O 1
ATOM 2667 N N . SER A 1 352 ? -9.525 -12.738 -13.317 1.00 68.88 352 SER A N 1
ATOM 2668 C CA . SER A 1 352 ? -9.802 -13.209 -14.681 1.00 68.88 352 SER A CA 1
ATOM 2669 C C . SER A 1 352 ? -9.927 -12.080 -15.709 1.00 68.88 352 SER A C 1
ATOM 2671 O O . SER A 1 352 ? -10.196 -12.375 -16.875 1.00 68.88 352 SER A O 1
ATOM 2673 N N . ARG A 1 353 ? -9.804 -10.816 -15.260 1.00 77.06 353 ARG A N 1
ATOM 2674 C CA . ARG A 1 353 ? -10.172 -9.568 -15.961 1.00 77.06 353 ARG A CA 1
ATOM 2675 C C . ARG A 1 353 ? -11.377 -9.755 -16.877 1.00 77.06 353 ARG A C 1
ATOM 2677 O O . ARG A 1 353 ? -11.357 -9.477 -18.082 1.00 77.06 353 ARG A O 1
ATOM 2684 N N . GLY A 1 354 ? -12.434 -10.323 -16.310 1.00 86.50 354 GLY A N 1
ATOM 2685 C CA . GLY A 1 354 ? -13.549 -10.756 -17.119 1.00 86.50 354 GLY A CA 1
ATOM 2686 C C . GLY A 1 354 ? -14.828 -11.039 -16.380 1.00 86.50 354 GLY A C 1
ATOM 2687 O O . GLY A 1 354 ? -14.880 -11.205 -15.160 1.00 86.50 354 GLY A O 1
ATOM 2688 N N . PHE A 1 355 ? -15.891 -11.073 -17.176 1.00 90.50 355 PHE A N 1
ATOM 2689 C CA . PHE A 1 355 ? -17.215 -11.393 -16.686 1.00 90.50 355 PHE A CA 1
ATOM 2690 C C . PHE A 1 355 ? -17.362 -12.899 -16.505 1.00 90.50 355 PHE A C 1
ATOM 2692 O O . PHE A 1 355 ? -17.021 -13.687 -17.386 1.00 90.50 355 PHE A O 1
ATOM 2699 N N . LEU A 1 356 ? -17.910 -13.286 -15.361 1.00 92.00 356 LEU A N 1
ATOM 2700 C CA . LEU A 1 356 ? -18.160 -14.663 -14.979 1.00 92.00 356 LEU A CA 1
ATOM 2701 C C . LEU A 1 356 ? -19.655 -14.849 -14.754 1.00 92.00 356 LEU A C 1
ATOM 2703 O O . LEU A 1 356 ? -20.261 -14.150 -13.942 1.00 92.00 356 LEU A O 1
ATOM 2707 N N . LEU A 1 357 ? -20.252 -15.802 -15.459 1.00 93.75 357 LEU A N 1
ATOM 2708 C CA . LEU A 1 357 ? -21.599 -16.272 -15.192 1.00 93.75 357 LEU A CA 1
ATOM 2709 C C . LEU A 1 357 ? -21.539 -17.422 -14.189 1.00 93.75 357 LEU A C 1
ATOM 2711 O O . LEU A 1 357 ? -21.027 -18.501 -14.479 1.00 93.75 357 LEU A O 1
ATOM 2715 N N . ILE A 1 358 ? -22.109 -17.188 -13.018 1.00 93.50 358 ILE A N 1
ATOM 2716 C CA . ILE A 1 358 ? -22.151 -18.120 -11.901 1.00 93.50 358 ILE A CA 1
ATOM 2717 C C . ILE A 1 358 ? -23.554 -18.715 -11.859 1.00 93.50 358 ILE A C 1
ATOM 2719 O O . ILE A 1 358 ? -24.538 -18.030 -11.565 1.00 93.50 358 ILE A O 1
ATOM 2723 N N . SER A 1 359 ? -23.645 -19.995 -12.201 1.00 93.81 359 SER A N 1
ATOM 2724 C CA . SER A 1 359 ? -24.885 -20.759 -12.191 1.00 93.81 359 SER A CA 1
ATOM 2725 C C . SER A 1 359 ? -24.998 -21.548 -10.895 1.00 93.81 359 SER A C 1
ATOM 2727 O O . SER A 1 359 ? -24.146 -22.393 -10.604 1.00 93.81 359 SER A O 1
ATOM 2729 N N . LYS A 1 360 ? -26.067 -21.303 -10.136 1.00 92.50 360 LYS A N 1
ATOM 2730 C CA . LYS A 1 360 ? -26.382 -22.040 -8.910 1.00 92.50 360 LYS A CA 1
ATOM 2731 C C . LYS A 1 360 ? -26.563 -23.529 -9.235 1.00 92.50 360 LYS A C 1
ATOM 2733 O O . LYS A 1 360 ? -27.291 -23.881 -10.161 1.00 92.50 360 LYS A O 1
ATOM 2738 N N . GLY A 1 361 ? -25.881 -24.397 -8.489 1.00 87.00 361 GLY A N 1
ATOM 2739 C CA . GLY A 1 361 ? -26.051 -25.846 -8.611 1.00 87.00 361 GLY A CA 1
ATOM 2740 C C . GLY A 1 361 ? -27.397 -26.300 -8.040 1.00 87.00 361 GLY A C 1
ATOM 2741 O O . GLY A 1 361 ? -27.885 -25.725 -7.067 1.00 87.00 361 GLY A O 1
ATOM 2742 N N . GLU A 1 362 ? -27.998 -27.338 -8.622 1.00 83.69 362 GLU A N 1
ATOM 2743 C CA . GLU A 1 362 ? -29.202 -27.953 -8.057 1.00 83.69 362 GLU A CA 1
ATOM 2744 C C . GLU A 1 362 ? -28.857 -28.802 -6.822 1.00 83.69 362 GLU A C 1
ATOM 2746 O O . GLU A 1 362 ? -27.919 -29.610 -6.828 1.00 83.69 362 GLU A O 1
ATOM 2751 N N . GLY A 1 363 ? -29.616 -28.616 -5.738 1.00 83.12 363 GLY A N 1
ATOM 2752 C CA . GLY A 1 363 ? -29.423 -29.339 -4.481 1.00 83.12 363 GLY A CA 1
ATOM 2753 C C . GLY A 1 363 ? -28.063 -29.056 -3.833 1.00 83.12 363 GLY A C 1
ATOM 2754 O O . GLY A 1 363 ? -27.758 -27.920 -3.481 1.00 83.12 363 GLY A O 1
ATOM 2755 N N . GLN A 1 364 ? -27.253 -30.103 -3.644 1.00 76.94 364 GLN A N 1
ATOM 2756 C CA . GLN A 1 364 ? -25.898 -29.994 -3.080 1.00 76.94 364 GLN A CA 1
ATOM 2757 C C . GLN A 1 364 ? -24.801 -29.821 -4.139 1.00 76.94 364 GLN A C 1
ATOM 2759 O O . GLN A 1 364 ? -23.619 -29.769 -3.796 1.00 76.94 364 GLN A O 1
ATOM 2764 N N . SER A 1 365 ? -25.168 -29.718 -5.418 1.00 80.50 365 SER A N 1
ATOM 2765 C CA . SER A 1 365 ? -24.187 -29.566 -6.488 1.00 80.50 365 SER A CA 1
ATOM 2766 C C . SER A 1 365 ? -23.400 -28.254 -6.331 1.00 80.50 365 SER A C 1
ATOM 2768 O O . SER A 1 365 ? -23.945 -27.238 -5.875 1.00 80.50 365 SER A O 1
ATOM 2770 N N . PRO A 1 366 ? -22.098 -28.237 -6.661 1.00 83.56 366 PRO A N 1
ATOM 2771 C CA . PRO A 1 366 ? -21.332 -26.999 -6.717 1.00 83.56 366 PRO A CA 1
ATOM 2772 C C . PRO A 1 366 ? -21.904 -26.059 -7.782 1.00 83.56 366 PRO A C 1
ATOM 2774 O O . PRO A 1 366 ? -22.473 -26.503 -8.781 1.00 83.56 366 PRO A O 1
ATOM 2777 N N . ALA A 1 367 ? -21.748 -24.753 -7.566 1.00 87.44 367 ALA A N 1
ATOM 2778 C CA . ALA A 1 367 ? -22.022 -23.782 -8.614 1.00 87.44 367 ALA A CA 1
ATOM 2779 C C . ALA A 1 367 ? -21.099 -24.041 -9.814 1.00 87.44 367 ALA A C 1
ATOM 2781 O O . ALA A 1 367 ? -19.947 -24.452 -9.648 1.00 87.44 367 ALA A O 1
ATOM 2782 N N . THR A 1 368 ? -21.607 -23.792 -11.018 1.00 89.38 368 THR A N 1
ATOM 2783 C CA . THR A 1 368 ? -20.804 -23.858 -12.243 1.00 89.38 368 THR A CA 1
ATOM 2784 C C . THR A 1 368 ? -20.504 -22.448 -12.719 1.00 89.38 368 THR A C 1
ATOM 2786 O O . THR A 1 368 ? -21.395 -21.601 -12.748 1.00 89.38 368 THR A O 1
ATOM 2789 N N . VAL A 1 369 ? -19.245 -22.194 -13.068 1.00 89.25 369 VAL A N 1
ATOM 2790 C CA . VAL A 1 369 ? -18.749 -20.867 -13.438 1.00 89.25 369 VAL A CA 1
ATOM 2791 C C . VAL A 1 369 ? -18.350 -20.878 -14.904 1.00 89.25 369 VAL A C 1
ATOM 2793 O O . VAL A 1 369 ? -17.555 -21.722 -15.318 1.00 89.25 369 VAL A O 1
ATOM 2796 N N . TYR A 1 370 ? -18.884 -19.935 -15.674 1.00 89.94 370 TYR A N 1
ATOM 2797 C CA . TYR A 1 370 ? -18.583 -19.760 -17.090 1.00 89.94 370 TYR A CA 1
ATOM 2798 C C . TYR A 1 370 ? -17.962 -18.388 -17.332 1.00 89.94 370 TYR A C 1
ATOM 2800 O O . TYR A 1 370 ? -18.489 -17.386 -16.861 1.00 89.94 370 TYR A O 1
ATOM 2808 N N . GLN A 1 371 ? -16.872 -18.322 -18.087 1.00 87.69 371 GLN A N 1
ATOM 2809 C CA . GLN A 1 371 ? -16.280 -17.063 -18.518 1.00 87.69 371 GLN A CA 1
ATOM 2810 C C . GLN A 1 371 ? -17.004 -16.529 -19.750 1.00 87.69 371 GLN A C 1
ATOM 2812 O O . GLN A 1 371 ? -17.256 -17.243 -20.726 1.00 87.69 371 GLN A O 1
ATOM 2817 N N . ILE A 1 372 ? -17.335 -15.248 -19.695 1.00 87.88 372 ILE A N 1
ATOM 2818 C CA . ILE A 1 372 ? -18.063 -14.544 -20.737 1.00 87.88 372 ILE A CA 1
ATOM 2819 C C . ILE A 1 372 ? -17.078 -13.701 -21.535 1.00 87.88 372 ILE A C 1
ATOM 2821 O O . ILE A 1 372 ? -16.386 -12.851 -20.987 1.00 87.88 372 ILE A O 1
ATOM 2825 N N . SER A 1 373 ? -17.042 -13.926 -22.842 1.00 82.81 373 SER A N 1
ATOM 2826 C CA . SER A 1 373 ? -16.231 -13.184 -23.800 1.00 82.81 373 SER A CA 1
ATOM 2827 C C . SER A 1 373 ? -17.119 -12.522 -24.853 1.00 82.81 373 SER A C 1
ATOM 2829 O O . SER A 1 373 ? -18.311 -12.799 -24.966 1.00 82.81 373 SER A O 1
ATOM 2831 N N . ASP A 1 374 ? -16.531 -11.668 -25.682 1.00 81.31 374 ASP A N 1
ATOM 2832 C CA . ASP A 1 374 ? -17.179 -11.088 -26.865 1.00 81.31 374 ASP A CA 1
ATOM 2833 C C . ASP A 1 374 ? -17.880 -12.118 -27.781 1.00 81.31 374 ASP A C 1
ATOM 2835 O O . ASP A 1 374 ? -18.936 -11.825 -28.341 1.00 81.31 374 ASP A O 1
ATOM 2839 N N . ARG A 1 375 ? -17.337 -13.337 -27.894 1.00 75.88 375 ARG A N 1
ATOM 2840 C CA . ARG A 1 375 ? -17.882 -14.427 -28.723 1.00 75.88 375 ARG A CA 1
ATOM 2841 C C . ARG A 1 375 ? -19.182 -15.019 -28.186 1.00 75.88 375 ARG A C 1
ATOM 2843 O O . ARG A 1 375 ? -20.014 -15.454 -28.978 1.00 75.88 375 ARG A O 1
ATOM 2850 N N . ASN A 1 376 ? -19.347 -15.076 -26.866 1.00 82.94 376 ASN A N 1
ATOM 2851 C CA . ASN A 1 376 ? -20.492 -15.735 -26.232 1.00 82.94 376 ASN A CA 1
ATOM 2852 C C . ASN A 1 376 ? -21.401 -14.766 -25.464 1.00 82.94 376 ASN A C 1
ATOM 2854 O O . ASN A 1 376 ? -22.476 -15.168 -25.027 1.00 82.94 376 ASN A O 1
ATOM 2858 N N . VAL A 1 377 ? -21.048 -13.480 -25.360 1.00 86.00 377 VAL A N 1
ATOM 2859 C CA . VAL A 1 377 ? -21.856 -12.497 -24.627 1.00 86.00 377 VAL A CA 1
ATOM 2860 C C . VAL A 1 377 ? -23.282 -12.405 -25.170 1.00 86.00 377 VAL A C 1
ATOM 2862 O O . VAL A 1 377 ? -24.229 -12.302 -24.397 1.00 86.00 377 VAL A O 1
ATOM 2865 N N . GLY A 1 378 ? -23.464 -12.567 -26.488 1.00 84.44 378 GLY A N 1
ATOM 2866 C CA . GLY A 1 378 ? -24.782 -12.634 -27.126 1.00 84.44 378 GLY A CA 1
ATOM 2867 C C . GLY A 1 378 ? -25.691 -13.733 -26.563 1.00 84.44 378 GLY A C 1
ATOM 2868 O O . GLY A 1 378 ? -26.906 -13.554 -26.534 1.00 84.44 378 GLY A O 1
ATOM 2869 N N . GLN A 1 379 ? -25.114 -14.832 -26.068 1.00 87.81 379 GLN A N 1
ATOM 2870 C CA . GLN A 1 379 ? -25.850 -15.955 -25.487 1.00 87.81 379 GLN A CA 1
ATOM 2871 C C . GLN A 1 379 ? -26.465 -15.592 -24.131 1.00 87.81 379 GLN A C 1
ATOM 2873 O O . GLN A 1 379 ? -27.592 -15.984 -23.849 1.00 87.81 379 GLN A O 1
ATOM 2878 N N . ILE A 1 380 ? -25.780 -14.779 -23.321 1.00 88.38 380 ILE A N 1
ATOM 2879 C CA . ILE A 1 380 ? -26.289 -14.353 -22.009 1.00 88.38 380 ILE A CA 1
ATOM 2880 C C . ILE A 1 380 ? -27.165 -13.095 -22.078 1.00 88.38 380 ILE A C 1
ATOM 2882 O O . ILE A 1 380 ? -27.805 -12.731 -21.092 1.00 88.38 380 ILE A O 1
ATOM 2886 N N . MET A 1 381 ? -27.214 -12.413 -23.228 1.00 87.25 381 MET A N 1
ATOM 2887 C CA . MET A 1 381 ? -27.906 -11.128 -23.330 1.00 87.25 381 MET A CA 1
ATOM 2888 C C . MET A 1 381 ? -29.412 -11.219 -23.087 1.00 87.25 381 MET A C 1
ATOM 2890 O O . MET A 1 381 ? -29.986 -10.295 -22.511 1.00 87.25 381 MET A O 1
ATOM 2894 N N . SER A 1 382 ? -30.058 -12.311 -23.506 1.00 84.88 382 SER A N 1
ATOM 2895 C CA . SER A 1 382 ? -31.481 -12.531 -23.228 1.00 84.88 382 SER A CA 1
ATOM 2896 C C . SER A 1 382 ? -31.742 -12.591 -21.725 1.00 84.88 382 SER A C 1
ATOM 2898 O O . SER A 1 382 ? -32.605 -11.859 -21.251 1.00 84.88 382 SER A O 1
ATOM 2900 N N . GLY A 1 383 ? -30.921 -13.350 -20.991 1.00 86.56 383 GLY A N 1
ATOM 2901 C CA . GLY A 1 383 ? -31.023 -13.486 -19.538 1.00 86.56 383 GLY A CA 1
ATOM 2902 C C . GLY A 1 383 ? -30.721 -12.194 -18.773 1.00 86.56 383 GLY A C 1
ATOM 2903 O O . GLY A 1 383 ? -31.284 -11.914 -17.718 1.00 86.56 383 GLY A O 1
ATOM 2904 N N . ILE A 1 384 ? -29.840 -11.349 -19.309 1.00 86.12 384 ILE A N 1
ATOM 2905 C CA . ILE A 1 384 ? -29.615 -10.009 -18.757 1.00 86.12 384 ILE A CA 1
ATOM 2906 C C . ILE A 1 384 ? -30.860 -9.136 -18.971 1.00 86.12 384 ILE A C 1
ATOM 2908 O O . ILE A 1 384 ? -31.297 -8.472 -18.031 1.00 86.12 384 ILE A O 1
ATOM 2912 N N . ASN A 1 385 ? -31.440 -9.143 -20.177 1.00 83.94 385 ASN A N 1
ATOM 2913 C CA . ASN A 1 385 ? -32.576 -8.297 -20.557 1.00 83.94 385 ASN A CA 1
ATOM 2914 C C . ASN A 1 385 ? -33.880 -8.667 -19.836 1.00 83.94 385 ASN A C 1
ATOM 2916 O O . ASN A 1 385 ? -34.606 -7.772 -19.407 1.00 83.94 385 ASN A O 1
ATOM 2920 N N . ASP A 1 386 ? -34.173 -9.958 -19.679 1.00 86.06 386 ASP A N 1
ATOM 2921 C CA . ASP A 1 386 ? -35.366 -10.444 -18.970 1.00 86.06 386 ASP A CA 1
ATOM 2922 C C . ASP A 1 386 ? -35.173 -10.538 -17.444 1.00 86.06 386 ASP A C 1
ATOM 2924 O O . ASP A 1 386 ? -36.106 -10.867 -16.713 1.00 86.06 386 ASP A O 1
ATOM 2928 N N . SER A 1 387 ? -33.984 -10.165 -16.954 1.00 85.56 387 SER A N 1
ATOM 2929 C CA . SER A 1 387 ? -33.575 -10.223 -15.547 1.00 85.56 387 SER A CA 1
ATOM 2930 C C . SER A 1 387 ? -33.449 -11.636 -14.958 1.00 85.56 387 SER A C 1
ATOM 2932 O O . SER A 1 387 ? -33.370 -11.762 -13.735 1.00 85.56 387 SER A O 1
ATOM 2934 N N . SER A 1 388 ? -33.365 -12.689 -15.780 1.00 90.06 388 SER A N 1
ATOM 2935 C CA . SER A 1 388 ? -33.029 -14.042 -15.317 1.00 90.06 388 SER A CA 1
ATOM 2936 C C . SER A 1 388 ? -31.567 -14.172 -14.862 1.00 90.06 388 SER A C 1
ATOM 2938 O O . SER A 1 388 ? -31.223 -15.121 -14.155 1.00 90.06 388 SER A O 1
ATOM 2940 N N . ILE A 1 389 ? -30.702 -13.234 -15.263 1.00 92.38 389 ILE A N 1
ATOM 2941 C CA . ILE A 1 389 ? -29.325 -13.071 -14.791 1.00 92.38 389 ILE A CA 1
ATOM 2942 C C . ILE A 1 389 ? -29.242 -11.792 -13.954 1.00 92.38 389 ILE A C 1
ATOM 2944 O O . ILE A 1 389 ? -29.451 -10.679 -14.449 1.00 92.38 389 ILE A O 1
ATOM 2948 N N . ALA A 1 390 ? -28.901 -11.938 -12.677 1.00 91.88 390 ALA A N 1
ATOM 2949 C CA . ALA A 1 390 ? -28.663 -10.804 -11.793 1.00 91.88 390 ALA A CA 1
ATOM 2950 C C . ALA A 1 390 ? -27.227 -10.284 -11.933 1.00 91.88 390 ALA A C 1
ATOM 2952 O O . ALA A 1 390 ? -26.296 -11.061 -12.125 1.00 91.88 390 ALA A O 1
ATOM 2953 N N . LEU A 1 391 ? -27.032 -8.969 -11.803 1.00 90.94 391 LEU A N 1
ATOM 2954 C CA . LEU A 1 391 ? -25.695 -8.372 -11.790 1.00 90.94 391 LEU A CA 1
ATOM 2955 C C . LEU A 1 391 ? -25.166 -8.302 -10.355 1.00 90.94 391 LEU A C 1
ATOM 2957 O O . LEU A 1 391 ? -25.783 -7.661 -9.498 1.00 90.94 391 LEU A O 1
ATOM 2961 N N . ASP A 1 392 ? -24.006 -8.906 -10.108 1.00 92.75 392 ASP A N 1
ATOM 2962 C CA . ASP A 1 392 ? -23.266 -8.705 -8.865 1.00 92.75 392 ASP A CA 1
ATOM 2963 C C . ASP A 1 392 ? -22.773 -7.249 -8.753 1.00 92.75 392 ASP A C 1
ATOM 2965 O O . ASP A 1 392 ? -22.681 -6.500 -9.731 1.00 92.75 392 ASP A O 1
ATOM 2969 N N . THR A 1 393 ? -22.443 -6.818 -7.537 1.00 86.88 393 THR A N 1
ATOM 2970 C CA . THR A 1 393 ? -21.857 -5.495 -7.290 1.00 86.88 393 THR A CA 1
ATOM 2971 C C . THR A 1 393 ? -20.557 -5.273 -8.069 1.00 86.88 393 THR A C 1
ATOM 2973 O O . THR A 1 393 ? -20.357 -4.168 -8.566 1.00 86.88 393 THR A O 1
ATOM 2976 N N . SER A 1 394 ? -19.722 -6.303 -8.241 1.00 86.75 394 SER A N 1
ATOM 2977 C CA . SER A 1 394 ? -18.502 -6.247 -9.066 1.00 86.75 394 SER A CA 1
ATOM 2978 C C . SER A 1 394 ? -18.804 -5.893 -10.526 1.00 86.75 394 SER A C 1
ATOM 2980 O O . SER A 1 394 ? -18.298 -4.898 -11.040 1.00 86.75 394 SER A O 1
ATOM 2982 N N . ALA A 1 395 ? -19.712 -6.638 -11.163 1.00 89.25 395 ALA A N 1
ATOM 2983 C CA . ALA A 1 395 ? -20.160 -6.384 -12.528 1.00 89.25 395 ALA A CA 1
ATOM 2984 C C . ALA A 1 395 ? -20.762 -4.980 -12.671 1.00 89.25 395 ALA A C 1
ATOM 2986 O O . ALA A 1 395 ? -20.422 -4.250 -13.599 1.00 89.25 395 ALA A O 1
ATOM 2987 N N . ARG A 1 396 ? -21.621 -4.563 -11.731 1.00 88.25 396 ARG A N 1
ATOM 2988 C CA . ARG A 1 396 ? -22.224 -3.219 -11.749 1.00 88.25 396 ARG A CA 1
ATOM 2989 C C . ARG A 1 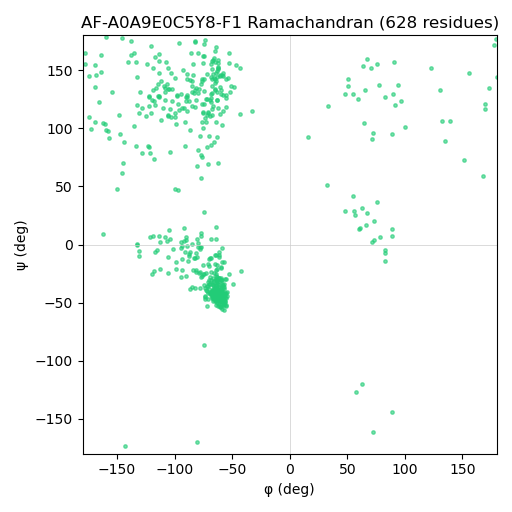396 ? -21.177 -2.112 -11.680 1.00 88.25 396 ARG A C 1
ATOM 2991 O O . ARG A 1 396 ? -21.280 -1.152 -12.439 1.00 88.25 396 ARG A O 1
ATOM 2998 N N . LYS A 1 397 ? -20.187 -2.252 -10.796 1.00 85.31 397 LYS A N 1
ATOM 2999 C CA . LYS A 1 397 ? -19.098 -1.285 -10.633 1.00 85.31 397 LYS A CA 1
ATOM 3000 C C . LYS A 1 397 ? -18.297 -1.144 -11.929 1.00 85.31 397 LYS A C 1
ATOM 3002 O O . LYS A 1 397 ? -18.205 -0.037 -12.449 1.00 85.31 397 LYS A O 1
ATOM 3007 N N . TYR A 1 398 ? -17.825 -2.257 -12.488 1.00 87.00 398 TYR A N 1
ATOM 3008 C CA . TYR A 1 398 ? -17.033 -2.241 -13.719 1.00 87.00 398 TYR A CA 1
ATOM 3009 C C . TYR A 1 398 ? -17.814 -1.656 -14.908 1.00 87.00 398 TYR A C 1
ATOM 3011 O O . TYR A 1 398 ? -17.296 -0.844 -15.676 1.00 87.00 398 TYR A O 1
ATOM 3019 N N . ILE A 1 399 ? -19.098 -2.015 -15.050 1.00 87.62 399 ILE A N 1
ATOM 3020 C CA . ILE A 1 399 ? -19.961 -1.443 -16.094 1.00 87.62 399 ILE A CA 1
ATOM 3021 C C . ILE A 1 399 ? -20.095 0.072 -15.903 1.00 87.62 399 ILE A C 1
ATOM 3023 O O . ILE A 1 399 ? -19.975 0.813 -16.877 1.00 87.62 399 ILE A O 1
ATOM 3027 N N . ALA A 1 400 ? -20.324 0.543 -14.674 1.00 84.44 400 ALA A N 1
ATOM 3028 C CA . ALA A 1 400 ? -20.441 1.970 -14.388 1.00 84.44 400 ALA A CA 1
ATOM 3029 C C . ALA A 1 400 ? -19.156 2.727 -14.766 1.00 84.44 400 ALA A C 1
ATOM 3031 O O . ALA A 1 400 ? -19.224 3.709 -15.503 1.00 84.44 400 ALA A O 1
ATOM 3032 N N . GLU A 1 401 ? -17.991 2.227 -14.348 1.00 82.81 401 GLU A N 1
ATOM 3033 C CA . GLU A 1 401 ? -16.680 2.811 -14.668 1.00 82.81 401 GLU A CA 1
ATOM 3034 C C . GLU A 1 401 ? -16.461 2.905 -16.182 1.00 82.81 401 GLU A C 1
ATOM 3036 O O . GLU A 1 401 ? -16.209 3.984 -16.718 1.00 82.81 401 GLU A O 1
ATOM 3041 N N . LYS A 1 402 ? -16.671 1.812 -16.924 1.00 83.38 402 LYS A N 1
ATOM 3042 C CA . LYS A 1 402 ? -16.506 1.822 -18.386 1.00 83.38 402 LYS A CA 1
ATOM 3043 C C . LYS A 1 402 ? -17.535 2.698 -19.101 1.00 83.38 402 LYS A C 1
ATOM 3045 O O . LYS A 1 402 ? -17.230 3.216 -20.175 1.00 83.38 402 LYS A O 1
ATOM 3050 N N . VAL A 1 403 ? -18.744 2.881 -18.562 1.00 83.06 403 VAL A N 1
ATOM 3051 C CA . VAL A 1 403 ? -19.736 3.816 -19.124 1.00 83.06 403 VAL A CA 1
ATOM 3052 C C . VAL A 1 403 ? -19.254 5.263 -18.996 1.00 83.06 403 VAL A C 1
ATOM 3054 O O . VAL A 1 403 ? -19.406 6.016 -19.961 1.00 83.06 403 VAL A O 1
ATOM 3057 N N . HIS A 1 404 ? -18.635 5.620 -17.869 1.00 75.44 404 HIS A N 1
ATOM 3058 C CA . HIS A 1 404 ? -18.120 6.963 -17.589 1.00 75.44 404 HIS A CA 1
ATOM 3059 C C . HIS A 1 404 ? -16.748 7.277 -18.191 1.00 75.44 404 HIS A C 1
ATOM 3061 O O . HIS A 1 404 ? -16.442 8.448 -18.407 1.00 75.44 404 HIS A O 1
ATOM 3067 N N . GLY A 1 405 ? -15.938 6.258 -18.483 1.00 71.00 405 GLY A N 1
ATOM 3068 C CA . GLY A 1 405 ? -14.505 6.456 -18.711 1.00 71.00 405 GLY A CA 1
ATOM 3069 C C . GLY A 1 405 ? -13.779 6.769 -17.397 1.00 71.00 405 GLY A C 1
ATOM 3070 O O . GLY A 1 405 ? -14.321 6.535 -16.320 1.00 71.00 405 GLY A O 1
ATOM 3071 N N . ASP A 1 406 ? -12.576 7.340 -17.476 1.00 57.56 406 ASP A N 1
ATOM 3072 C CA . ASP A 1 406 ? -11.683 7.553 -16.316 1.00 57.56 406 ASP A CA 1
ATOM 3073 C C . ASP A 1 406 ? -12.177 8.602 -15.299 1.00 57.56 406 ASP A C 1
ATOM 3075 O O . ASP A 1 406 ? -11.474 8.934 -14.346 1.00 57.56 406 ASP A O 1
ATOM 3079 N N . ASN A 1 407 ? -13.383 9.148 -15.479 1.00 50.66 407 ASN A N 1
ATOM 3080 C CA . ASN A 1 407 ? -13.964 10.140 -14.584 1.00 50.66 407 ASN A CA 1
ATOM 3081 C C . ASN A 1 407 ? -15.317 9.653 -14.035 1.00 50.66 407 ASN A C 1
ATOM 3083 O O . ASN A 1 407 ? -16.368 9.992 -14.593 1.00 50.66 407 ASN A O 1
ATOM 3087 N N . PRO A 1 408 ? -15.318 8.837 -12.963 1.00 55.50 408 PRO A N 1
ATOM 3088 C CA . PRO A 1 408 ? -16.541 8.371 -12.327 1.00 55.50 408 PRO A CA 1
ATOM 3089 C C . PRO A 1 408 ? -17.191 9.536 -11.570 1.00 55.50 408 PRO A C 1
ATOM 3091 O O . PRO A 1 408 ? -16.996 9.717 -10.368 1.00 55.50 408 PRO A O 1
ATOM 3094 N N . GLU A 1 409 ? -17.963 10.370 -12.265 1.00 51.00 409 GLU A N 1
ATOM 3095 C CA . GLU A 1 409 ? -18.845 11.313 -11.583 1.00 51.00 409 GLU A CA 1
ATOM 3096 C C . GLU A 1 409 ? -19.893 10.558 -10.749 1.00 51.00 409 GLU A C 1
ATOM 3098 O O . GLU A 1 409 ? -20.318 9.448 -11.062 1.00 51.00 409 GLU A O 1
ATOM 3103 N N . THR A 1 410 ? -20.342 11.203 -9.676 1.00 52.34 410 THR A N 1
ATOM 3104 C CA . THR A 1 410 ? -21.194 10.701 -8.583 1.00 52.34 410 THR A CA 1
ATOM 3105 C C . THR A 1 410 ? -22.615 10.268 -8.971 1.00 52.34 410 THR A C 1
ATOM 3107 O O . THR A 1 410 ? -23.469 10.108 -8.092 1.00 52.34 410 THR A O 1
ATOM 3110 N N . LYS A 1 411 ? -22.922 10.062 -10.257 1.00 63.53 411 LYS A N 1
ATOM 3111 C CA . LYS A 1 411 ? -24.238 9.564 -10.655 1.00 63.53 411 LYS A CA 1
ATOM 3112 C C . LYS A 1 411 ? -24.322 8.078 -10.302 1.00 63.53 411 LYS A C 1
ATOM 3114 O O . LYS A 1 411 ? -23.708 7.236 -10.943 1.00 63.53 411 LYS A O 1
ATOM 3119 N N . ALA A 1 412 ? -25.111 7.743 -9.285 1.00 66.56 412 ALA A N 1
ATOM 3120 C CA . ALA A 1 412 ? -25.471 6.358 -9.013 1.00 66.56 412 ALA A CA 1
ATOM 3121 C C . ALA A 1 412 ? -26.367 5.845 -10.151 1.00 66.56 412 ALA A C 1
ATOM 3123 O O . ALA A 1 412 ? -27.465 6.366 -10.349 1.00 66.56 412 ALA A O 1
ATOM 3124 N N . TYR A 1 413 ? -25.903 4.846 -10.902 1.00 72.31 413 TYR A N 1
ATOM 3125 C CA . TYR A 1 413 ? -26.718 4.220 -11.940 1.00 72.31 413 TYR A CA 1
ATOM 3126 C C . TYR A 1 413 ? -27.650 3.197 -11.313 1.00 72.31 413 TYR A C 1
ATOM 3128 O O . TYR A 1 413 ? -27.242 2.362 -10.498 1.00 72.31 413 TYR A O 1
ATOM 3136 N N . GLY A 1 414 ? -28.908 3.228 -11.739 1.00 80.62 414 GLY A N 1
ATOM 3137 C CA . GLY A 1 414 ? -29.836 2.148 -11.444 1.00 80.62 414 GLY A CA 1
ATOM 3138 C C . GLY A 1 414 ? -29.357 0.835 -12.071 1.00 80.62 414 GLY A C 1
ATOM 3139 O O . GLY A 1 414 ? -28.698 0.825 -13.112 1.00 80.62 414 GLY A O 1
ATOM 3140 N N . SER A 1 415 ? -29.737 -0.301 -11.479 1.00 77.00 415 SER A N 1
ATOM 3141 C CA . SER A 1 415 ? -29.403 -1.619 -12.051 1.00 77.00 415 SER A CA 1
ATOM 3142 C C . SER A 1 415 ? -29.972 -1.795 -13.469 1.00 77.00 415 SER A C 1
ATOM 3144 O O . SER A 1 415 ? -29.368 -2.473 -14.292 1.00 77.00 415 SER A O 1
ATOM 3146 N N . GLU A 1 416 ? -31.089 -1.132 -13.781 1.00 81.94 416 GLU A N 1
ATOM 3147 C CA . GLU A 1 416 ? -31.692 -1.115 -15.118 1.00 81.94 416 GLU A CA 1
ATOM 3148 C C . GLU A 1 416 ? -30.908 -0.257 -16.127 1.00 81.94 416 GLU A C 1
ATOM 3150 O O . GLU A 1 416 ? -30.750 -0.659 -17.280 1.00 81.94 416 GLU A O 1
ATOM 3155 N N . GLU A 1 417 ? -30.350 0.883 -15.703 1.00 84.00 417 GLU A N 1
ATOM 3156 C CA . GLU A 1 417 ? -29.508 1.723 -16.566 1.00 84.00 417 GLU A CA 1
ATOM 3157 C C . GLU A 1 417 ? -28.200 1.000 -16.919 1.00 84.00 417 GLU A C 1
ATOM 3159 O O . GLU A 1 417 ? -27.812 0.977 -18.087 1.00 84.00 417 GLU A O 1
ATOM 3164 N N . LEU A 1 418 ? -27.548 0.352 -15.942 1.00 82.25 418 LEU A N 1
ATOM 3165 C CA . LEU A 1 418 ? -26.328 -0.436 -16.182 1.00 82.25 418 LEU A CA 1
ATOM 3166 C C . LEU A 1 418 ? -26.598 -1.642 -17.079 1.00 82.25 418 LEU A C 1
ATOM 3168 O O . LEU A 1 418 ? -25.835 -1.903 -18.006 1.00 82.25 418 LEU A O 1
ATOM 3172 N N . ARG A 1 419 ? -27.714 -2.341 -16.848 1.00 82.00 419 ARG A N 1
ATOM 3173 C CA . ARG A 1 419 ? -28.173 -3.434 -17.708 1.00 82.00 419 ARG A CA 1
ATOM 3174 C C . ARG A 1 419 ? -28.366 -2.960 -19.145 1.00 82.00 419 ARG A C 1
ATOM 3176 O O . ARG A 1 419 ? -27.866 -3.592 -20.068 1.00 82.00 419 ARG A O 1
ATOM 3183 N N . THR A 1 420 ? -29.045 -1.829 -19.323 1.00 82.81 420 THR A N 1
ATOM 3184 C CA . THR A 1 420 ? -29.279 -1.227 -20.640 1.00 82.81 420 THR A CA 1
ATOM 3185 C C . THR A 1 420 ? -27.961 -0.838 -21.308 1.00 82.81 420 THR A C 1
ATOM 3187 O O . THR A 1 420 ? -27.766 -1.123 -22.487 1.00 82.81 420 THR A O 1
ATOM 3190 N N . ALA A 1 421 ? -27.028 -0.241 -20.56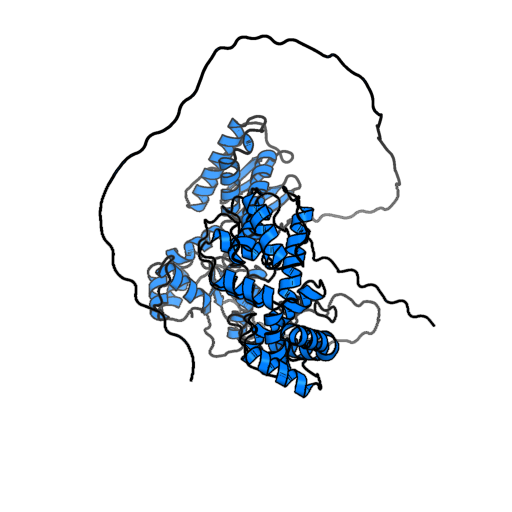4 1.00 82.75 421 ALA A N 1
ATOM 3191 C CA . ALA A 1 421 ? -25.721 0.147 -21.085 1.00 82.75 421 ALA A CA 1
ATOM 3192 C C . ALA A 1 421 ? -24.883 -1.065 -21.522 1.00 82.75 421 ALA A C 1
ATOM 3194 O O . ALA A 1 421 ? -24.327 -1.059 -22.624 1.00 82.75 421 ALA A O 1
ATOM 3195 N N . PHE A 1 422 ? -24.845 -2.120 -20.701 1.00 82.88 422 PHE A N 1
ATOM 3196 C CA . PHE A 1 422 ? -24.203 -3.384 -21.055 1.00 82.88 422 PHE A CA 1
ATOM 3197 C C . PHE A 1 422 ? -24.865 -4.005 -22.286 1.00 82.88 422 PHE A C 1
ATOM 3199 O O . PHE A 1 422 ? -24.176 -4.375 -23.230 1.00 82.88 422 PHE A O 1
ATOM 3206 N N . ALA A 1 423 ? -26.199 -4.031 -22.341 1.00 80.12 423 ALA A N 1
ATOM 3207 C CA . ALA A 1 423 ? -26.933 -4.635 -23.445 1.00 80.12 423 ALA A CA 1
ATOM 3208 C C . ALA A 1 423 ? -26.811 -3.900 -24.777 1.00 80.12 423 ALA A C 1
ATOM 3210 O O . ALA A 1 423 ? -26.828 -4.532 -25.832 1.00 80.12 423 ALA A O 1
ATOM 3211 N N . GLN A 1 424 ? -26.648 -2.580 -24.748 1.00 82.25 424 GLN A N 1
ATOM 3212 C CA . GLN A 1 424 ? -26.436 -1.794 -25.958 1.00 82.25 424 GLN A CA 1
ATOM 3213 C C . GLN A 1 424 ? -25.051 -2.024 -26.573 1.00 82.25 424 GLN A C 1
ATOM 3215 O O . GLN A 1 424 ? -24.908 -1.903 -27.791 1.00 82.25 424 GLN A O 1
ATOM 3220 N N . ARG A 1 425 ? -24.022 -2.296 -25.756 1.00 83.94 425 ARG A N 1
ATOM 3221 C CA . ARG A 1 425 ? -22.624 -2.425 -26.210 1.00 83.94 425 ARG A CA 1
ATOM 3222 C C . ARG A 1 425 ? -21.843 -3.479 -25.410 1.00 83.94 425 ARG A C 1
ATOM 3224 O O . ARG A 1 425 ? -20.833 -3.128 -24.803 1.00 83.94 425 ARG A O 1
ATOM 3231 N N . PRO A 1 426 ? -22.246 -4.760 -25.423 1.00 80.88 426 PRO A N 1
ATOM 3232 C CA . PRO A 1 426 ? -21.653 -5.777 -24.551 1.00 80.88 426 PRO A CA 1
ATOM 3233 C C . PRO A 1 426 ? -20.156 -5.988 -24.815 1.00 80.88 426 PRO A C 1
ATOM 3235 O O . PRO A 1 426 ? -19.363 -6.108 -23.886 1.00 80.88 426 PRO A O 1
ATOM 3238 N N . THR A 1 427 ? -19.742 -5.901 -26.080 1.00 79.56 427 THR A N 1
ATOM 3239 C CA . THR A 1 427 ? -18.337 -6.025 -26.498 1.00 79.56 427 THR A CA 1
ATOM 3240 C C . THR A 1 427 ? -17.427 -4.927 -25.945 1.00 79.56 427 THR A C 1
ATOM 3242 O O . THR A 1 427 ? -16.227 -5.149 -25.826 1.00 79.56 427 THR A O 1
ATOM 3245 N N . ARG A 1 428 ? -17.973 -3.768 -25.539 1.00 80.31 428 ARG A N 1
ATOM 3246 C CA . ARG A 1 428 ? -17.208 -2.710 -24.851 1.00 80.31 428 ARG A CA 1
ATOM 3247 C C . ARG A 1 428 ? -16.690 -3.172 -23.486 1.00 80.31 428 ARG A C 1
ATOM 3249 O O . ARG A 1 428 ? -15.722 -2.611 -22.989 1.00 80.31 428 ARG A O 1
ATOM 3256 N N . PHE A 1 429 ? -17.356 -4.150 -22.879 1.00 80.31 429 PHE A N 1
ATOM 3257 C CA . PHE A 1 429 ? -17.071 -4.615 -21.525 1.00 80.31 429 PHE A CA 1
ATOM 3258 C C . PHE A 1 429 ? -16.361 -5.972 -21.512 1.00 80.31 429 PHE A C 1
ATOM 3260 O O . PHE A 1 429 ? -15.668 -6.277 -20.553 1.00 80.31 429 PHE A O 1
ATOM 3267 N N . THR A 1 430 ? -16.514 -6.784 -22.562 1.00 79.12 430 THR A N 1
ATOM 3268 C CA . THR A 1 430 ? -15.926 -8.133 -22.646 1.00 79.12 430 THR A CA 1
ATOM 3269 C C . THR A 1 430 ? -14.694 -8.217 -23.553 1.00 79.12 430 THR A C 1
ATOM 3271 O O . THR A 1 430 ? -14.204 -9.320 -23.798 1.00 79.12 430 THR A O 1
ATOM 3274 N N . GLY A 1 431 ? -14.218 -7.087 -24.091 1.00 70.56 431 GLY A N 1
ATOM 3275 C CA . GLY A 1 431 ? -13.043 -7.030 -24.970 1.00 70.56 431 GLY A CA 1
ATOM 3276 C C . GLY A 1 431 ? -11.778 -7.547 -24.282 1.00 70.56 431 GLY A C 1
ATOM 3277 O O . GLY A 1 431 ? -11.125 -8.446 -24.802 1.00 70.56 431 GLY A O 1
ATOM 3278 N N . ASP A 1 432 ? -11.517 -7.073 -23.064 1.00 66.62 432 ASP A N 1
ATOM 3279 C CA . ASP A 1 432 ? -10.335 -7.441 -22.270 1.00 66.62 432 ASP A CA 1
ATOM 3280 C C . ASP A 1 432 ? -10.328 -8.952 -21.927 1.00 66.62 432 ASP A C 1
ATOM 3282 O O . ASP A 1 432 ? -9.290 -9.613 -21.908 1.00 66.62 432 ASP A O 1
ATOM 3286 N N . THR A 1 433 ? -11.512 -9.554 -21.762 1.00 65.31 433 THR A N 1
ATOM 3287 C CA . THR A 1 433 ? -11.667 -10.981 -21.433 1.00 65.31 433 THR A CA 1
ATOM 3288 C C . THR A 1 433 ? -11.261 -11.911 -22.580 1.00 65.31 433 THR A C 1
ATOM 3290 O O . THR A 1 433 ? -10.836 -13.044 -22.349 1.00 65.31 433 THR A O 1
ATOM 3293 N N . ARG A 1 434 ? -11.369 -11.451 -23.832 1.00 65.12 434 ARG A N 1
ATOM 3294 C CA . ARG A 1 434 ? -10.937 -12.219 -25.008 1.00 65.12 434 ARG A CA 1
ATOM 3295 C C . ARG A 1 434 ? -9.423 -12.385 -25.049 1.00 65.12 434 ARG A C 1
ATOM 3297 O O . ARG A 1 434 ? -8.949 -13.464 -25.398 1.00 65.12 434 ARG A O 1
ATOM 3304 N N . GLU A 1 435 ? -8.674 -11.349 -24.689 1.00 62.94 435 GLU A N 1
ATOM 3305 C CA . GLU A 1 435 ? -7.209 -11.368 -24.767 1.00 62.94 435 GLU A CA 1
ATOM 3306 C C . GLU A 1 435 ? -6.596 -12.359 -23.773 1.00 62.94 435 GLU A C 1
ATOM 3308 O O . GLU A 1 435 ? -5.617 -13.030 -24.097 1.00 62.94 435 GLU A O 1
ATOM 3313 N N . MET A 1 436 ? -7.241 -12.554 -22.619 1.00 61.66 436 MET A N 1
ATOM 3314 C CA . MET A 1 436 ? -6.829 -13.547 -21.622 1.00 61.66 436 MET A CA 1
ATOM 3315 C C . MET A 1 436 ? -7.153 -14.997 -22.002 1.00 61.66 436 MET A C 1
ATOM 3317 O O . MET A 1 436 ? -6.485 -15.916 -21.531 1.00 61.66 436 MET A O 1
ATOM 3321 N N . LEU A 1 437 ? -8.167 -15.220 -22.842 1.00 64.44 437 LEU A N 1
ATOM 3322 C CA . LEU A 1 437 ? -8.557 -16.558 -23.303 1.00 64.44 437 LEU A CA 1
ATOM 3323 C C . LEU A 1 437 ? -7.692 -17.068 -24.457 1.00 64.44 437 LEU A C 1
ATOM 3325 O O . LEU A 1 437 ? -7.628 -18.275 -24.700 1.00 64.44 437 LEU A O 1
ATOM 3329 N N . LEU A 1 438 ? -7.038 -16.166 -25.187 1.00 76.00 438 LEU A N 1
ATOM 3330 C CA . LEU A 1 438 ? -6.080 -16.554 -26.208 1.00 76.00 438 LEU A CA 1
ATOM 3331 C C . LEU A 1 438 ? -4.798 -16.995 -25.511 1.00 76.00 438 LEU A C 1
ATOM 3333 O O . LEU A 1 438 ? -4.032 -16.179 -25.012 1.00 76.00 438 LEU A O 1
ATOM 3337 N N . THR A 1 439 ? -4.567 -18.301 -25.478 1.00 81.88 439 THR A N 1
ATOM 3338 C CA . THR A 1 439 ? -3.327 -18.874 -24.960 1.00 81.88 439 THR A CA 1
ATOM 3339 C C . THR A 1 439 ? -2.419 -19.327 -26.093 1.00 81.88 439 THR A C 1
ATOM 3341 O O . THR A 1 439 ? -2.887 -19.809 -27.124 1.00 81.88 439 THR A O 1
ATOM 3344 N N . THR A 1 440 ? -1.116 -19.234 -25.868 1.00 86.94 440 THR A N 1
ATOM 3345 C CA . THR A 1 440 ? -0.072 -19.875 -26.668 1.00 86.94 440 THR A CA 1
ATOM 3346 C C . THR A 1 440 ? 0.592 -20.961 -25.830 1.00 86.94 440 THR A C 1
ATOM 3348 O O . THR A 1 440 ? 0.784 -20.789 -24.625 1.00 86.94 440 THR A O 1
ATOM 3351 N N . SER A 1 441 ? 0.924 -22.096 -26.437 1.00 89.25 441 SER A N 1
ATOM 3352 C CA . SER A 1 441 ? 1.697 -23.149 -25.771 1.00 89.25 441 SER A CA 1
ATOM 3353 C C . SER A 1 441 ? 3.101 -23.192 -26.341 1.00 89.25 441 SER A C 1
ATOM 3355 O O . SER A 1 441 ? 3.259 -23.206 -27.559 1.00 89.25 441 SER A O 1
ATOM 3357 N N . VAL A 1 442 ? 4.106 -23.280 -25.482 1.00 92.81 442 VAL A N 1
ATOM 3358 C CA . VAL A 1 442 ? 5.507 -23.409 -25.869 1.00 92.81 442 VAL A CA 1
ATOM 3359 C C . VAL A 1 442 ? 6.053 -24.730 -25.375 1.00 92.81 442 VAL A C 1
ATOM 3361 O O . VAL A 1 442 ? 6.070 -24.988 -24.174 1.00 92.81 442 VAL A O 1
ATOM 3364 N N . ARG A 1 443 ? 6.504 -25.565 -26.308 1.00 94.88 443 ARG A N 1
ATOM 3365 C CA . ARG A 1 443 ? 7.193 -26.818 -26.031 1.00 94.88 443 ARG A CA 1
ATOM 3366 C C . ARG A 1 443 ? 8.701 -26.580 -26.034 1.00 94.88 443 ARG A C 1
ATOM 3368 O O . ARG A 1 443 ? 9.277 -26.167 -27.041 1.00 94.88 443 ARG A O 1
ATOM 3375 N N . MET A 1 444 ? 9.310 -26.821 -24.883 1.00 93.44 444 MET A N 1
ATOM 3376 C CA . MET A 1 444 ? 10.731 -26.649 -24.605 1.00 93.44 444 MET A CA 1
ATOM 3377 C C . MET A 1 444 ? 11.549 -27.840 -25.149 1.00 93.44 444 MET A C 1
ATOM 3379 O O . MET A 1 444 ? 10.975 -28.898 -25.430 1.00 93.44 444 MET A O 1
ATOM 3383 N N . PRO A 1 445 ? 12.888 -27.716 -25.268 1.00 91.81 445 PRO A N 1
ATOM 3384 C CA . PRO A 1 445 ? 13.775 -28.789 -25.733 1.00 91.81 445 PRO A CA 1
ATOM 3385 C C . PRO A 1 445 ? 13.674 -30.102 -24.953 1.00 91.81 445 PRO A C 1
ATOM 3387 O O . PRO A 1 445 ? 13.894 -31.179 -25.501 1.00 91.81 445 PRO A O 1
ATOM 3390 N N . ASP A 1 446 ? 13.338 -30.022 -23.665 1.00 88.69 446 ASP A N 1
ATOM 3391 C CA . ASP A 1 446 ? 13.151 -31.180 -22.785 1.00 88.69 446 ASP A CA 1
ATOM 3392 C C . ASP A 1 446 ? 11.783 -31.867 -22.966 1.00 88.69 446 ASP A C 1
ATOM 3394 O O . ASP A 1 446 ? 11.477 -32.842 -22.280 1.00 88.69 446 ASP A O 1
ATOM 3398 N N . GLY A 1 447 ? 10.959 -31.375 -23.896 1.00 90.38 447 GLY A N 1
ATOM 3399 C CA . GLY A 1 447 ? 9.613 -31.866 -24.168 1.00 90.38 447 GLY A CA 1
ATOM 3400 C C . GLY A 1 447 ? 8.542 -31.307 -23.233 1.00 90.38 447 GLY A C 1
ATOM 3401 O O . GLY A 1 447 ? 7.361 -31.566 -23.474 1.00 90.38 447 GLY A O 1
ATOM 3402 N N . SER A 1 448 ? 8.909 -30.527 -22.210 1.00 88.19 448 SER A N 1
ATOM 3403 C CA . SER A 1 448 ? 7.935 -29.853 -21.354 1.00 88.19 448 SER A CA 1
ATOM 3404 C C . SER A 1 448 ? 7.159 -28.803 -22.149 1.00 88.19 448 SER A C 1
ATOM 3406 O O . SER A 1 448 ? 7.700 -28.147 -23.036 1.00 88.19 448 SER A O 1
ATOM 3408 N N . ALA A 1 449 ? 5.869 -28.654 -21.853 1.00 88.69 449 ALA A N 1
ATOM 3409 C CA . ALA A 1 449 ? 5.019 -27.643 -22.470 1.00 88.69 449 ALA A CA 1
ATOM 3410 C C . ALA A 1 449 ? 4.567 -26.633 -21.418 1.00 88.69 449 ALA A C 1
ATOM 3412 O O . ALA A 1 449 ? 4.018 -27.029 -20.394 1.00 88.69 449 ALA A O 1
ATOM 3413 N N . VAL A 1 450 ? 4.767 -25.345 -21.693 1.00 84.25 450 VAL A N 1
ATOM 3414 C CA . VAL A 1 450 ? 4.328 -24.225 -20.855 1.00 84.25 450 VAL A CA 1
ATOM 3415 C C . VAL A 1 450 ? 3.273 -23.428 -21.615 1.00 84.25 450 VAL A C 1
ATOM 3417 O O . VAL A 1 450 ? 3.400 -23.213 -22.814 1.00 84.25 450 VAL A O 1
ATOM 3420 N N . THR A 1 451 ? 2.209 -22.999 -20.940 1.00 83.06 451 THR A N 1
ATOM 3421 C CA . THR A 1 451 ? 1.144 -22.186 -21.550 1.00 83.06 451 THR A CA 1
ATOM 3422 C C . THR A 1 451 ? 1.253 -20.741 -21.078 1.00 83.06 451 THR A C 1
ATOM 3424 O O . THR A 1 451 ? 1.392 -20.498 -19.881 1.00 83.06 451 THR A O 1
ATOM 3427 N N . TYR A 1 452 ? 1.157 -19.795 -22.008 1.00 84.19 452 TYR A N 1
ATOM 3428 C CA . TYR A 1 452 ? 1.174 -18.355 -21.753 1.00 84.19 452 TYR A CA 1
ATOM 3429 C C . TYR A 1 452 ? -0.084 -17.702 -22.329 1.00 84.19 452 TYR A C 1
ATOM 3431 O O . TYR A 1 452 ? -0.665 -18.211 -23.287 1.00 84.19 452 TYR A O 1
ATOM 3439 N N . GLY A 1 453 ? -0.483 -16.551 -21.785 1.00 84.75 453 GLY A N 1
ATOM 3440 C CA . GLY A 1 453 ? -1.404 -15.654 -22.484 1.00 84.75 453 GLY A CA 1
ATOM 3441 C C . GLY A 1 453 ? -0.756 -15.135 -23.770 1.00 84.75 453 GLY A C 1
ATOM 3442 O O . GLY A 1 453 ? 0.442 -14.854 -23.796 1.00 84.75 453 GLY A O 1
ATOM 3443 N N . LEU A 1 454 ? -1.533 -15.024 -24.843 1.00 88.12 454 LEU A N 1
ATOM 3444 C CA . LEU A 1 454 ? -1.058 -14.518 -26.129 1.00 88.12 454 LEU A CA 1
ATOM 3445 C C . LEU A 1 454 ? -0.624 -13.047 -26.026 1.00 88.12 454 LEU A C 1
ATOM 3447 O O . LEU A 1 454 ? 0.311 -12.642 -26.709 1.00 88.12 454 LEU A O 1
ATOM 3451 N N . ASP A 1 455 ? -1.259 -12.283 -25.135 1.00 85.19 455 ASP A N 1
ATOM 3452 C CA . ASP A 1 455 ? -0.871 -10.910 -24.800 1.00 85.19 455 ASP A CA 1
ATOM 3453 C C . ASP A 1 455 ? 0.514 -10.849 -24.137 1.00 85.19 455 ASP A C 1
ATOM 3455 O O . ASP A 1 455 ? 1.374 -10.105 -24.590 1.00 85.19 455 ASP A O 1
ATOM 3459 N N . ASN A 1 456 ? 0.809 -11.750 -23.189 1.00 87.00 456 ASN A N 1
ATOM 3460 C CA . ASN A 1 456 ? 2.155 -11.848 -22.609 1.00 87.00 456 ASN A CA 1
ATOM 3461 C C . ASN A 1 456 ? 3.210 -12.104 -23.692 1.00 87.00 456 ASN A C 1
ATOM 3463 O O . ASN A 1 456 ? 4.269 -11.486 -23.672 1.00 87.00 456 ASN A O 1
ATOM 3467 N N . LEU A 1 457 ? 2.927 -12.999 -24.649 1.00 92.88 457 LEU A N 1
ATOM 3468 C CA . LEU A 1 457 ? 3.834 -13.242 -25.772 1.00 92.88 457 LEU A CA 1
ATOM 3469 C C . LEU A 1 457 ? 4.027 -11.978 -26.620 1.00 92.88 457 LEU A C 1
ATOM 3471 O O . LEU A 1 457 ? 5.157 -11.675 -26.995 1.00 92.88 457 LEU A O 1
ATOM 3475 N N . HIS A 1 458 ? 2.950 -11.243 -26.904 1.00 93.75 458 HIS A N 1
ATOM 3476 C CA . HIS A 1 458 ? 3.013 -9.976 -27.629 1.00 93.75 458 HIS A CA 1
ATOM 3477 C C . HIS A 1 458 ? 3.902 -8.954 -26.904 1.00 93.75 458 HIS A C 1
ATOM 3479 O O . HIS A 1 458 ? 4.832 -8.429 -27.510 1.00 93.75 458 HIS A O 1
ATOM 3485 N N . ASP A 1 459 ? 3.692 -8.756 -25.604 1.00 88.94 459 ASP A N 1
ATOM 3486 C CA . ASP A 1 459 ? 4.470 -7.826 -24.781 1.00 88.94 459 ASP A CA 1
ATOM 3487 C C . ASP A 1 459 ? 5.939 -8.236 -24.663 1.00 88.94 459 ASP A C 1
ATOM 3489 O O . ASP A 1 459 ? 6.835 -7.394 -24.696 1.00 88.94 459 ASP A O 1
ATOM 3493 N N . GLY A 1 460 ? 6.213 -9.539 -24.549 1.00 93.94 460 GLY A N 1
ATOM 3494 C CA . GLY A 1 460 ? 7.576 -10.065 -24.553 1.00 93.94 460 GLY A CA 1
ATOM 3495 C C . GLY A 1 460 ? 8.313 -9.742 -25.854 1.00 93.94 460 GLY A C 1
ATOM 3496 O O . GLY A 1 460 ? 9.485 -9.367 -25.819 1.00 93.94 460 GLY A O 1
ATOM 3497 N N . LEU A 1 461 ? 7.618 -9.842 -26.991 1.00 94.81 461 LEU A N 1
ATOM 3498 C CA . LEU A 1 461 ? 8.151 -9.489 -28.310 1.00 94.81 461 LEU A CA 1
ATOM 3499 C C . LEU A 1 461 ? 8.321 -7.970 -28.470 1.00 94.81 461 LEU A C 1
ATOM 3501 O O . LEU A 1 461 ? 9.343 -7.530 -28.991 1.00 94.81 461 LEU A O 1
ATOM 3505 N N . ASP A 1 462 ? 7.361 -7.171 -27.998 1.00 91.44 462 ASP A N 1
ATOM 3506 C CA . ASP A 1 462 ? 7.428 -5.703 -28.026 1.00 91.44 462 ASP A CA 1
ATOM 3507 C C . ASP A 1 462 ? 8.562 -5.148 -27.159 1.00 91.44 462 ASP A C 1
ATOM 3509 O O . ASP A 1 462 ? 9.275 -4.224 -27.558 1.00 91.44 462 ASP A O 1
ATOM 3513 N N . ASN A 1 463 ? 8.775 -5.727 -25.982 1.00 89.00 463 ASN A N 1
ATOM 3514 C CA . ASN A 1 463 ? 9.856 -5.319 -25.093 1.00 89.00 463 ASN A CA 1
ATOM 3515 C C . ASN A 1 463 ? 11.227 -5.696 -25.645 1.00 89.00 463 ASN A C 1
ATOM 3517 O O . ASN A 1 463 ? 12.142 -4.875 -25.609 1.00 89.00 463 ASN A O 1
ATOM 3521 N N . MET A 1 464 ? 11.352 -6.899 -26.210 1.00 91.75 464 MET A N 1
ATOM 3522 C CA . MET A 1 464 ? 12.572 -7.301 -26.904 1.00 91.75 464 MET A CA 1
ATOM 3523 C C . MET A 1 464 ? 12.895 -6.328 -28.055 1.00 91.75 464 MET A C 1
ATOM 3525 O O . MET A 1 464 ? 14.063 -5.992 -28.264 1.00 91.75 464 MET A O 1
ATOM 3529 N N . ASP A 1 465 ? 11.860 -5.828 -28.744 1.00 91.62 465 ASP A N 1
ATOM 3530 C CA . ASP A 1 465 ? 11.977 -4.860 -29.839 1.00 91.62 465 ASP A CA 1
ATOM 3531 C C . ASP A 1 465 ? 12.351 -3.452 -29.422 1.00 91.62 465 ASP A C 1
ATOM 3533 O O . ASP A 1 465 ? 13.358 -2.907 -29.879 1.00 91.62 465 ASP A O 1
ATOM 3537 N N . SER A 1 466 ? 11.610 -2.889 -28.480 1.00 88.31 466 SER A N 1
ATOM 3538 C CA . SER A 1 466 ? 11.886 -1.550 -27.965 1.00 88.31 466 SER A CA 1
ATOM 3539 C C . SER A 1 466 ? 13.278 -1.428 -27.333 1.00 88.31 466 SER A C 1
ATOM 3541 O O . SER A 1 466 ? 13.942 -0.407 -27.526 1.00 88.31 466 SER A O 1
ATOM 3543 N N . LYS A 1 467 ? 13.752 -2.464 -26.626 1.00 87.88 467 LYS A N 1
ATOM 3544 C CA . LYS A 1 467 ? 15.078 -2.474 -25.983 1.00 87.88 467 LYS A CA 1
ATOM 3545 C C . LYS A 1 467 ? 16.219 -2.857 -26.918 1.00 87.88 467 LYS A C 1
ATOM 3547 O O . LYS A 1 467 ? 17.377 -2.650 -26.565 1.00 87.88 467 LYS A O 1
ATOM 3552 N N . ARG A 1 468 ? 15.906 -3.372 -28.112 1.00 90.44 468 ARG A N 1
ATOM 3553 C CA . ARG A 1 468 ? 16.887 -3.906 -29.067 1.00 90.44 468 ARG A CA 1
ATOM 3554 C C . ARG A 1 468 ? 17.768 -4.996 -28.447 1.00 90.44 468 ARG A C 1
ATOM 3556 O O . ARG A 1 468 ? 18.965 -5.063 -28.722 1.00 90.44 468 ARG A O 1
ATOM 3563 N N . ASP A 1 469 ? 17.171 -5.887 -27.654 1.00 86.31 469 ASP A N 1
ATOM 3564 C CA . ASP A 1 469 ? 17.888 -6.949 -26.920 1.00 86.31 469 ASP A CA 1
ATOM 3565 C C . ASP A 1 469 ? 18.625 -7.943 -27.848 1.00 86.31 469 ASP A C 1
ATOM 3567 O O . ASP A 1 469 ? 19.446 -8.750 -27.414 1.00 86.31 469 ASP A O 1
ATOM 3571 N N . TRP A 1 470 ? 18.366 -7.874 -29.153 1.00 89.12 470 TRP A N 1
ATOM 3572 C CA . TRP A 1 470 ? 19.046 -8.632 -30.201 1.00 89.12 470 TRP A CA 1
ATOM 3573 C C . TRP A 1 470 ? 20.320 -7.995 -30.756 1.00 89.12 470 TRP A C 1
ATOM 3575 O O . TRP A 1 470 ? 20.992 -8.643 -31.555 1.00 89.12 470 TRP A O 1
ATOM 3585 N N . ASP A 1 471 ? 20.681 -6.761 -30.387 1.00 90.75 471 ASP A N 1
ATOM 3586 C CA . ASP A 1 471 ? 21.876 -6.086 -30.929 1.00 90.75 471 ASP A CA 1
ATOM 3587 C C . ASP A 1 471 ? 23.176 -6.870 -30.629 1.00 90.75 471 ASP A C 1
ATOM 3589 O O . ASP A 1 471 ? 24.185 -6.702 -31.315 1.00 90.75 471 ASP A O 1
ATOM 3593 N N . HIS A 1 472 ? 23.147 -7.763 -29.633 1.00 89.00 472 HIS A N 1
ATOM 3594 C CA . HIS A 1 472 ? 24.254 -8.647 -29.257 1.00 89.00 472 HIS A CA 1
ATOM 3595 C C . HIS A 1 472 ? 24.201 -10.044 -29.896 1.00 89.00 472 HIS A C 1
ATOM 3597 O O . HIS A 1 472 ? 25.103 -10.852 -29.660 1.00 89.00 472 HIS A O 1
ATOM 3603 N N . ALA A 1 473 ? 23.161 -10.360 -30.671 1.00 89.38 473 ALA A N 1
ATOM 3604 C CA . ALA A 1 473 ? 23.041 -11.653 -31.333 1.00 89.38 473 ALA A CA 1
ATOM 3605 C C . ALA A 1 473 ? 24.109 -11.816 -32.435 1.00 89.38 473 ALA A C 1
ATOM 3607 O O . ALA A 1 473 ? 24.574 -10.822 -32.995 1.00 89.38 473 ALA A O 1
ATOM 3608 N N . PRO A 1 474 ? 24.485 -13.055 -32.807 1.00 88.19 474 PRO A N 1
ATOM 3609 C CA . PRO A 1 474 ? 25.402 -13.289 -33.926 1.00 88.19 474 PRO A CA 1
ATOM 3610 C C . PRO A 1 474 ? 24.897 -12.717 -35.261 1.00 88.19 474 PRO A C 1
ATOM 3612 O O . PRO A 1 474 ? 25.702 -12.306 -36.094 1.00 88.19 474 PRO A O 1
ATOM 3615 N N . ASP A 1 475 ? 23.572 -12.672 -35.446 1.00 93.19 475 ASP A N 1
ATOM 3616 C CA . ASP A 1 475 ? 22.896 -12.021 -36.572 1.00 93.19 475 ASP A CA 1
ATOM 3617 C C . ASP A 1 475 ? 21.723 -11.156 -36.063 1.00 93.19 475 ASP A C 1
ATOM 3619 O O . ASP A 1 475 ? 20.573 -11.610 -36.022 1.00 93.19 475 ASP A O 1
ATOM 3623 N N . PRO A 1 476 ? 21.990 -9.903 -35.645 1.00 92.19 476 PRO A N 1
ATOM 3624 C CA . PRO A 1 476 ? 20.967 -9.017 -35.089 1.00 92.19 476 PRO A CA 1
ATOM 3625 C C . PRO A 1 476 ? 19.833 -8.698 -36.069 1.00 92.19 476 PRO A C 1
ATOM 3627 O O . PRO A 1 476 ? 18.706 -8.446 -35.646 1.00 92.19 476 PRO A O 1
ATOM 3630 N N . ILE A 1 477 ? 20.113 -8.703 -37.379 1.00 93.56 477 ILE A N 1
ATOM 3631 C CA . ILE A 1 477 ? 19.121 -8.374 -38.410 1.00 93.56 477 ILE A CA 1
ATOM 3632 C C . ILE A 1 477 ? 18.131 -9.527 -38.558 1.00 93.56 477 ILE A C 1
ATOM 3634 O O . ILE A 1 477 ? 16.926 -9.287 -38.526 1.00 93.56 477 ILE A O 1
ATOM 3638 N N . ALA A 1 478 ? 18.619 -10.769 -38.651 1.00 93.88 478 ALA A N 1
ATOM 3639 C CA . ALA A 1 478 ? 17.744 -11.936 -38.729 1.00 93.88 478 ALA A CA 1
ATOM 3640 C C . ALA A 1 478 ? 16.862 -12.075 -37.479 1.00 93.88 478 ALA A C 1
ATOM 3642 O O . ALA A 1 478 ? 15.669 -12.358 -37.604 1.00 93.88 478 ALA A O 1
ATOM 3643 N N . VAL A 1 479 ? 17.423 -11.836 -36.284 1.00 93.88 479 VAL A N 1
ATOM 3644 C CA . VAL A 1 479 ? 16.656 -11.862 -35.027 1.00 93.88 479 VAL A CA 1
ATOM 3645 C C . VAL A 1 479 ? 15.579 -10.782 -35.019 1.00 93.88 479 VAL A C 1
ATOM 3647 O O . VAL A 1 479 ? 14.417 -11.103 -34.772 1.00 93.88 479 VAL A O 1
ATOM 3650 N N . ARG A 1 480 ? 15.931 -9.527 -35.330 1.00 95.06 480 ARG A N 1
ATOM 3651 C CA . ARG A 1 480 ? 14.966 -8.422 -35.404 1.00 95.06 480 ARG A CA 1
ATOM 3652 C C . ARG A 1 480 ? 13.823 -8.743 -36.360 1.00 95.06 480 ARG A C 1
ATOM 3654 O O . ARG A 1 480 ? 12.662 -8.613 -35.986 1.00 95.06 480 ARG A O 1
ATOM 3661 N N . ASP A 1 481 ? 14.144 -9.141 -37.589 1.00 95.19 481 ASP A N 1
ATOM 3662 C CA . ASP A 1 481 ? 13.135 -9.369 -38.622 1.00 95.19 481 ASP A CA 1
ATOM 3663 C C . ASP A 1 481 ? 12.192 -10.517 -38.212 1.00 95.19 481 ASP A C 1
ATOM 3665 O O . ASP A 1 481 ? 10.975 -10.373 -38.317 1.00 95.19 481 ASP A O 1
ATOM 3669 N N . TYR A 1 482 ? 12.721 -11.601 -37.629 1.00 96.69 482 TYR A N 1
ATOM 3670 C CA . TYR A 1 482 ? 11.898 -12.690 -37.093 1.00 96.69 482 TYR A CA 1
ATOM 3671 C C . TYR A 1 482 ? 11.002 -12.243 -35.927 1.00 96.69 482 TYR A C 1
ATOM 3673 O O . TYR A 1 482 ? 9.825 -12.601 -35.891 1.00 96.69 482 TYR A O 1
ATOM 3681 N N . VAL A 1 483 ? 11.522 -11.447 -34.981 1.00 95.62 483 VAL A N 1
ATOM 3682 C CA . VAL A 1 483 ? 10.729 -10.920 -33.853 1.00 95.62 483 VAL A CA 1
ATOM 3683 C C . VAL A 1 483 ? 9.601 -10.017 -34.353 1.00 95.62 483 VAL A C 1
ATOM 3685 O O . VAL A 1 483 ? 8.469 -10.153 -33.890 1.00 95.62 483 VAL A O 1
ATOM 3688 N N . LEU A 1 484 ? 9.867 -9.149 -35.333 1.00 95.62 484 LEU A N 1
ATOM 3689 C CA . LEU A 1 484 ? 8.853 -8.277 -35.931 1.00 95.62 484 LEU A CA 1
ATOM 3690 C C . LEU A 1 484 ? 7.774 -9.067 -36.681 1.00 95.62 484 LEU A C 1
ATOM 3692 O O . LEU A 1 484 ? 6.587 -8.775 -36.523 1.00 95.62 484 LEU A O 1
ATOM 3696 N N . GLU A 1 485 ? 8.160 -10.076 -37.465 1.00 97.06 485 GLU A N 1
ATOM 3697 C CA . GLU A 1 485 ? 7.207 -10.945 -38.163 1.00 97.06 485 GLU A CA 1
ATOM 3698 C C . GLU A 1 485 ? 6.364 -11.762 -37.166 1.00 97.06 485 GLU A C 1
ATOM 3700 O O . GLU A 1 485 ? 5.145 -11.867 -37.323 1.00 97.06 485 GLU A O 1
ATOM 3705 N N . LEU A 1 486 ? 6.978 -12.293 -36.100 1.00 96.50 486 LEU A N 1
ATOM 3706 C CA . LEU A 1 486 ? 6.269 -13.067 -35.079 1.00 96.50 486 LEU A CA 1
ATOM 3707 C C . LEU A 1 486 ? 5.316 -12.177 -34.280 1.00 96.50 486 LEU A C 1
ATOM 3709 O O . LEU A 1 486 ? 4.173 -12.564 -34.043 1.00 96.50 486 LEU A O 1
ATOM 3713 N N . LYS A 1 487 ? 5.749 -10.964 -33.928 1.00 96.06 487 LYS A N 1
ATOM 3714 C CA . LYS A 1 487 ? 4.906 -9.951 -33.291 1.00 96.06 487 LYS A CA 1
ATOM 3715 C C . LYS A 1 487 ? 3.691 -9.616 -34.151 1.00 96.06 487 LYS A C 1
ATOM 3717 O O . LYS A 1 487 ? 2.566 -9.625 -33.653 1.00 96.06 487 LYS A O 1
ATOM 3722 N N . ALA A 1 488 ? 3.902 -9.364 -35.444 1.00 95.25 488 ALA A N 1
ATOM 3723 C CA . ALA A 1 488 ? 2.814 -9.107 -36.379 1.00 95.25 488 ALA A CA 1
ATOM 3724 C C . ALA A 1 488 ? 1.849 -10.300 -36.447 1.00 95.25 488 ALA A C 1
ATOM 3726 O O . ALA A 1 488 ? 0.640 -10.109 -36.360 1.00 95.25 488 ALA A O 1
ATOM 3727 N N . ALA A 1 489 ? 2.355 -11.534 -36.511 1.00 95.44 489 ALA A N 1
ATOM 3728 C CA . ALA A 1 489 ? 1.507 -12.720 -36.533 1.00 95.44 489 ALA A CA 1
ATOM 3729 C C . ALA A 1 489 ? 0.689 -12.891 -35.240 1.00 95.44 489 ALA A C 1
ATOM 3731 O O . ALA A 1 489 ? -0.509 -13.160 -35.306 1.00 95.44 489 ALA A O 1
ATOM 3732 N N . VAL A 1 490 ? 1.301 -12.673 -34.072 1.00 93.88 490 VAL A N 1
ATOM 3733 C CA . VAL A 1 490 ? 0.615 -12.677 -32.770 1.00 93.88 490 VAL A CA 1
ATOM 3734 C C . VAL A 1 490 ? -0.498 -11.626 -32.740 1.00 93.88 490 VAL A C 1
ATOM 3736 O O . VAL A 1 490 ? -1.618 -11.935 -32.330 1.00 93.88 490 VAL A O 1
ATOM 3739 N N . ARG A 1 491 ? -0.228 -10.413 -33.233 1.00 91.88 491 ARG A N 1
ATOM 3740 C CA . ARG A 1 491 ? -1.226 -9.344 -33.355 1.00 91.88 491 ARG A CA 1
ATOM 3741 C C . ARG A 1 491 ? -2.375 -9.720 -34.292 1.00 91.88 491 ARG A C 1
ATOM 3743 O O . ARG A 1 491 ? -3.531 -9.523 -33.939 1.00 91.88 491 ARG A O 1
ATOM 3750 N N . GLU A 1 492 ? -2.088 -10.304 -35.449 1.00 91.75 492 GLU A N 1
ATOM 3751 C CA . GLU A 1 492 ? -3.127 -10.743 -36.387 1.00 91.75 492 GLU A CA 1
ATOM 3752 C C . GLU A 1 492 ? -3.996 -11.864 -35.781 1.00 91.75 492 GLU A C 1
ATOM 3754 O O . GLU A 1 492 ? -5.217 -11.819 -35.919 1.00 91.75 492 GLU A O 1
ATOM 3759 N N . VAL A 1 493 ? -3.419 -12.803 -35.010 1.00 87.44 493 VAL A N 1
ATOM 3760 C CA . VAL A 1 493 ? -4.205 -13.795 -34.244 1.00 87.44 493 VAL A CA 1
ATOM 3761 C C . VAL A 1 493 ? -5.091 -13.123 -33.194 1.00 87.44 493 VAL A C 1
ATOM 3763 O O . VAL A 1 493 ? -6.264 -13.488 -33.077 1.00 87.44 493 VAL A O 1
ATOM 3766 N N . ARG A 1 494 ? -4.579 -12.125 -32.456 1.00 84.12 494 ARG A N 1
ATOM 3767 C CA . ARG A 1 494 ? -5.389 -11.331 -31.507 1.00 84.12 494 ARG A CA 1
ATOM 3768 C C . ARG A 1 494 ? -6.570 -10.665 -32.211 1.00 84.12 494 ARG A C 1
ATOM 3770 O O . ARG A 1 494 ? -7.699 -10.717 -31.720 1.00 84.12 494 ARG A O 1
ATOM 3777 N N . GLU A 1 495 ? -6.324 -10.112 -33.395 1.00 82.12 495 GLU A N 1
ATOM 3778 C CA . GLU A 1 495 ? -7.308 -9.424 -34.234 1.00 82.12 495 GLU A CA 1
ATOM 3779 C C . GLU A 1 495 ? -8.199 -10.384 -35.061 1.00 82.12 495 GLU A C 1
ATOM 3781 O O . GLU A 1 495 ? -9.029 -9.912 -35.837 1.00 82.12 495 GLU A O 1
ATOM 3786 N N . GLU A 1 496 ? -8.089 -11.713 -34.880 1.00 81.19 496 GLU A N 1
ATOM 3787 C CA . GLU A 1 496 ? -8.825 -12.752 -35.641 1.00 81.19 496 GLU A CA 1
ATOM 3788 C C . GLU A 1 496 ? -8.621 -12.687 -37.162 1.00 81.19 496 GLU A C 1
ATOM 3790 O O . GLU A 1 496 ? -9.445 -13.151 -37.957 1.00 81.19 496 GLU A O 1
ATOM 3795 N N . ARG A 1 497 ? -7.497 -12.127 -37.591 1.00 85.56 497 ARG A N 1
ATOM 3796 C CA . ARG A 1 497 ? -7.144 -12.056 -38.998 1.00 85.56 497 ARG A CA 1
ATOM 3797 C C . ARG A 1 497 ? -6.356 -13.298 -39.413 1.00 85.56 497 ARG A C 1
ATOM 3799 O O . ARG A 1 497 ? -5.544 -13.810 -38.637 1.00 85.56 497 ARG A O 1
ATOM 3806 N N . PRO A 1 498 ? -6.582 -13.814 -40.635 1.00 90.06 498 PRO A N 1
ATOM 3807 C CA . PRO A 1 498 ? -5.756 -14.881 -41.178 1.00 90.06 498 PRO A CA 1
ATOM 3808 C C . PRO A 1 498 ? -4.288 -14.460 -41.174 1.00 90.06 498 PRO A C 1
ATOM 3810 O O . PRO A 1 498 ? -3.944 -13.402 -41.693 1.00 90.06 498 PRO A O 1
ATOM 3813 N N . THR A 1 499 ? -3.424 -15.305 -40.624 1.00 94.44 499 THR A N 1
ATOM 3814 C CA . THR A 1 499 ? -1.987 -15.045 -40.567 1.00 94.44 499 THR A CA 1
ATOM 3815 C C . THR A 1 499 ? -1.192 -16.302 -40.884 1.00 94.44 499 THR A C 1
ATOM 3817 O O . THR A 1 499 ? -1.730 -17.409 -40.868 1.00 94.44 499 THR A O 1
ATOM 3820 N N . THR A 1 500 ? 0.083 -16.127 -41.211 1.00 95.88 500 THR A N 1
ATOM 3821 C CA . THR A 1 500 ? 1.057 -17.208 -41.388 1.00 95.88 500 THR A CA 1
ATOM 3822 C C . THR A 1 500 ? 2.198 -16.943 -40.422 1.00 95.88 500 THR A C 1
ATOM 3824 O O . THR A 1 500 ? 2.734 -15.835 -40.407 1.00 95.88 500 THR A O 1
ATOM 3827 N N . LEU A 1 501 ? 2.549 -17.930 -39.596 1.00 96.75 501 LEU A N 1
ATOM 3828 C CA . LEU A 1 501 ? 3.672 -17.776 -38.673 1.00 96.75 501 LEU A CA 1
ATOM 3829 C C . LEU A 1 501 ? 4.997 -17.682 -39.443 1.00 96.75 501 LEU A C 1
ATOM 3831 O O . LEU A 1 501 ? 5.165 -18.385 -40.443 1.00 96.75 501 LEU A O 1
ATOM 3835 N N . PRO A 1 502 ? 5.946 -16.846 -38.991 1.00 96.94 502 PRO A N 1
ATOM 3836 C CA . PRO A 1 502 ? 7.233 -16.730 -39.657 1.00 96.94 502 PRO A CA 1
ATOM 3837 C C . PRO A 1 502 ? 8.063 -18.003 -39.522 1.00 96.94 502 PRO A C 1
ATOM 3839 O O . PRO A 1 502 ? 7.998 -18.722 -38.517 1.00 96.94 502 PRO A O 1
ATOM 3842 N N . GLU A 1 503 ? 8.911 -18.228 -40.521 1.00 96.31 503 GLU A N 1
ATOM 3843 C CA . GLU A 1 503 ? 9.954 -19.250 -40.504 1.00 96.31 503 GLU A CA 1
ATOM 3844 C C . GLU A 1 503 ? 11.312 -18.598 -40.228 1.00 96.31 503 GLU A C 1
ATOM 3846 O O . GLU A 1 503 ? 11.675 -17.588 -40.835 1.00 96.31 503 GLU A O 1
ATOM 3851 N N . TRP A 1 504 ? 12.088 -19.187 -39.318 1.00 96.00 504 TRP A N 1
ATOM 3852 C CA . TRP A 1 504 ? 13.448 -18.733 -39.036 1.00 96.00 504 TRP A CA 1
ATOM 3853 C C . TRP A 1 504 ? 14.376 -19.007 -40.227 1.00 96.00 504 TRP A C 1
ATOM 3855 O O . TRP A 1 504 ? 14.490 -20.145 -40.681 1.00 96.00 504 TRP A O 1
ATOM 3865 N N . LYS A 1 505 ? 15.072 -17.968 -40.709 1.00 94.19 505 LYS A N 1
ATOM 3866 C CA . LYS A 1 505 ? 15.933 -18.029 -41.910 1.00 94.19 505 LYS A CA 1
ATOM 3867 C C . LYS A 1 505 ? 17.434 -18.131 -41.614 1.00 94.19 505 LYS A C 1
ATOM 3869 O O . LYS A 1 505 ? 18.213 -18.235 -42.555 1.00 94.19 505 LYS A O 1
ATOM 3874 N N . GLY A 1 506 ? 17.842 -18.075 -40.344 1.00 92.06 506 GLY A N 1
ATOM 3875 C CA . GLY A 1 506 ? 19.255 -18.075 -39.956 1.00 92.06 506 GLY A CA 1
ATOM 3876 C C . GLY A 1 506 ? 19.901 -19.455 -40.099 1.00 92.06 506 GLY A C 1
ATOM 3877 O O . GLY A 1 506 ? 20.509 -19.788 -41.112 1.00 92.06 506 GLY A O 1
ATOM 3878 N N . PHE A 1 507 ? 19.774 -20.278 -39.064 1.00 91.69 507 PHE A N 1
ATOM 3879 C CA . PHE A 1 507 ? 20.337 -21.630 -39.002 1.00 91.69 507 PHE A CA 1
ATOM 3880 C C . PHE A 1 507 ? 19.241 -22.692 -38.888 1.00 91.69 507 PHE A C 1
ATOM 3882 O O . PHE A 1 507 ? 18.112 -22.403 -38.501 1.00 91.69 507 PHE A O 1
ATOM 3889 N N . ALA A 1 508 ? 19.576 -23.946 -39.199 1.00 95.56 508 ALA A N 1
ATOM 3890 C CA . ALA A 1 508 ? 18.627 -25.050 -39.096 1.00 95.56 508 ALA A CA 1
ATOM 3891 C C . ALA A 1 508 ? 18.180 -25.272 -37.639 1.00 95.56 508 ALA A C 1
ATOM 3893 O O . ALA A 1 508 ? 19.006 -25.492 -36.745 1.00 95.56 508 ALA A O 1
ATOM 3894 N N . LEU A 1 509 ? 16.866 -25.238 -37.415 1.00 95.44 509 LEU A N 1
ATOM 3895 C CA . LEU A 1 509 ? 16.264 -25.484 -36.108 1.00 95.44 509 LEU A CA 1
ATOM 3896 C C . LEU A 1 509 ? 16.017 -26.978 -35.878 1.00 95.44 509 LEU A C 1
ATOM 3898 O O . LEU A 1 509 ? 15.627 -27.712 -36.784 1.00 95.44 509 LEU A O 1
ATOM 3902 N N . ASN A 1 510 ? 16.240 -27.418 -34.645 1.00 94.94 510 ASN A N 1
ATOM 3903 C CA . ASN A 1 510 ? 15.987 -28.763 -34.144 1.00 94.94 510 ASN A CA 1
ATOM 3904 C C . ASN A 1 510 ? 15.544 -28.696 -32.671 1.00 94.94 510 ASN A C 1
ATOM 3906 O O . ASN A 1 510 ? 15.494 -27.621 -32.075 1.00 94.94 510 ASN A O 1
ATOM 3910 N N . ASP A 1 511 ? 15.224 -29.839 -32.069 1.00 93.31 511 ASP A N 1
ATOM 3911 C CA . ASP A 1 511 ? 14.720 -29.892 -30.688 1.00 93.31 511 ASP A CA 1
ATOM 3912 C C . ASP A 1 511 ? 15.722 -29.396 -29.636 1.00 93.31 511 ASP A C 1
ATOM 3914 O O . ASP A 1 511 ? 15.312 -29.070 -28.535 1.00 93.31 511 ASP A O 1
ATOM 3918 N N . GLN A 1 512 ? 17.017 -29.297 -29.947 1.00 93.50 512 GLN A N 1
ATOM 3919 C CA . GLN A 1 512 ? 18.046 -28.858 -28.997 1.00 93.50 512 GLN A CA 1
ATOM 3920 C C . GLN A 1 512 ? 18.279 -27.342 -29.014 1.00 93.50 512 GLN A C 1
ATOM 3922 O O . GLN A 1 512 ? 18.729 -26.787 -28.015 1.00 93.50 512 GLN A O 1
ATOM 3927 N N . ASN A 1 513 ? 18.014 -26.670 -30.139 1.00 94.94 513 ASN A N 1
ATOM 3928 C CA . ASN A 1 513 ? 18.323 -25.247 -30.334 1.00 94.94 513 ASN A CA 1
ATOM 3929 C C . ASN A 1 513 ? 17.088 -24.372 -30.606 1.00 94.94 513 ASN A C 1
ATOM 3931 O O . ASN A 1 513 ? 17.235 -23.192 -30.928 1.00 94.94 513 ASN A O 1
ATOM 3935 N N . SER A 1 514 ? 15.882 -24.930 -30.485 1.00 96.69 514 SER A N 1
ATOM 3936 C CA . SER A 1 514 ? 14.627 -24.208 -30.685 1.00 96.69 514 SER A CA 1
ATOM 3937 C C . SER A 1 514 ? 13.562 -24.622 -29.681 1.00 96.69 514 SER A C 1
ATOM 3939 O O . SER A 1 514 ? 13.605 -25.718 -29.128 1.00 96.69 514 SER A O 1
ATOM 3941 N N . VAL A 1 515 ? 12.594 -23.737 -29.477 1.00 96.94 515 VAL A N 1
ATOM 3942 C CA . VAL A 1 515 ? 11.310 -24.058 -28.856 1.00 96.94 515 VAL A CA 1
ATOM 3943 C C . VAL A 1 515 ? 10.231 -24.087 -29.925 1.00 96.94 515 VAL A C 1
ATOM 3945 O O . VAL A 1 515 ? 10.327 -23.396 -30.939 1.00 96.94 515 VAL A O 1
ATOM 3948 N N . GLU A 1 516 ? 9.189 -24.870 -29.702 1.00 97.50 516 GLU A N 1
ATOM 3949 C CA . GLU A 1 516 ? 8.036 -24.945 -30.592 1.00 97.50 516 GLU A CA 1
ATOM 3950 C C . GLU A 1 516 ? 6.873 -24.175 -29.960 1.00 97.50 516 GLU A C 1
ATOM 3952 O O . GLU A 1 516 ? 6.419 -24.535 -28.878 1.00 97.50 516 GLU A O 1
ATOM 3957 N N . ILE A 1 517 ? 6.406 -23.103 -30.602 1.00 96.00 517 ILE A N 1
ATOM 3958 C CA . ILE A 1 517 ? 5.308 -22.266 -30.099 1.00 96.00 517 ILE A CA 1
ATOM 3959 C C . ILE A 1 517 ? 4.039 -22.507 -30.917 1.00 96.00 517 ILE A C 1
ATOM 3961 O O . ILE A 1 517 ? 4.105 -22.593 -32.143 1.00 96.00 517 ILE A O 1
ATOM 3965 N N . ASN A 1 518 ? 2.886 -22.588 -30.252 1.00 94.94 518 ASN A N 1
ATOM 3966 C CA . ASN A 1 518 ? 1.577 -22.669 -30.893 1.00 94.94 518 ASN A CA 1
ATOM 3967 C C . ASN A 1 518 ? 0.837 -21.335 -30.770 1.00 94.94 518 ASN A C 1
ATOM 3969 O O . ASN A 1 518 ? 0.419 -20.955 -29.680 1.00 94.94 518 ASN A O 1
ATOM 3973 N N . VAL A 1 519 ? 0.645 -20.641 -31.886 1.00 92.94 519 VAL A N 1
ATOM 3974 C CA . VAL A 1 519 ? -0.020 -19.339 -31.950 1.00 92.94 519 VAL A CA 1
ATOM 3975 C C . VAL A 1 519 ? -1.232 -19.462 -32.867 1.00 92.94 519 VAL A C 1
ATOM 3977 O O . VAL A 1 519 ? -1.105 -19.705 -34.065 1.00 92.94 519 VAL A O 1
ATOM 3980 N N . GLY A 1 520 ? -2.432 -19.340 -32.292 1.00 86.56 520 GLY A N 1
ATOM 3981 C CA . GLY A 1 520 ? -3.686 -19.437 -33.047 1.00 86.56 520 GLY A CA 1
ATOM 3982 C C . GLY A 1 520 ? -3.913 -20.802 -33.709 1.00 86.56 520 GLY A C 1
ATOM 3983 O O . GLY A 1 520 ? -4.500 -20.866 -34.787 1.00 86.56 520 GLY A O 1
ATOM 3984 N N . GLY A 1 521 ? -3.414 -21.889 -33.109 1.00 89.44 521 GLY A N 1
ATOM 3985 C CA . GLY A 1 521 ? -3.512 -23.246 -33.658 1.00 89.44 521 GLY A CA 1
ATOM 3986 C C . GLY A 1 521 ? -2.449 -23.586 -34.707 1.00 89.44 521 GLY A C 1
ATOM 3987 O O . GLY A 1 521 ? -2.344 -24.748 -35.096 1.00 89.44 521 GLY A O 1
ATOM 3988 N N . GLN A 1 522 ? -1.636 -22.618 -35.135 1.00 95.75 522 GLN A N 1
ATOM 3989 C CA . GLN A 1 522 ? -0.459 -22.854 -35.969 1.00 95.75 522 GLN A CA 1
ATOM 3990 C C . GLN A 1 522 ? 0.772 -23.033 -35.090 1.00 95.75 522 GLN A C 1
ATOM 3992 O O . GLN A 1 522 ? 0.863 -22.436 -34.022 1.00 95.75 522 GLN A O 1
ATOM 3997 N N . THR A 1 523 ? 1.736 -23.818 -35.556 1.00 96.19 523 THR A N 1
ATOM 3998 C CA . THR A 1 523 ? 2.974 -24.078 -34.824 1.00 96.19 523 THR A CA 1
ATOM 3999 C C . THR A 1 523 ? 4.174 -23.537 -35.596 1.00 96.19 523 THR A C 1
ATOM 4001 O O . THR A 1 523 ? 4.284 -23.783 -36.795 1.00 96.19 523 THR A O 1
ATOM 4004 N N . THR A 1 524 ? 5.091 -22.839 -34.921 1.00 97.00 524 THR A N 1
ATOM 4005 C CA . THR A 1 524 ? 6.397 -22.442 -35.480 1.00 97.00 524 THR A CA 1
ATOM 4006 C C . THR A 1 524 ? 7.530 -22.740 -34.500 1.00 97.00 524 THR A C 1
ATOM 4008 O O . THR A 1 524 ? 7.307 -22.861 -33.294 1.00 97.00 524 THR A O 1
ATOM 4011 N N . ARG A 1 525 ? 8.756 -22.880 -35.014 1.00 97.12 525 ARG A N 1
ATOM 4012 C CA . ARG A 1 525 ? 9.961 -23.032 -34.192 1.00 97.12 525 ARG A CA 1
ATOM 4013 C C . ARG A 1 525 ? 10.664 -21.693 -34.037 1.00 97.12 525 ARG A C 1
ATOM 4015 O O . ARG A 1 525 ? 10.989 -21.047 -35.030 1.00 97.12 525 ARG A O 1
ATOM 4022 N N . VAL A 1 526 ? 10.946 -21.336 -32.791 1.00 96.62 526 VAL A N 1
ATOM 4023 C CA . VAL A 1 526 ? 11.684 -20.132 -32.403 1.00 96.62 526 VAL A CA 1
ATOM 4024 C C . VAL A 1 526 ? 13.067 -20.560 -31.912 1.00 96.62 526 VAL A C 1
ATOM 4026 O O . VAL A 1 526 ? 13.141 -21.459 -31.070 1.00 96.62 526 VAL A O 1
ATOM 4029 N N . PRO A 1 527 ? 14.170 -19.952 -32.379 1.00 96.88 527 PRO A N 1
ATOM 4030 C CA . PRO A 1 527 ? 15.492 -20.185 -31.802 1.00 96.88 527 PRO A CA 1
ATOM 4031 C C . PRO A 1 527 ? 15.486 -20.014 -30.277 1.00 96.88 527 PRO A C 1
ATOM 4033 O O . PRO A 1 527 ? 14.915 -19.055 -29.759 1.00 96.88 527 PRO A O 1
ATOM 4036 N N . ALA A 1 528 ? 16.143 -20.916 -29.546 1.00 94.69 528 ALA A N 1
ATOM 4037 C CA . ALA A 1 528 ? 16.135 -20.903 -28.081 1.00 94.69 528 ALA A CA 1
ATOM 4038 C C . ALA A 1 528 ? 16.704 -19.596 -27.493 1.00 94.69 528 ALA A C 1
ATOM 4040 O O . ALA A 1 528 ? 16.261 -19.152 -26.438 1.00 94.69 528 ALA A O 1
ATOM 4041 N N . GLU A 1 529 ? 17.647 -18.956 -28.191 1.00 92.06 529 GLU A N 1
ATOM 4042 C CA . GLU A 1 529 ? 18.197 -17.646 -27.819 1.00 92.06 529 GLU A CA 1
ATOM 4043 C C . GLU A 1 529 ? 17.155 -16.521 -27.908 1.00 92.06 529 GLU A C 1
ATOM 4045 O O . GLU A 1 529 ? 17.032 -15.725 -26.978 1.00 92.06 529 GLU A O 1
ATOM 4050 N N . ILE A 1 530 ? 16.345 -16.506 -28.975 1.00 94.69 530 ILE A N 1
ATOM 4051 C CA . ILE A 1 530 ? 15.257 -15.539 -29.149 1.00 94.69 530 ILE A CA 1
ATOM 4052 C C . ILE A 1 530 ? 14.197 -15.800 -28.089 1.00 94.69 530 ILE A C 1
ATOM 4054 O O . ILE A 1 530 ? 13.772 -14.878 -27.400 1.00 94.69 530 ILE A O 1
ATOM 4058 N N . TRP A 1 531 ? 13.814 -17.066 -27.904 1.00 95.81 531 TRP A N 1
ATOM 4059 C CA . TRP A 1 531 ? 12.843 -17.432 -26.882 1.00 95.81 531 TRP A CA 1
ATOM 4060 C C . TRP A 1 531 ? 13.296 -17.039 -25.481 1.00 95.81 531 TRP A C 1
ATOM 4062 O O . TRP A 1 531 ? 12.480 -16.559 -24.706 1.00 95.81 531 TRP A O 1
ATOM 4072 N N . LYS A 1 532 ? 14.582 -17.192 -25.152 1.00 93.62 532 LYS A N 1
ATOM 4073 C CA . LYS A 1 532 ? 15.123 -16.746 -23.868 1.00 93.62 532 LYS A CA 1
ATOM 4074 C C . LYS A 1 532 ? 14.918 -15.241 -23.675 1.00 93.62 532 LYS A C 1
ATOM 4076 O O . LYS A 1 532 ? 14.411 -14.854 -22.630 1.00 93.62 532 LYS A O 1
ATOM 4081 N N . GLY A 1 533 ? 15.233 -14.422 -24.682 1.00 91.69 533 GLY A N 1
ATOM 4082 C CA . GLY A 1 533 ? 15.005 -12.972 -24.633 1.00 91.69 533 GLY A CA 1
ATOM 4083 C C . GLY A 1 533 ? 13.524 -12.605 -24.506 1.00 91.69 533 GLY A C 1
ATOM 4084 O O . GLY A 1 533 ? 13.155 -11.789 -23.661 1.00 91.69 533 GLY A O 1
ATOM 4085 N N . VAL A 1 534 ? 12.651 -13.264 -25.274 1.00 92.88 534 VAL A N 1
ATOM 4086 C CA . VAL A 1 534 ? 11.194 -13.088 -25.168 1.00 92.88 534 VAL A CA 1
ATOM 4087 C C . VAL A 1 534 ? 10.705 -13.505 -23.783 1.00 92.88 534 VAL A C 1
ATOM 4089 O O . VAL A 1 534 ? 9.987 -12.749 -23.148 1.00 92.88 534 VAL A O 1
ATOM 4092 N N . ALA A 1 535 ? 11.117 -14.662 -23.267 1.00 91.62 535 ALA A N 1
ATOM 4093 C CA . ALA A 1 535 ? 10.701 -15.178 -21.967 1.00 91.62 535 ALA A CA 1
ATOM 4094 C C . ALA A 1 535 ? 11.209 -14.328 -20.799 1.00 91.62 535 ALA A C 1
ATOM 4096 O O . ALA A 1 535 ? 10.467 -14.105 -19.842 1.00 91.62 535 ALA A O 1
ATOM 4097 N N . GLU A 1 536 ? 12.436 -13.814 -20.875 1.00 90.25 536 GLU A N 1
ATOM 4098 C CA . GLU A 1 536 ? 12.966 -12.849 -19.912 1.00 90.25 536 GLU A CA 1
ATOM 4099 C C . GLU A 1 536 ? 12.152 -11.558 -19.939 1.00 90.25 536 GLU A C 1
ATOM 4101 O O . GLU A 1 536 ? 11.782 -11.071 -18.874 1.00 90.25 536 GLU A O 1
ATOM 4106 N N . ASN A 1 537 ? 11.783 -11.055 -21.120 1.00 88.25 537 ASN A N 1
ATOM 4107 C CA . ASN A 1 537 ? 10.935 -9.874 -21.245 1.00 88.25 537 ASN A CA 1
ATOM 4108 C C . ASN A 1 537 ? 9.489 -10.126 -20.810 1.00 88.25 537 ASN A C 1
ATOM 4110 O O . ASN A 1 537 ? 8.939 -9.288 -20.111 1.00 88.25 537 ASN A O 1
ATOM 4114 N N . MET A 1 538 ? 8.901 -11.291 -21.097 1.00 87.31 538 MET A N 1
ATOM 4115 C CA . MET A 1 538 ? 7.607 -11.700 -20.540 1.00 87.31 538 MET A CA 1
ATOM 4116 C C . MET A 1 538 ? 7.674 -11.758 -19.017 1.00 87.31 538 MET A C 1
ATOM 4118 O O . MET A 1 538 ? 6.768 -11.287 -18.344 1.00 87.31 538 MET A O 1
ATOM 4122 N N . THR A 1 539 ? 8.767 -12.292 -18.466 1.00 76.75 539 THR A N 1
ATOM 4123 C CA . THR A 1 539 ? 8.990 -12.353 -17.019 1.00 76.75 539 THR A CA 1
ATOM 4124 C C . THR A 1 539 ? 9.236 -10.961 -16.440 1.00 76.75 539 THR A C 1
ATOM 4126 O O . THR A 1 539 ? 8.833 -10.702 -15.317 1.00 76.75 539 THR A O 1
ATOM 4129 N N . GLN A 1 540 ? 9.880 -10.045 -17.169 1.00 63.22 540 GLN A N 1
ATOM 4130 C CA . GLN A 1 540 ? 10.081 -8.656 -16.750 1.00 63.22 540 GLN A CA 1
ATOM 4131 C C . GLN A 1 540 ? 8.784 -7.853 -16.807 1.00 63.22 540 GLN A C 1
ATOM 4133 O O . GLN A 1 540 ? 8.519 -7.123 -15.863 1.00 63.22 540 GLN A O 1
ATOM 4138 N N . THR A 1 541 ? 7.947 -8.035 -17.831 1.00 56.34 541 THR A N 1
ATOM 4139 C CA . THR A 1 541 ? 6.582 -7.494 -17.881 1.00 56.34 541 THR A CA 1
ATOM 4140 C C . THR A 1 541 ? 5.768 -8.073 -16.736 1.00 56.34 541 THR A C 1
ATOM 4142 O O . THR A 1 541 ? 5.168 -7.326 -15.977 1.00 56.34 541 THR A O 1
ATOM 4145 N N . GLN A 1 542 ? 5.853 -9.387 -16.505 1.00 49.69 542 GLN A N 1
ATOM 4146 C CA . GLN A 1 542 ? 5.257 -10.039 -15.341 1.00 49.69 542 GLN A CA 1
ATOM 4147 C C . GLN A 1 542 ? 5.863 -9.555 -14.024 1.00 49.69 542 GLN A C 1
ATOM 4149 O O . GLN A 1 542 ? 5.163 -9.586 -13.028 1.00 49.69 542 GLN A O 1
ATOM 4154 N N . ARG A 1 543 ? 7.120 -9.096 -13.964 1.00 39.34 543 ARG A N 1
ATOM 4155 C CA . ARG A 1 543 ? 7.733 -8.472 -12.774 1.00 39.34 543 ARG A CA 1
ATOM 4156 C C . ARG A 1 543 ? 7.290 -7.029 -12.601 1.00 39.34 543 ARG A C 1
ATOM 4158 O O . ARG A 1 543 ? 7.010 -6.652 -11.478 1.00 39.34 543 ARG A O 1
ATOM 4165 N N . GLY A 1 544 ? 7.121 -6.262 -13.673 1.00 35.91 544 GLY A N 1
ATOM 4166 C CA . GLY A 1 544 ? 6.442 -4.966 -13.640 1.00 35.91 544 GLY A CA 1
ATOM 4167 C C . GLY A 1 544 ? 5.005 -5.113 -13.130 1.00 35.91 544 GLY A C 1
ATOM 4168 O O . GLY A 1 544 ? 4.604 -4.403 -12.216 1.00 35.91 544 GLY A O 1
ATOM 4169 N N . PHE A 1 545 ? 4.282 -6.130 -13.612 1.00 30.31 545 PHE A N 1
ATOM 4170 C CA . PHE A 1 545 ? 2.924 -6.481 -13.178 1.00 30.31 545 PHE A CA 1
ATOM 4171 C C . PHE A 1 545 ? 2.837 -7.236 -11.835 1.00 30.31 545 PHE A C 1
ATOM 4173 O O . PHE A 1 545 ? 1.796 -7.195 -11.201 1.00 30.31 545 PHE A O 1
ATOM 4180 N N . SER A 1 546 ? 3.871 -7.937 -11.357 1.00 32.28 546 SER A N 1
ATOM 4181 C CA . SER A 1 546 ? 3.866 -8.610 -10.035 1.00 32.28 546 SER A CA 1
ATOM 4182 C C . SER A 1 546 ? 4.460 -7.739 -8.934 1.00 32.28 546 SER A C 1
ATOM 4184 O O . SER A 1 546 ? 4.099 -7.893 -7.769 1.00 32.28 546 SER A O 1
ATOM 4186 N N . VAL A 1 547 ? 5.286 -6.753 -9.289 1.00 33.53 547 VAL A N 1
ATOM 4187 C CA . VAL A 1 547 ? 5.614 -5.621 -8.413 1.00 33.53 547 VAL A CA 1
ATOM 4188 C C . VAL A 1 547 ? 4.427 -4.638 -8.353 1.00 33.53 547 VAL A C 1
ATOM 4190 O O . VAL A 1 547 ? 4.221 -4.027 -7.307 1.00 33.53 547 VAL A O 1
ATOM 4193 N N . GLY A 1 548 ? 3.570 -4.602 -9.385 1.00 31.22 548 GLY A N 1
ATOM 4194 C CA . GLY A 1 548 ? 2.199 -4.059 -9.388 1.00 31.22 548 GLY A CA 1
ATOM 4195 C C . GLY A 1 548 ? 1.102 -5.133 -9.255 1.00 31.22 548 GLY A C 1
ATOM 4196 O O . GLY A 1 548 ? 0.187 -5.183 -10.064 1.00 31.22 548 GLY A O 1
ATOM 4197 N N . ARG A 1 549 ? 1.261 -6.045 -8.286 1.00 32.12 549 ARG A N 1
ATOM 4198 C CA . ARG A 1 549 ? 0.348 -7.122 -7.840 1.00 32.12 549 ARG A CA 1
ATOM 4199 C C . ARG A 1 549 ? -0.822 -7.520 -8.763 1.00 32.12 549 ARG A C 1
ATOM 4201 O O . ARG A 1 549 ? -1.951 -7.066 -8.617 1.00 32.12 549 ARG A O 1
ATOM 4208 N N . ASN A 1 550 ? -0.566 -8.518 -9.603 1.00 27.91 550 ASN A N 1
ATOM 4209 C CA . ASN A 1 550 ? -1.513 -9.593 -9.906 1.00 27.91 550 ASN A CA 1
ATOM 4210 C C . ASN A 1 550 ? -0.719 -10.877 -10.195 1.00 27.91 550 ASN A C 1
ATOM 4212 O O . ASN A 1 550 ? -0.023 -10.974 -11.207 1.00 27.91 550 ASN A O 1
ATOM 4216 N N . GLU A 1 551 ? -0.798 -11.877 -9.314 1.00 31.17 551 GLU A N 1
ATOM 4217 C CA . GLU A 1 551 ? -0.204 -13.194 -9.566 1.00 31.17 551 GLU A CA 1
ATOM 4218 C C . GLU A 1 551 ? -1.071 -13.972 -10.563 1.00 31.17 551 GLU A C 1
ATOM 4220 O O . GLU A 1 551 ? -2.090 -14.571 -10.227 1.00 31.17 551 GLU A O 1
ATOM 4225 N N . SER A 1 552 ? -0.673 -13.992 -11.835 1.00 32.69 552 SER A N 1
ATOM 4226 C CA . SER A 1 552 ? -1.292 -14.894 -12.807 1.00 32.69 552 SER A CA 1
ATOM 4227 C C . SER A 1 552 ? -0.309 -15.431 -13.846 1.00 32.69 552 SER A C 1
ATOM 4229 O O . SER A 1 552 ? -0.398 -15.114 -15.023 1.00 32.69 552 SER A O 1
ATOM 4231 N N . ALA A 1 553 ? 0.600 -16.310 -13.409 1.00 31.72 553 ALA A N 1
ATOM 4232 C CA . ALA A 1 553 ? 1.075 -17.458 -14.197 1.00 31.72 553 ALA A CA 1
ATOM 4233 C C . ALA A 1 553 ? 2.010 -18.347 -13.355 1.00 31.72 553 ALA A C 1
ATOM 4235 O O . ALA A 1 553 ? 3.151 -17.985 -13.086 1.00 31.72 553 ALA A O 1
ATOM 4236 N N . ILE A 1 554 ? 1.551 -19.546 -12.982 1.00 35.03 554 ILE A N 1
ATOM 4237 C CA . ILE A 1 554 ? 2.431 -20.622 -12.506 1.00 35.03 554 ILE A CA 1
ATOM 4238 C C . ILE A 1 554 ? 2.876 -21.444 -13.720 1.00 35.03 554 ILE A C 1
ATOM 4240 O O . ILE A 1 554 ? 2.038 -21.941 -14.476 1.00 35.03 554 ILE A O 1
ATOM 4244 N N . LEU A 1 555 ? 4.195 -21.620 -13.860 1.00 31.83 555 LEU A N 1
ATOM 4245 C CA . LEU A 1 555 ? 4.829 -22.678 -14.651 1.00 31.83 555 LEU A CA 1
ATOM 4246 C C . LEU A 1 555 ? 4.115 -24.015 -14.408 1.00 31.83 555 LEU A C 1
ATOM 4248 O O . LEU A 1 555 ? 4.203 -24.580 -13.320 1.00 31.83 555 LEU A O 1
ATOM 4252 N N . ARG A 1 556 ? 3.434 -24.552 -15.421 1.00 35.12 556 ARG A N 1
ATOM 4253 C CA . ARG A 1 556 ? 2.978 -25.944 -15.406 1.00 35.12 556 ARG A CA 1
ATOM 4254 C C . ARG A 1 556 ? 3.851 -26.748 -16.347 1.00 35.12 556 ARG A C 1
ATOM 4256 O O . ARG A 1 556 ? 3.752 -26.586 -17.553 1.00 35.12 556 ARG A O 1
ATOM 4263 N N . THR A 1 557 ? 4.676 -27.620 -15.787 1.00 30.89 557 THR A N 1
ATOM 4264 C CA . THR A 1 557 ? 5.322 -28.709 -16.514 1.00 30.89 557 THR A CA 1
ATOM 4265 C C . THR A 1 557 ? 4.264 -29.781 -16.762 1.00 30.89 557 THR A C 1
ATOM 4267 O O . THR A 1 557 ? 3.757 -30.386 -15.819 1.00 30.89 557 THR A O 1
ATOM 4270 N N . ALA A 1 558 ? 3.879 -30.006 -18.016 1.00 31.70 558 ALA A N 1
ATOM 4271 C CA . ALA A 1 558 ? 3.103 -31.189 -18.370 1.00 31.70 558 ALA A CA 1
ATOM 4272 C C . ALA A 1 558 ? 4.027 -32.420 -18.315 1.00 31.70 558 ALA A C 1
ATOM 4274 O O . ALA A 1 558 ? 4.875 -32.592 -19.188 1.00 31.70 558 ALA A O 1
ATOM 4275 N N . GLU A 1 559 ? 3.896 -33.265 -17.288 1.00 29.48 559 GLU A N 1
ATOM 4276 C CA . GLU A 1 559 ? 4.541 -34.581 -17.283 1.00 29.48 559 GLU A CA 1
ATOM 4277 C C . GLU A 1 559 ? 3.842 -35.486 -18.304 1.00 29.48 559 GLU A C 1
ATOM 4279 O O . GLU A 1 559 ? 2.668 -35.837 -18.166 1.00 29.48 559 GLU A O 1
ATOM 4284 N N . ALA A 1 560 ? 4.569 -35.854 -19.358 1.00 30.44 560 ALA A N 1
ATOM 4285 C CA . ALA A 1 560 ? 4.106 -36.813 -20.346 1.00 30.44 560 ALA A CA 1
ATOM 4286 C C . ALA A 1 560 ? 4.041 -38.216 -19.719 1.00 30.44 560 ALA A C 1
ATOM 4288 O O . ALA A 1 560 ? 5.062 -38.848 -19.442 1.00 30.44 560 ALA A O 1
ATOM 4289 N N . SER A 1 561 ? 2.828 -38.727 -19.520 1.00 30.08 561 SER A N 1
ATOM 4290 C CA . SER A 1 561 ? 2.584 -40.113 -19.135 1.00 30.08 561 SER A CA 1
ATOM 4291 C C . SER A 1 561 ? 2.915 -41.055 -20.300 1.00 30.08 561 SER A C 1
ATOM 4293 O O . SER A 1 561 ? 2.058 -41.336 -21.138 1.00 30.08 561 SER A O 1
ATOM 4295 N N . ASN A 1 562 ? 4.142 -41.575 -20.343 1.00 31.50 562 ASN A N 1
ATOM 4296 C CA . ASN A 1 562 ? 4.482 -42.741 -21.157 1.00 31.50 562 ASN A CA 1
ATOM 4297 C C . ASN A 1 562 ? 4.476 -43.994 -20.280 1.00 31.50 562 ASN A C 1
ATOM 4299 O O . ASN A 1 562 ? 5.394 -44.244 -19.501 1.00 31.50 562 ASN A O 1
ATOM 4303 N N . GLY A 1 563 ? 3.421 -44.794 -20.416 1.00 29.62 563 GLY A N 1
ATOM 4304 C CA . GLY A 1 563 ? 3.390 -46.154 -19.905 1.00 29.62 563 GLY A CA 1
ATOM 4305 C C . GLY A 1 563 ? 4.021 -47.120 -20.904 1.00 29.62 563 GLY A C 1
ATOM 4306 O O . GLY A 1 563 ? 3.483 -47.298 -21.990 1.00 29.62 563 GLY A O 1
ATOM 4307 N N . SER A 1 564 ? 5.097 -47.806 -20.510 1.00 29.73 564 SER A N 1
ATOM 4308 C CA . SER A 1 564 ? 5.322 -49.203 -20.905 1.00 29.73 564 SER A CA 1
ATOM 4309 C C . SER A 1 564 ? 6.408 -49.883 -20.063 1.00 29.73 564 SER A C 1
ATOM 4311 O O . SER A 1 564 ? 7.560 -49.468 -20.081 1.00 29.73 564 SER A O 1
ATOM 4313 N N . ALA A 1 565 ? 5.984 -50.984 -19.440 1.00 30.69 565 ALA A N 1
ATOM 4314 C CA . ALA A 1 565 ? 6.680 -52.256 -19.237 1.00 30.69 565 ALA A CA 1
ATOM 4315 C C . ALA A 1 565 ? 7.948 -52.352 -18.358 1.00 30.69 565 ALA A C 1
ATOM 4317 O O . ALA A 1 565 ? 8.922 -51.620 -18.457 1.00 30.69 565 ALA A O 1
ATOM 4318 N N . SER A 1 566 ? 7.870 -53.373 -17.508 1.00 31.73 566 SER A N 1
ATOM 4319 C CA . SER A 1 566 ? 8.806 -53.890 -16.518 1.00 31.73 566 SER A CA 1
ATOM 4320 C C . SER A 1 566 ? 10.127 -54.431 -17.065 1.00 31.73 566 SER A C 1
ATOM 4322 O O . SER A 1 566 ? 10.119 -55.088 -18.098 1.00 31.73 566 SER A O 1
ATOM 4324 N N . GLU A 1 567 ? 11.186 -54.303 -16.260 1.00 29.75 567 GLU A N 1
ATOM 4325 C CA . GLU A 1 567 ? 12.126 -55.345 -15.772 1.00 29.75 567 GLU A CA 1
ATOM 4326 C C . GLU A 1 567 ? 13.297 -54.581 -15.112 1.00 29.75 567 GLU A C 1
ATOM 4328 O O . GLU A 1 567 ? 13.867 -53.677 -15.702 1.00 29.75 567 GLU A O 1
ATOM 4333 N N . GLY A 1 568 ? 13.573 -54.686 -13.810 1.00 32.25 568 GLY A N 1
ATOM 4334 C CA . GLY A 1 568 ? 14.170 -55.847 -13.158 1.00 32.25 568 GLY A CA 1
ATOM 4335 C C . GLY A 1 568 ? 15.675 -55.602 -12.936 1.00 32.25 568 GLY A C 1
ATOM 4336 O O . GLY A 1 568 ? 16.454 -55.762 -13.864 1.00 32.25 568 GLY A O 1
ATOM 4337 N N . GLY A 1 569 ? 16.094 -55.247 -11.710 1.00 28.27 569 GLY A N 1
ATOM 4338 C CA . GLY A 1 569 ? 17.506 -55.349 -11.286 1.00 28.27 569 GLY A CA 1
ATOM 4339 C C . GLY A 1 569 ? 18.119 -54.128 -10.581 1.00 28.27 569 GLY A C 1
ATOM 4340 O O . GLY A 1 569 ? 18.486 -53.142 -11.204 1.00 28.27 569 GLY A O 1
ATOM 4341 N N . LYS A 1 570 ? 18.311 -54.245 -9.264 1.00 32.25 570 LYS A N 1
ATOM 4342 C CA . LYS A 1 570 ? 19.345 -53.554 -8.459 1.00 32.25 570 LYS A CA 1
ATOM 4343 C C . LYS A 1 570 ? 20.551 -54.513 -8.306 1.00 32.25 570 LYS A C 1
ATOM 4345 O O . LYS A 1 570 ? 20.338 -55.709 -8.511 1.00 32.25 570 LYS A O 1
ATOM 4350 N N . PRO A 1 571 ? 21.711 -54.113 -7.737 1.00 48.81 571 PRO A N 1
ATOM 4351 C CA . PRO A 1 571 ? 22.279 -52.767 -7.533 1.00 48.81 571 PRO A CA 1
ATOM 4352 C C . PRO A 1 571 ? 23.804 -52.679 -7.836 1.00 48.81 571 PRO A C 1
ATOM 4354 O O . PRO A 1 571 ? 24.479 -53.693 -7.982 1.00 48.81 571 PRO A O 1
ATOM 4357 N N . GLY A 1 572 ? 24.374 -51.468 -7.767 1.00 28.70 572 GLY A N 1
ATOM 4358 C CA . GLY A 1 572 ? 25.781 -51.259 -7.380 1.00 28.70 572 GLY A CA 1
ATOM 4359 C C . GLY A 1 572 ? 26.587 -50.361 -8.320 1.00 28.70 572 GLY A C 1
ATOM 4360 O O . GLY A 1 572 ? 26.563 -50.560 -9.528 1.00 28.70 572 GLY A O 1
ATOM 4361 N N . GLY A 1 573 ? 27.329 -49.402 -7.756 1.00 28.19 573 GLY A N 1
ATOM 4362 C CA . GLY A 1 573 ? 28.334 -48.643 -8.508 1.00 28.19 573 GLY A CA 1
ATOM 4363 C C . GLY A 1 573 ? 28.591 -47.233 -7.994 1.00 28.19 573 GLY A C 1
ATOM 4364 O O . GLY A 1 573 ? 28.180 -46.266 -8.618 1.00 28.19 573 GLY A O 1
ATOM 4365 N N . ASP A 1 574 ? 29.274 -47.154 -6.857 1.00 31.42 574 ASP A N 1
ATOM 4366 C CA . ASP A 1 574 ? 30.100 -46.026 -6.421 1.00 31.42 574 ASP A CA 1
ATOM 4367 C C . ASP A 1 574 ? 31.108 -45.648 -7.522 1.00 31.42 574 ASP A C 1
ATOM 4369 O O . ASP A 1 574 ? 31.766 -46.553 -8.025 1.00 31.42 574 ASP A O 1
ATOM 4373 N N . LEU A 1 575 ? 31.228 -44.367 -7.891 1.00 29.73 575 LEU A N 1
ATOM 4374 C CA . LEU A 1 575 ? 32.435 -43.788 -8.497 1.00 29.73 575 LEU A CA 1
ATOM 4375 C C . LEU A 1 575 ? 32.409 -42.253 -8.380 1.00 29.73 575 LEU A C 1
ATOM 4377 O O . LEU A 1 575 ? 31.701 -41.535 -9.084 1.00 29.73 575 LEU A O 1
ATOM 4381 N N . SER A 1 576 ? 33.233 -41.791 -7.449 1.00 29.56 576 SER A N 1
ATOM 4382 C CA . SER A 1 576 ? 33.817 -40.458 -7.338 1.00 29.56 576 SER A CA 1
ATOM 4383 C C . SER A 1 576 ? 34.944 -40.247 -8.371 1.00 29.56 576 SER A C 1
ATOM 4385 O O . SER A 1 576 ? 35.388 -41.211 -8.994 1.00 29.56 576 SER A O 1
ATOM 4387 N N . ASN A 1 577 ? 35.433 -38.995 -8.459 1.00 28.34 577 ASN A N 1
ATOM 4388 C CA . ASN A 1 577 ? 36.517 -38.420 -9.294 1.00 28.34 577 ASN A CA 1
ATOM 4389 C C . ASN A 1 577 ? 36.053 -37.787 -10.625 1.00 28.34 577 ASN A C 1
ATOM 4391 O O . ASN A 1 577 ? 35.270 -38.375 -11.351 1.00 28.34 577 ASN A O 1
ATOM 4395 N N . SER A 1 578 ? 36.528 -36.619 -11.078 1.00 28.06 578 SER A N 1
ATOM 4396 C CA . SER A 1 578 ? 37.586 -35.694 -10.623 1.00 28.06 578 SER A CA 1
ATOM 4397 C C . SER A 1 578 ? 37.709 -34.526 -11.631 1.00 28.06 578 SER A C 1
ATOM 4399 O O . SER A 1 578 ? 37.193 -34.641 -12.738 1.00 28.06 578 SER A O 1
ATOM 4401 N N . PHE A 1 579 ? 38.503 -33.507 -11.263 1.00 28.88 579 PHE A N 1
ATOM 4402 C CA . PHE A 1 579 ? 39.034 -32.359 -12.037 1.00 28.88 579 PHE A CA 1
ATOM 4403 C C . PHE A 1 579 ? 38.169 -31.082 -12.065 1.00 28.88 579 PHE A C 1
ATOM 4405 O O . PHE A 1 579 ? 36.992 -31.128 -12.377 1.00 28.88 579 PHE A O 1
ATOM 4412 N N . GLY A 1 580 ? 38.693 -29.888 -11.774 1.00 28.09 580 GLY A N 1
ATOM 4413 C CA . GLY A 1 580 ? 40.074 -29.505 -11.492 1.00 28.09 580 GLY A CA 1
ATOM 4414 C C . GLY A 1 580 ? 40.147 -28.071 -10.964 1.00 28.09 580 GLY A C 1
ATOM 4415 O O . GLY A 1 580 ? 39.497 -27.163 -11.469 1.00 28.09 580 GLY A O 1
ATOM 4416 N N . GLN A 1 581 ? 40.943 -27.914 -9.915 1.00 29.14 581 GLN A N 1
ATOM 4417 C CA . GLN A 1 581 ? 41.313 -26.671 -9.261 1.00 29.14 581 GLN A CA 1
ATOM 4418 C C . GLN A 1 581 ? 42.582 -26.147 -9.951 1.00 29.14 581 GLN A C 1
ATOM 4420 O O . GLN A 1 581 ? 43.562 -26.884 -10.053 1.00 29.14 581 GLN A O 1
ATOM 4425 N N . VAL A 1 582 ? 42.584 -24.896 -10.412 1.00 30.42 582 VAL A N 1
ATOM 4426 C CA . VAL A 1 582 ? 43.814 -24.169 -10.760 1.00 30.42 582 VAL A CA 1
ATOM 4427 C C . VAL A 1 582 ? 43.730 -22.791 -10.122 1.00 30.42 582 VAL A C 1
ATOM 4429 O O . VAL A 1 582 ? 42.818 -22.020 -10.403 1.00 30.42 582 VAL A O 1
ATOM 4432 N N . GLY A 1 583 ? 44.690 -22.499 -9.253 1.00 30.47 583 GLY A N 1
ATOM 4433 C CA . GLY A 1 583 ? 45.010 -21.157 -8.796 1.00 30.47 583 GLY A CA 1
ATOM 4434 C C . GLY A 1 583 ? 46.520 -20.957 -8.865 1.00 30.47 583 GLY A C 1
ATOM 4435 O O . GLY A 1 583 ? 47.249 -21.904 -8.595 1.00 30.47 583 GLY A O 1
ATOM 4436 N N . THR A 1 584 ? 46.944 -19.739 -9.212 1.00 29.73 584 THR A N 1
ATOM 4437 C CA . THR A 1 584 ? 48.260 -19.101 -8.958 1.00 29.73 584 THR A CA 1
ATOM 4438 C C . THR A 1 584 ? 48.101 -17.612 -9.330 1.00 29.73 584 THR A C 1
ATOM 4440 O O . THR A 1 584 ? 47.732 -17.326 -10.463 1.00 29.73 584 THR A O 1
ATOM 4443 N N . THR A 1 585 ? 48.013 -16.669 -8.381 1.00 31.36 585 THR A N 1
ATOM 4444 C CA . THR A 1 585 ? 49.086 -15.836 -7.767 1.00 31.36 585 THR A CA 1
ATOM 4445 C C . THR A 1 585 ? 49.820 -14.842 -8.693 1.00 31.36 585 THR A C 1
ATOM 4447 O O . THR A 1 585 ? 50.666 -15.250 -9.475 1.00 31.36 585 THR A O 1
ATOM 4450 N N . ALA A 1 586 ? 49.467 -13.556 -8.523 1.00 32.66 586 ALA A N 1
ATOM 4451 C CA . ALA A 1 586 ? 50.264 -12.372 -8.122 1.00 32.66 586 ALA A CA 1
ATOM 4452 C C . ALA A 1 586 ? 51.607 -11.946 -8.782 1.00 32.66 586 ALA A C 1
ATOM 4454 O O . ALA A 1 586 ? 52.508 -12.755 -8.965 1.00 32.66 586 ALA A O 1
ATOM 4455 N N . GLU A 1 587 ? 51.724 -10.599 -8.883 1.00 32.03 587 GLU A N 1
ATOM 4456 C CA . GLU A 1 587 ? 52.926 -9.715 -8.881 1.00 32.03 587 GLU A CA 1
ATOM 4457 C C . GLU A 1 587 ? 53.757 -9.640 -10.195 1.00 32.03 587 GLU A C 1
ATOM 4459 O O . GLU A 1 587 ? 53.979 -10.654 -10.835 1.00 32.03 587 GLU A O 1
ATOM 4464 N N . ALA A 1 588 ? 54.254 -8.503 -10.728 1.00 33.50 588 ALA A N 1
ATOM 4465 C CA . ALA A 1 588 ? 54.687 -7.215 -10.170 1.00 33.50 588 ALA A CA 1
ATOM 4466 C C . ALA A 1 588 ? 55.139 -6.212 -11.280 1.00 33.50 588 ALA A C 1
ATOM 4468 O O . ALA A 1 588 ? 55.529 -6.646 -12.362 1.00 33.50 588 ALA A O 1
ATOM 4469 N N . ALA A 1 589 ? 55.251 -4.925 -10.890 1.00 28.47 589 ALA A N 1
ATOM 4470 C CA . ALA A 1 589 ? 56.157 -3.851 -11.371 1.00 28.47 589 ALA A CA 1
ATOM 4471 C C . ALA A 1 589 ? 55.902 -3.142 -12.722 1.00 28.47 589 ALA A C 1
ATOM 4473 O O . ALA A 1 589 ? 55.416 -3.742 -13.670 1.00 28.47 589 ALA A O 1
ATOM 4474 N N . SER A 1 590 ? 56.364 -1.907 -12.952 1.00 30.53 590 SER A N 1
ATOM 4475 C CA . SER A 1 590 ? 56.432 -0.624 -12.214 1.00 30.53 590 SER A CA 1
ATOM 4476 C C . SER A 1 590 ? 56.861 0.436 -13.258 1.00 30.53 590 SER A C 1
ATOM 4478 O O . SER A 1 590 ? 57.489 0.085 -14.253 1.00 30.53 590 SER A O 1
ATOM 4480 N N . ASP A 1 591 ? 56.503 1.700 -13.009 1.00 29.48 591 ASP A N 1
ATOM 4481 C CA . ASP A 1 591 ? 57.169 2.961 -13.396 1.00 29.48 591 ASP A CA 1
ATOM 4482 C C . ASP A 1 591 ? 57.525 3.302 -14.862 1.00 29.48 591 ASP A C 1
ATOM 4484 O O . ASP A 1 591 ? 58.269 2.605 -15.542 1.00 29.48 591 ASP A O 1
ATOM 4488 N N . ILE A 1 592 ? 57.124 4.512 -15.290 1.00 26.80 592 ILE A N 1
ATOM 4489 C CA . ILE A 1 592 ? 58.032 5.648 -15.570 1.00 26.80 592 ILE A CA 1
ATOM 4490 C C . ILE A 1 592 ? 57.224 6.961 -15.653 1.00 26.80 592 ILE A C 1
ATOM 4492 O O . ILE A 1 592 ? 56.050 6.991 -16.012 1.00 26.80 592 ILE A O 1
ATOM 4496 N N . VAL A 1 593 ? 57.900 8.032 -15.243 1.00 30.78 593 VAL A N 1
ATOM 4497 C CA . VAL A 1 593 ? 57.460 9.344 -14.755 1.00 30.78 593 VAL A CA 1
ATOM 4498 C C . VAL A 1 593 ? 57.868 10.462 -15.741 1.00 30.78 593 VAL A C 1
ATOM 4500 O O . VAL A 1 593 ? 58.868 10.295 -16.437 1.00 30.78 593 VAL A O 1
ATOM 4503 N N . THR A 1 594 ? 57.166 11.617 -15.686 1.00 31.67 594 THR A N 1
ATOM 4504 C CA . THR A 1 594 ? 57.571 13.009 -16.085 1.00 31.67 594 THR A CA 1
ATOM 4505 C C . THR A 1 594 ? 57.884 13.279 -17.568 1.00 31.67 594 THR A C 1
ATOM 4507 O O . THR A 1 594 ? 58.332 12.399 -18.280 1.00 31.67 594 THR A O 1
ATOM 4510 N N . GLU A 1 595 ? 57.758 14.464 -18.172 1.00 30.08 595 GLU A N 1
ATOM 4511 C CA . GLU A 1 595 ? 57.341 15.845 -17.865 1.00 30.08 595 GLU A CA 1
ATOM 4512 C C . GLU A 1 595 ? 57.373 16.560 -19.236 1.00 30.08 595 GLU A C 1
ATOM 4514 O O . GLU A 1 595 ? 58.270 16.284 -20.033 1.00 30.08 595 GLU A O 1
ATOM 4519 N N . ASN A 1 596 ? 56.478 17.509 -19.518 1.00 28.86 596 ASN A N 1
ATOM 4520 C CA . ASN A 1 596 ? 56.871 18.922 -19.609 1.00 28.86 596 ASN A CA 1
ATOM 4521 C C . ASN A 1 596 ? 55.746 19.828 -20.109 1.00 28.86 596 ASN A C 1
ATOM 4523 O O . ASN A 1 596 ? 55.059 19.565 -21.094 1.00 28.86 596 ASN A O 1
ATOM 4527 N N . ALA A 1 597 ? 55.645 20.931 -19.379 1.00 32.47 597 ALA A N 1
ATOM 4528 C CA . ALA A 1 597 ? 54.884 22.127 -19.653 1.00 32.47 597 ALA A CA 1
ATOM 4529 C C . ALA A 1 597 ? 55.546 23.000 -20.729 1.00 32.47 597 ALA A C 1
ATOM 4531 O O . ALA A 1 597 ? 56.749 22.891 -20.965 1.00 32.47 597 ALA A O 1
ATOM 4532 N N . ALA A 1 598 ? 54.745 23.902 -21.301 1.00 32.47 598 ALA A N 1
ATOM 4533 C CA . ALA A 1 598 ? 55.020 25.330 -21.524 1.00 32.47 598 ALA A CA 1
ATOM 4534 C C . ALA A 1 598 ? 54.153 25.837 -22.692 1.00 32.47 598 ALA A C 1
ATOM 4536 O O . ALA A 1 598 ? 53.966 25.118 -23.666 1.00 32.47 598 ALA A O 1
ATOM 4537 N N . ASP A 1 599 ? 53.674 27.071 -22.775 1.00 31.91 599 ASP A N 1
ATOM 4538 C CA . ASP A 1 599 ? 53.384 28.174 -21.854 1.00 31.91 599 ASP A CA 1
ATOM 4539 C C . ASP A 1 599 ? 52.850 29.314 -22.762 1.00 31.91 599 ASP A C 1
ATOM 4541 O O . ASP A 1 599 ? 52.926 29.218 -23.991 1.00 31.91 599 ASP A O 1
ATOM 4545 N N . VAL A 1 600 ? 52.451 30.429 -22.147 1.00 30.75 600 VAL A N 1
ATOM 4546 C CA . VAL A 1 600 ? 52.178 31.772 -22.712 1.00 30.75 600 VAL A CA 1
ATOM 4547 C C . VAL A 1 600 ? 50.729 31.989 -23.198 1.00 30.75 600 VAL A C 1
ATOM 4549 O O . VAL A 1 600 ? 50.364 31.552 -24.281 1.00 30.75 600 VAL A O 1
ATOM 4552 N N . ALA A 1 601 ? 49.787 32.560 -22.431 1.00 36.50 601 ALA A N 1
ATOM 4553 C CA . ALA A 1 601 ? 49.716 33.778 -21.594 1.00 36.50 601 ALA A CA 1
ATOM 4554 C C . ALA A 1 601 ? 49.217 35.035 -22.334 1.00 36.50 601 ALA A C 1
ATOM 4556 O O . ALA A 1 601 ? 49.419 35.176 -23.537 1.00 36.50 601 ALA A O 1
ATOM 4557 N N . VAL A 1 602 ? 48.695 35.969 -21.510 1.00 33.62 602 VAL A N 1
ATOM 4558 C CA . VAL A 1 602 ? 48.453 37.419 -21.729 1.00 33.62 602 VAL A CA 1
ATOM 4559 C C . VAL A 1 602 ? 47.002 37.752 -22.149 1.00 33.62 602 VAL A C 1
ATOM 4561 O O . VAL A 1 602 ? 46.532 37.250 -23.156 1.00 33.62 602 VAL A O 1
ATOM 4564 N N . GLN A 1 603 ? 46.211 38.611 -21.484 1.00 31.58 603 GLN A N 1
ATOM 4565 C CA . GLN A 1 603 ? 46.338 39.432 -20.266 1.00 31.58 603 GLN A CA 1
ATOM 4566 C C . GLN A 1 603 ? 45.002 40.176 -20.017 1.00 31.58 603 GLN A C 1
ATOM 4568 O O . GLN A 1 603 ? 44.336 40.533 -20.985 1.00 31.58 603 GLN A O 1
ATOM 4573 N N . SER A 1 604 ? 44.768 40.537 -18.745 1.00 29.97 604 SER A N 1
ATOM 4574 C CA . SER A 1 604 ? 44.127 41.785 -18.260 1.00 29.97 604 SER A CA 1
ATOM 4575 C C . SER A 1 604 ? 42.621 42.002 -18.479 1.00 29.97 604 SER A C 1
ATOM 4577 O O . SER A 1 604 ? 42.075 41.632 -19.504 1.00 29.97 604 SER A O 1
ATOM 4579 N N . ALA A 1 605 ? 41.884 42.748 -17.656 1.00 34.28 605 ALA A N 1
ATOM 4580 C CA . ALA A 1 605 ? 41.944 43.201 -16.261 1.00 34.28 605 ALA A CA 1
ATOM 4581 C C . ALA A 1 605 ? 40.675 44.065 -16.062 1.00 34.28 605 ALA A C 1
ATOM 4583 O O . ALA A 1 605 ? 40.294 44.778 -16.985 1.00 34.28 605 ALA A O 1
ATOM 4584 N N . ASP A 1 606 ? 40.094 43.991 -14.864 1.00 32.09 606 ASP A N 1
ATOM 4585 C CA . ASP A 1 606 ? 39.332 45.014 -14.125 1.00 32.09 606 ASP A CA 1
ATOM 4586 C C . ASP A 1 606 ? 38.167 45.814 -14.742 1.00 32.09 606 ASP A C 1
ATOM 4588 O O . ASP A 1 606 ? 38.283 46.493 -15.756 1.00 32.09 606 ASP A O 1
ATOM 4592 N N . GLY A 1 607 ? 37.110 45.939 -13.923 1.00 31.34 607 GLY A N 1
ATOM 4593 C CA . GLY A 1 607 ? 36.673 47.283 -13.524 1.00 31.34 607 GLY A CA 1
ATOM 4594 C C . GLY A 1 607 ? 35.175 47.593 -13.560 1.00 31.34 607 GLY A C 1
ATOM 4595 O O . GLY A 1 607 ? 34.693 48.135 -14.540 1.00 31.34 607 GLY A O 1
ATOM 4596 N N . ALA A 1 608 ? 34.510 47.313 -12.434 1.00 34.53 608 ALA A N 1
ATOM 4597 C CA . ALA A 1 608 ? 33.562 48.163 -11.691 1.00 34.53 608 ALA A CA 1
ATOM 4598 C C . ALA A 1 608 ? 32.399 48.932 -12.378 1.00 34.53 608 ALA A C 1
ATOM 4600 O O . ALA A 1 608 ? 32.591 49.776 -13.242 1.00 34.53 608 ALA A O 1
ATOM 4601 N N . GLU A 1 609 ? 31.221 48.720 -11.764 1.00 37.97 609 GLU A N 1
ATOM 4602 C CA . GLU A 1 609 ? 30.144 49.675 -11.421 1.00 37.97 609 GLU A CA 1
ATOM 4603 C C . GLU A 1 609 ? 29.447 50.497 -12.520 1.00 37.97 609 GLU A C 1
ATOM 4605 O O . GLU A 1 609 ? 30.065 51.309 -13.200 1.00 37.97 609 GLU A O 1
ATOM 4610 N N . SER A 1 610 ? 28.107 50.395 -12.576 1.00 33.09 610 SER A N 1
ATOM 4611 C CA . SER A 1 610 ? 27.141 51.513 -12.427 1.00 33.09 610 SER A CA 1
ATOM 4612 C C . SER A 1 610 ? 25.716 51.073 -12.807 1.00 33.09 610 SER A C 1
ATOM 4614 O O . SER A 1 610 ? 25.454 50.690 -13.943 1.00 33.09 610 SER A O 1
ATOM 4616 N N . GLU A 1 611 ? 24.781 51.189 -11.865 1.00 38.88 611 GLU A N 1
ATOM 4617 C CA . GLU A 1 611 ? 23.331 51.341 -12.105 1.00 38.88 611 GLU A CA 1
ATOM 4618 C C . GLU A 1 611 ? 23.035 52.788 -12.600 1.00 38.88 611 GLU A C 1
ATOM 4620 O O . GLU A 1 611 ? 23.902 53.643 -12.374 1.00 38.88 611 GLU A O 1
ATOM 4625 N N . PRO A 1 612 ? 21.875 53.143 -13.229 1.00 56.34 612 PRO A N 1
ATOM 4626 C CA . PRO A 1 612 ? 20.592 53.153 -12.497 1.00 56.34 612 PRO A CA 1
ATOM 4627 C C . PRO A 1 612 ? 19.256 53.087 -13.294 1.00 56.34 612 PRO A C 1
ATOM 4629 O O . PRO A 1 612 ? 19.195 53.206 -14.515 1.00 56.34 612 PRO A O 1
ATOM 4632 N N . ALA A 1 613 ? 18.186 53.071 -12.482 1.00 36.22 613 ALA A N 1
ATOM 4633 C CA . ALA A 1 613 ? 16.868 53.704 -12.646 1.00 36.22 613 ALA A CA 1
ATOM 4634 C C . ALA A 1 613 ? 15.735 52.907 -13.312 1.00 36.22 613 ALA A C 1
ATOM 4636 O O . ALA A 1 613 ? 15.774 52.629 -14.502 1.00 36.22 613 ALA A O 1
ATOM 4637 N N . LEU A 1 614 ? 14.645 52.714 -12.554 1.00 39.75 614 LEU A N 1
ATOM 4638 C CA . LEU A 1 614 ? 13.284 53.065 -12.980 1.00 39.75 614 LEU A CA 1
ATOM 4639 C C . LEU A 1 614 ? 12.381 53.327 -11.757 1.00 39.75 614 LEU A C 1
ATOM 4641 O O . LEU A 1 614 ? 12.366 52.577 -10.784 1.00 39.75 614 LEU A O 1
ATOM 4645 N N . GLU A 1 615 ? 11.673 54.452 -11.832 1.00 41.28 615 GLU A N 1
ATOM 4646 C CA . GLU A 1 615 ? 10.742 55.020 -10.855 1.00 41.28 615 GLU A CA 1
ATOM 4647 C C . GLU A 1 615 ? 9.389 54.285 -10.808 1.00 41.28 615 GLU A C 1
ATOM 4649 O O . GLU A 1 615 ? 8.914 53.783 -11.825 1.00 41.28 615 GLU A O 1
ATOM 4654 N N . GLY A 1 616 ? 8.688 54.389 -9.668 1.00 35.75 616 GLY A N 1
ATOM 4655 C CA . GLY A 1 616 ? 7.232 54.589 -9.685 1.00 35.75 616 GLY A CA 1
ATOM 4656 C C . GLY A 1 616 ? 6.393 53.820 -8.657 1.00 35.75 616 GLY A C 1
ATOM 4657 O O . GLY A 1 616 ? 6.059 52.661 -8.869 1.00 35.75 616 GLY A O 1
ATOM 4658 N N . GLY A 1 617 ? 5.889 54.531 -7.638 1.00 36.03 617 GLY A N 1
ATOM 4659 C CA . GLY A 1 617 ? 4.535 54.295 -7.099 1.00 36.03 617 GLY A CA 1
ATOM 4660 C C . GLY A 1 617 ? 4.405 53.949 -5.605 1.00 36.03 617 GLY A C 1
ATOM 4661 O O . GLY A 1 617 ? 5.344 53.432 -5.017 1.00 36.03 617 GLY A O 1
ATOM 4662 N N . PRO A 1 618 ? 3.269 54.283 -4.952 1.00 52.34 618 PRO A N 1
ATOM 4663 C CA . PRO A 1 618 ? 3.284 54.966 -3.655 1.00 52.34 618 PRO A CA 1
ATOM 4664 C C . PRO A 1 618 ? 2.881 54.120 -2.429 1.00 52.34 618 PRO A C 1
ATOM 4666 O O . PRO A 1 618 ? 2.121 53.160 -2.511 1.00 52.34 618 PRO A O 1
ATOM 4669 N N . THR A 1 619 ? 3.343 54.576 -1.258 1.00 41.75 619 THR A N 1
ATOM 4670 C CA . THR A 1 619 ? 2.804 54.313 0.101 1.00 41.75 619 THR A CA 1
ATOM 4671 C C . THR A 1 619 ? 1.362 54.860 0.223 1.00 41.75 619 THR A C 1
ATOM 4673 O O . THR A 1 619 ? 1.038 55.772 -0.542 1.00 41.75 619 THR A O 1
ATOM 4676 N N . PRO A 1 620 ? 0.478 54.418 1.157 1.00 51.19 620 PRO A N 1
ATOM 4677 C CA . PRO A 1 620 ? 0.687 54.357 2.621 1.00 51.19 620 PRO A CA 1
ATOM 4678 C C . PRO A 1 620 ? 0.022 53.085 3.248 1.00 51.19 620 PRO A C 1
ATOM 4680 O O . PRO A 1 620 ? -0.436 52.226 2.518 1.00 51.19 620 PRO A O 1
ATOM 4683 N N . GLN A 1 621 ? -0.089 52.784 4.546 1.00 33.94 621 GLN A N 1
ATOM 4684 C CA . GLN A 1 621 ? -0.117 53.559 5.778 1.00 33.94 621 GLN A CA 1
ATOM 4685 C C . GLN A 1 621 ? 0.025 52.582 6.967 1.00 33.94 621 GLN A C 1
ATOM 4687 O O . GLN A 1 621 ? -0.468 51.458 6.943 1.00 33.94 621 GLN A O 1
ATOM 4692 N N . ARG A 1 622 ? 0.700 53.038 8.019 1.00 40.53 622 ARG A N 1
ATOM 4693 C CA . ARG A 1 622 ? 0.991 52.329 9.269 1.00 40.53 622 ARG A CA 1
ATOM 4694 C C . ARG A 1 622 ? -0.087 52.677 10.302 1.00 40.53 622 ARG A C 1
ATOM 4696 O O . ARG A 1 622 ? -0.278 53.864 10.547 1.00 40.53 622 ARG A O 1
ATOM 4703 N N . VAL A 1 623 ? -0.708 51.697 10.968 1.00 38.72 623 VAL A N 1
ATOM 4704 C CA . VAL A 1 623 ? -1.463 51.938 12.216 1.00 38.72 623 VAL A CA 1
ATOM 4705 C C . VAL A 1 623 ? -1.136 50.872 13.267 1.00 38.72 623 VAL A C 1
ATOM 4707 O O . VAL A 1 623 ? -1.561 49.729 13.189 1.00 38.72 623 VAL A O 1
ATOM 4710 N N . GLN A 1 624 ? -0.289 51.310 14.198 1.00 38.84 624 GLN A N 1
ATOM 4711 C CA . GLN A 1 624 ? -0.326 51.152 15.658 1.00 38.84 624 GLN A CA 1
ATOM 4712 C C . GLN A 1 624 ? -0.917 49.877 16.292 1.00 38.84 624 GLN A C 1
ATOM 4714 O O . GLN A 1 624 ? -2.117 49.624 16.276 1.00 38.84 624 GLN A O 1
ATOM 4719 N N . THR A 1 625 ? -0.040 49.193 17.027 1.00 43.72 625 THR A N 1
ATOM 4720 C CA . THR A 1 625 ? -0.324 48.398 18.230 1.00 43.72 625 THR A CA 1
ATOM 4721 C C . THR A 1 625 ? -1.102 49.208 19.275 1.00 43.72 625 THR A C 1
ATOM 4723 O O . THR A 1 625 ? -0.889 50.420 19.384 1.00 43.72 625 THR A O 1
ATOM 4726 N N . PRO A 1 626 ? -1.843 48.534 20.173 1.00 56.91 626 PRO A N 1
ATOM 4727 C CA . PRO A 1 626 ? -1.634 48.878 21.573 1.00 56.91 626 PRO A CA 1
ATOM 4728 C C . PRO A 1 626 ? -1.517 47.692 22.537 1.00 56.91 626 PRO A C 1
ATOM 4730 O O . PRO A 1 626 ? -1.805 46.533 22.255 1.00 56.91 626 PRO A O 1
ATOM 4733 N N . VAL A 1 627 ? -1.006 48.108 23.688 1.00 51.22 627 VAL A N 1
ATOM 4734 C CA . VAL A 1 627 ? -0.567 47.439 24.907 1.00 51.22 627 VAL A CA 1
ATOM 4735 C C . VAL A 1 627 ? -1.719 46.784 25.690 1.00 51.22 627 VAL A C 1
ATOM 4737 O O . VAL A 1 627 ? -2.884 47.136 25.542 1.00 51.22 627 VAL A O 1
ATOM 4740 N N . ARG A 1 628 ? -1.336 45.820 26.533 1.00 51.84 628 ARG A N 1
ATOM 4741 C CA . ARG A 1 628 ? -2.135 44.971 27.434 1.00 51.84 628 ARG A CA 1
ATOM 4742 C C . ARG A 1 628 ? -2.403 45.637 28.806 1.00 51.84 628 ARG A C 1
ATOM 4744 O O . ARG A 1 628 ? -1.627 46.494 29.214 1.00 51.84 628 ARG A O 1
ATOM 4751 N N . ALA A 1 629 ? -3.375 45.074 29.542 1.00 47.31 629 ALA A N 1
ATOM 4752 C CA . ALA A 1 629 ? -3.820 45.331 30.933 1.00 47.31 629 ALA A CA 1
ATOM 4753 C C . ALA A 1 629 ? -4.796 46.515 31.074 1.00 47.31 629 ALA A C 1
ATOM 4755 O O . ALA A 1 629 ? -4.530 47.596 30.563 1.00 47.31 629 ALA A O 1
ATOM 4756 N N . VAL A 1 630 ? -5.972 46.372 31.696 1.00 48.12 630 VAL A N 1
ATOM 4757 C CA . VAL A 1 630 ? -6.372 45.603 32.899 1.00 48.12 630 VAL A CA 1
ATOM 4758 C C . VAL A 1 630 ? -7.457 44.570 32.615 1.00 48.12 630 VAL A C 1
ATOM 4760 O O . VAL A 1 630 ? -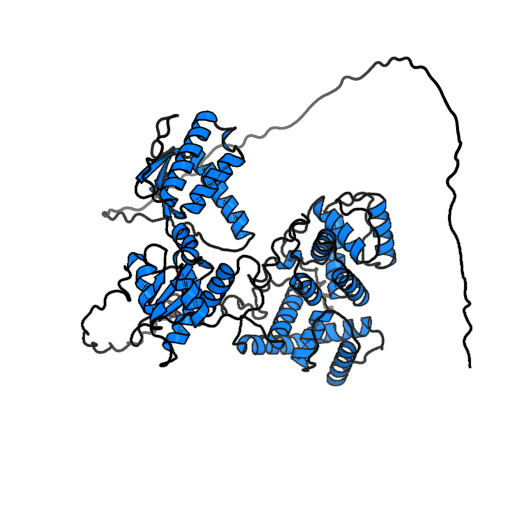8.333 44.867 31.775 1.00 48.12 630 VAL A O 1
#

Sequence (630 aa):
MSGTSATNTPRTRPTQLMPEGEDAVKALQSLLHILGVNPGKVDGDFGTNSKTAYDEARAKYSFLPDLTTRPDQSALEQVFRAVDQNLQTNVSFQQDYLRGVAAERNVVELQGALVAGGSWANRHLGDRISDAESVDIDGDNGTLTQRAKRNAATLTGVATMQASLNLLIGTELKPNGLMTAETQTAMQSYAEKNGLQLTGDVQQNFTLVVQHIDEKQGDALRARVGEVLRTDSDLRAPDARTLDAQIVMNGFALDKGLDIRTAPDSRQTDTRITAENSHTRTVIAPQTGVSLSTPQPAPVAEAEAESGPPFGLNEMYRVTRRDVLEDVASIAERQRDSAESPQHILAYSEESRGFLLISKGEGQSPATVYQISDRNVGQIMSGINDSSIALDTSARKYIAEKVHGDNPETKAYGSEELRTAFAQRPTRFTGDTREMLLTTSVRMPDGSAVTYGLDNLHDGLDNMDSKRDWDHAPDPIAVRDYVLELKAAVREVREERPTTLPEWKGFALNDQNSVEINVGGQTTRVPAEIWKGVAENMTQTQRGFSVGRNESAILRTAEASNGSASEGGKPGGDLSNSFGQVGTTAEAASDIVTENAADVAVQSADGAESEPALEGGPTPQRVQTPVRAV

Radius of gyration: 33.68 Å; Cα contacts (8 Å, |Δi|>4): 724; chains: 1; bounding box: 93×111×84 Å